Protein AF-A0A7Z9MGU5-F1 (afdb_monomer_lite)

Structure (mmCIF, N/CA/C/O backbone):
data_AF-A0A7Z9MGU5-F1
#
_entry.id   AF-A0A7Z9MGU5-F1
#
loop_
_atom_site.group_PDB
_atom_site.id
_atom_site.type_symbol
_atom_site.label_atom_id
_atom_site.label_alt_id
_atom_site.label_comp_id
_atom_site.label_asym_id
_atom_site.label_entity_id
_atom_site.label_seq_id
_atom_site.pdbx_PDB_ins_code
_atom_site.Cartn_x
_atom_site.Cartn_y
_atom_site.Cartn_z
_atom_site.occupancy
_atom_site.B_iso_or_equiv
_atom_site.auth_seq_id
_atom_site.auth_comp_id
_atom_site.auth_asym_id
_atom_site.auth_atom_id
_atom_site.pdbx_PDB_model_num
ATOM 1 N N . MET A 1 1 ? 75.878 20.805 -171.440 1.00 37.72 1 MET A N 1
ATOM 2 C CA . MET A 1 1 ? 77.199 21.363 -171.808 1.00 37.72 1 MET A CA 1
ATOM 3 C C . MET A 1 1 ? 78.168 21.054 -170.664 1.00 37.72 1 MET A C 1
ATOM 5 O O . MET A 1 1 ? 77.675 20.986 -169.543 1.00 37.72 1 MET A O 1
ATOM 9 N N . PRO A 1 2 ? 79.452 20.762 -170.945 1.00 43.91 2 PRO A N 1
ATOM 10 C CA . PRO A 1 2 ? 80.459 20.292 -169.967 1.00 43.91 2 PRO A CA 1
ATOM 11 C C . PRO A 1 2 ? 81.084 21.494 -169.190 1.00 43.91 2 PRO A C 1
ATOM 13 O O . PRO A 1 2 ? 80.598 22.606 -169.383 1.00 43.91 2 PRO A O 1
ATOM 16 N N . ASP A 1 3 ? 82.088 21.425 -168.296 1.00 38.69 3 ASP A N 1
ATOM 17 C CA . ASP A 1 3 ? 83.162 20.432 -168.033 1.00 38.69 3 ASP A CA 1
ATOM 18 C C . ASP A 1 3 ? 83.730 20.556 -166.557 1.00 38.69 3 ASP A C 1
ATOM 20 O O . ASP A 1 3 ? 82.974 21.061 -165.724 1.00 38.69 3 ASP A O 1
ATOM 24 N N . PRO A 1 4 ? 84.940 20.093 -166.116 1.00 52.44 4 PRO A N 1
ATOM 25 C CA . PRO A 1 4 ? 85.095 19.098 -165.026 1.00 52.44 4 PRO A CA 1
ATOM 26 C C . PRO A 1 4 ? 85.893 19.596 -163.770 1.00 52.44 4 PRO A C 1
ATOM 28 O O . PRO A 1 4 ? 86.364 20.728 -163.721 1.00 52.44 4 PRO A O 1
ATOM 31 N N . THR A 1 5 ? 86.081 18.846 -162.665 1.00 40.62 5 THR A N 1
ATOM 32 C CA . THR A 1 5 ? 87.122 17.788 -162.501 1.00 40.62 5 THR A CA 1
ATOM 33 C C . THR A 1 5 ? 87.047 17.010 -161.161 1.00 40.62 5 THR A C 1
ATOM 35 O O . THR A 1 5 ? 86.779 17.578 -160.105 1.00 40.62 5 THR A O 1
ATOM 38 N N . ARG A 1 6 ? 87.373 15.704 -161.224 1.00 41.41 6 ARG A N 1
ATOM 39 C CA . ARG A 1 6 ? 87.689 14.725 -160.147 1.00 41.41 6 ARG A CA 1
ATOM 40 C C . ARG A 1 6 ? 88.794 13.780 -160.687 1.00 41.41 6 ARG A C 1
ATOM 42 O O . ARG A 1 6 ? 88.816 13.558 -161.894 1.00 41.41 6 ARG A O 1
ATOM 49 N N . PRO A 1 7 ? 89.659 13.196 -159.840 1.00 42.28 7 PRO A N 1
ATOM 50 C CA . PRO A 1 7 ? 89.910 11.736 -159.813 1.00 42.28 7 PRO A CA 1
ATOM 51 C C . PRO A 1 7 ? 89.577 11.189 -158.407 1.00 42.28 7 PRO A C 1
ATOM 53 O O . PRO A 1 7 ? 89.589 11.955 -157.447 1.00 42.28 7 PRO A O 1
ATOM 56 N N . ASP A 1 8 ? 89.147 9.962 -158.107 1.00 45.59 8 ASP A N 1
ATOM 57 C CA . ASP A 1 8 ? 88.994 8.624 -158.717 1.00 45.59 8 ASP A CA 1
ATOM 58 C C . ASP A 1 8 ? 90.092 7.536 -158.556 1.00 45.59 8 ASP A C 1
ATOM 60 O O . ASP A 1 8 ? 91.106 7.554 -159.228 1.00 45.59 8 ASP A O 1
ATOM 64 N N . SER A 1 9 ? 89.823 6.582 -157.645 1.00 45.97 9 SER A N 1
ATOM 65 C CA . SER A 1 9 ? 90.539 5.397 -157.098 1.00 45.97 9 SER A CA 1
ATOM 66 C C . SER A 1 9 ? 91.735 4.781 -157.857 1.00 45.97 9 SER A C 1
ATOM 68 O O . SER A 1 9 ? 91.772 4.762 -159.078 1.00 45.97 9 SER A O 1
ATOM 70 N N . ARG A 1 10 ? 92.696 4.150 -157.148 1.00 42.41 10 ARG A N 1
ATOM 71 C CA . ARG A 1 10 ? 93.663 3.213 -157.776 1.00 42.41 10 ARG A CA 1
ATOM 72 C C . ARG A 1 10 ? 93.449 1.790 -157.245 1.00 42.41 10 ARG A C 1
ATOM 74 O O . ARG A 1 10 ? 94.045 1.400 -156.245 1.00 42.41 10 ARG A O 1
ATOM 81 N N . GLU A 1 11 ? 92.577 1.042 -157.918 1.00 49.66 11 GLU A N 1
ATOM 82 C CA . GLU A 1 11 ? 92.638 -0.424 -157.909 1.00 49.66 11 GLU A CA 1
ATOM 83 C C . GLU A 1 11 ? 93.989 -0.905 -158.471 1.00 49.66 11 GLU A C 1
ATOM 85 O O . GLU A 1 11 ? 94.673 -0.196 -159.214 1.00 49.66 11 GLU A O 1
ATOM 90 N N . LEU A 1 12 ? 94.352 -2.139 -158.131 1.00 40.09 12 LEU A N 1
ATOM 91 C CA . LEU A 1 12 ? 95.437 -2.917 -158.728 1.00 40.09 12 LEU A CA 1
ATOM 92 C C . LEU A 1 12 ? 94.782 -4.245 -159.181 1.00 40.09 12 LEU A C 1
ATOM 94 O O . LEU A 1 12 ? 94.085 -4.848 -158.373 1.00 40.09 12 LEU A O 1
ATOM 98 N N . LEU A 1 13 ? 94.918 -4.768 -160.408 1.00 42.78 13 LEU A N 1
ATOM 99 C CA . LEU A 1 13 ? 95.899 -4.519 -161.474 1.00 42.78 13 LEU A CA 1
ATOM 100 C C . LEU A 1 13 ? 95.321 -4.777 -162.886 1.00 42.78 13 LEU A C 1
ATOM 102 O O . LEU A 1 13 ? 95.043 -5.923 -163.218 1.00 42.78 13 LEU A O 1
ATOM 106 N N . THR A 1 14 ? 95.329 -3.756 -163.746 1.00 39.03 14 THR A N 1
ATOM 107 C CA . THR A 1 14 ? 95.862 -3.778 -165.133 1.00 39.03 14 THR A CA 1
ATOM 108 C C . THR A 1 14 ? 96.347 -2.340 -165.454 1.00 39.03 14 THR A C 1
ATOM 110 O O . THR A 1 14 ? 95.995 -1.425 -164.707 1.00 39.03 14 THR A O 1
ATOM 113 N N . PRO A 1 15 ? 97.254 -2.098 -166.420 1.00 51.31 15 PRO A N 1
ATOM 114 C CA . PRO A 1 15 ? 98.289 -1.073 -166.196 1.00 51.31 15 PRO A CA 1
ATOM 115 C C . PRO A 1 15 ? 97.986 0.387 -166.652 1.00 51.31 15 PRO A C 1
ATOM 117 O O . PRO A 1 15 ? 98.395 0.727 -167.757 1.00 51.31 15 PRO A O 1
ATOM 120 N N . ASP A 1 16 ? 97.427 1.273 -165.785 1.00 51.03 16 ASP A N 1
ATOM 121 C CA . ASP A 1 16 ? 97.754 2.745 -165.732 1.00 51.03 16 ASP A CA 1
ATOM 122 C C . ASP A 1 16 ? 97.445 3.582 -164.421 1.00 51.03 16 ASP A C 1
ATOM 124 O O . ASP A 1 16 ? 98.440 3.931 -163.787 1.00 51.03 16 ASP A O 1
ATOM 128 N N . GLY A 1 17 ? 96.194 3.935 -163.993 1.00 44.38 17 GLY A N 1
ATOM 129 C CA . GLY A 1 17 ? 95.676 4.502 -162.677 1.00 44.38 17 GLY A CA 1
ATOM 130 C C . GLY A 1 17 ? 95.575 6.059 -162.407 1.00 44.38 17 GLY A C 1
ATOM 131 O O . GLY A 1 17 ? 96.288 6.816 -163.058 1.00 44.38 17 GLY A O 1
ATOM 132 N N . THR A 1 18 ? 94.776 6.647 -161.451 1.00 47.97 18 THR A N 1
ATOM 133 C CA . THR A 1 18 ? 95.045 6.890 -159.970 1.00 47.97 18 THR A CA 1
ATOM 134 C C . THR A 1 18 ? 93.968 7.653 -159.093 1.00 47.97 18 THR A C 1
ATOM 136 O O . THR A 1 18 ? 93.638 8.789 -159.418 1.00 47.97 18 THR A O 1
ATOM 139 N N . SER A 1 19 ? 93.693 7.169 -157.848 1.00 45.84 19 SER A N 1
ATOM 140 C CA . SER A 1 19 ? 93.305 7.859 -156.547 1.00 45.84 19 SER A CA 1
ATOM 141 C C . SER A 1 19 ? 91.918 8.541 -156.246 1.00 45.84 19 SER A C 1
ATOM 143 O O . SER A 1 19 ? 91.571 9.520 -156.877 1.00 45.84 19 SER A O 1
ATOM 145 N N . TYR A 1 20 ? 91.197 8.109 -155.173 1.00 56.09 20 TYR A N 1
ATOM 146 C CA . TYR A 1 20 ? 89.793 8.408 -154.690 1.00 56.09 20 TYR A CA 1
ATOM 147 C C . TYR A 1 20 ? 89.446 9.843 -154.157 1.00 56.09 20 TYR A C 1
ATOM 149 O O . TYR A 1 20 ? 90.345 10.541 -153.697 1.00 56.09 20 TYR A O 1
ATOM 157 N N . PRO A 1 21 ? 88.134 10.198 -153.998 1.00 52.41 21 PRO A N 1
ATOM 158 C CA . PRO A 1 21 ? 87.632 11.182 -153.004 1.00 52.41 21 PRO A CA 1
ATOM 159 C C . PRO A 1 21 ? 86.460 10.700 -152.081 1.00 52.41 21 PRO A C 1
ATOM 161 O O . PRO A 1 21 ? 85.904 9.621 -152.268 1.00 52.41 21 PRO A O 1
ATOM 164 N N . ALA A 1 22 ? 86.101 11.503 -151.057 1.00 42.25 22 ALA A N 1
ATOM 165 C CA . ALA A 1 22 ? 85.470 11.100 -149.769 1.00 42.25 22 ALA A CA 1
ATOM 166 C C . ALA A 1 22 ? 83.918 11.312 -149.581 1.00 42.25 22 ALA A C 1
ATOM 168 O O . ALA A 1 22 ? 83.290 11.915 -150.449 1.00 42.25 22 ALA A O 1
ATOM 169 N N . PRO A 1 23 ? 83.279 10.863 -148.454 1.00 70.56 23 PRO A N 1
ATOM 170 C CA . PRO A 1 23 ? 81.800 10.814 -148.283 1.00 70.56 23 PRO A CA 1
ATOM 171 C C . PRO A 1 23 ? 81.152 11.572 -147.076 1.00 70.56 23 PRO A C 1
ATOM 173 O O . PRO A 1 23 ? 81.703 11.539 -145.976 1.00 70.56 23 PRO A O 1
ATOM 176 N N . ARG A 1 24 ? 79.920 12.130 -147.237 1.00 47.94 24 ARG A N 1
ATOM 177 C CA . ARG A 1 24 ? 78.778 12.311 -146.255 1.00 47.94 24 ARG A CA 1
ATOM 178 C C . ARG A 1 24 ? 77.713 13.334 -146.772 1.00 47.94 24 ARG A C 1
ATOM 180 O O . ARG A 1 24 ? 78.062 14.021 -147.728 1.00 47.94 24 ARG A O 1
ATOM 187 N N . PRO A 1 25 ? 76.491 13.531 -146.174 1.00 51.50 25 PRO A N 1
ATOM 188 C CA . PRO A 1 25 ? 75.873 12.929 -144.962 1.00 51.50 25 PRO A CA 1
ATOM 189 C C . PRO A 1 25 ? 74.383 12.435 -145.032 1.00 51.50 25 PRO A C 1
ATOM 191 O O . PRO A 1 25 ? 73.571 12.954 -145.780 1.00 51.50 25 PRO A O 1
ATOM 194 N N . ALA A 1 26 ? 74.054 11.492 -144.127 1.00 53.62 26 ALA A N 1
ATOM 195 C CA . ALA A 1 26 ? 72.783 11.158 -143.421 1.00 53.62 26 ALA A CA 1
ATOM 196 C C . ALA A 1 26 ? 71.358 11.362 -144.027 1.00 53.62 26 ALA A C 1
ATOM 198 O O . ALA A 1 26 ? 70.965 12.461 -144.404 1.00 53.62 26 ALA A O 1
ATOM 199 N N . LEU A 1 27 ? 70.517 10.316 -143.906 1.00 55.41 27 LEU A N 1
ATOM 200 C CA . LEU A 1 27 ? 69.047 10.366 -144.048 1.00 55.41 27 LEU A CA 1
ATOM 201 C C . LEU A 1 27 ? 68.363 11.127 -142.889 1.00 55.41 27 LEU A C 1
ATOM 203 O O . LEU A 1 27 ? 68.798 11.046 -141.740 1.00 55.41 27 LEU A O 1
ATOM 207 N N . TYR A 1 28 ? 67.234 11.778 -143.187 1.00 60.09 28 TYR A N 1
ATOM 208 C CA . TYR A 1 28 ? 66.295 12.315 -142.191 1.00 60.09 28 TYR A CA 1
ATOM 209 C C . TYR A 1 28 ? 65.455 11.196 -141.529 1.00 60.09 28 TYR A C 1
ATOM 211 O O . TYR A 1 28 ? 65.214 10.168 -142.166 1.00 60.09 28 TYR A O 1
ATOM 219 N N . PRO A 1 29 ? 64.984 11.376 -140.276 1.00 62.31 29 PRO A N 1
ATOM 220 C CA . PRO A 1 29 ? 64.057 10.443 -139.630 1.00 62.31 29 PRO A CA 1
ATOM 221 C C . PRO A 1 29 ? 62.679 10.415 -140.317 1.00 62.31 29 PRO A C 1
ATOM 223 O O . PRO A 1 29 ? 62.280 11.375 -140.977 1.00 62.31 29 PRO A O 1
ATOM 226 N N . SER A 1 30 ? 61.947 9.307 -140.150 1.00 64.31 30 SER A N 1
ATOM 227 C CA . SER A 1 30 ? 60.627 9.093 -140.766 1.00 64.31 30 SER A CA 1
ATOM 228 C C . SER A 1 30 ? 59.591 10.125 -140.310 1.00 64.31 30 SER A C 1
ATOM 230 O O . SER A 1 30 ? 59.459 10.383 -139.114 1.00 64.31 30 SER A O 1
ATOM 232 N N . LEU A 1 31 ? 58.798 10.648 -141.254 1.00 67.62 31 LEU A N 1
ATOM 233 C CA . LEU A 1 31 ? 57.689 11.564 -140.961 1.00 67.62 31 LEU A CA 1
ATOM 234 C C . LEU A 1 31 ? 56.549 10.906 -140.165 1.00 67.62 31 LEU A C 1
ATOM 236 O O . LEU A 1 31 ? 55.803 11.610 -139.495 1.00 67.62 31 LEU A O 1
ATOM 240 N N . GLU A 1 32 ? 56.414 9.579 -140.207 1.00 74.38 32 GLU A N 1
ATOM 241 C CA . GLU A 1 32 ? 55.340 8.857 -139.502 1.00 74.38 32 GLU A CA 1
ATOM 242 C C . GLU A 1 32 ? 55.663 8.607 -138.018 1.00 74.38 32 GLU A C 1
ATOM 244 O O . GLU A 1 32 ? 54.781 8.287 -137.221 1.00 74.38 32 GLU A O 1
ATOM 249 N N . ALA A 1 33 ? 56.928 8.762 -137.615 1.00 59.12 33 ALA A N 1
ATOM 250 C CA . ALA A 1 33 ? 57.340 8.531 -136.239 1.00 59.12 33 ALA A CA 1
ATOM 251 C C . ALA A 1 33 ? 56.893 9.691 -135.331 1.00 59.12 33 ALA A C 1
ATOM 253 O O . ALA A 1 33 ? 57.341 10.830 -135.472 1.00 59.12 33 ALA A O 1
ATOM 254 N N . SER A 1 34 ? 56.017 9.387 -134.371 1.00 67.94 34 SER A N 1
ATOM 255 C CA . SER A 1 34 ? 55.663 10.298 -133.278 1.00 67.94 34 SER A CA 1
ATOM 256 C C . SER A 1 34 ? 56.612 10.096 -132.101 1.00 67.94 34 SER A C 1
ATOM 258 O O . SER A 1 34 ? 56.808 8.968 -131.650 1.00 67.94 34 SER A O 1
ATOM 260 N N . TYR A 1 35 ? 57.159 11.188 -131.573 1.00 73.06 35 TYR A N 1
ATOM 261 C CA . TYR A 1 35 ? 58.097 11.164 -130.451 1.00 73.06 35 TYR A CA 1
ATOM 262 C C . TYR A 1 35 ? 57.498 11.895 -129.249 1.00 73.06 35 TYR A C 1
ATOM 264 O O . TYR A 1 35 ? 56.839 12.919 -129.413 1.00 73.06 35 TYR A O 1
ATOM 272 N N . ILE A 1 36 ? 57.751 11.404 -128.036 1.00 70.94 36 ILE A N 1
ATOM 273 C CA . ILE A 1 36 ? 57.570 12.200 -126.817 1.00 70.94 36 ILE A CA 1
ATOM 274 C C . ILE A 1 36 ? 58.960 12.637 -126.376 1.00 70.94 36 ILE A C 1
ATOM 276 O O . ILE A 1 36 ? 59.830 11.795 -126.160 1.00 70.94 36 ILE A O 1
ATOM 280 N N . THR A 1 37 ? 59.176 13.944 -126.288 1.00 72.12 37 THR A N 1
ATOM 281 C CA . THR A 1 37 ? 60.475 14.539 -125.968 1.00 72.12 37 THR A CA 1
ATOM 282 C C . THR A 1 37 ? 60.400 15.294 -124.642 1.00 72.12 37 THR A C 1
ATOM 284 O O . THR A 1 37 ? 59.382 15.904 -124.306 1.00 72.12 37 THR A O 1
ATOM 287 N N . ALA A 1 38 ? 61.476 15.235 -123.853 1.00 69.56 38 ALA A N 1
ATOM 288 C CA . ALA A 1 38 ? 61.598 16.032 -122.630 1.00 69.56 38 ALA A CA 1
ATOM 289 C C . ALA A 1 38 ? 61.820 17.518 -122.953 1.00 69.56 38 ALA A C 1
ATOM 291 O O . ALA A 1 38 ? 61.297 18.397 -122.277 1.00 69.56 38 ALA A O 1
ATOM 292 N N . ASN A 1 39 ? 62.552 17.781 -124.038 1.00 70.75 39 ASN A N 1
ATOM 293 C CA . ASN A 1 39 ? 62.864 19.103 -124.560 1.00 70.75 39 ASN A CA 1
ATOM 294 C C . ASN A 1 39 ? 62.646 19.123 -126.079 1.00 70.75 39 ASN A C 1
ATOM 296 O O . ASN A 1 39 ? 62.872 18.118 -126.749 1.00 70.75 39 ASN A O 1
ATOM 300 N N . LYS A 1 40 ? 62.217 20.271 -126.611 1.00 74.50 40 LYS A N 1
ATOM 301 C CA . LYS A 1 40 ? 61.798 20.434 -128.011 1.00 74.50 40 LYS A CA 1
ATOM 302 C C . LYS A 1 40 ? 62.989 20.385 -128.990 1.00 74.50 40 LYS A C 1
ATOM 304 O O . LYS A 1 40 ? 63.826 21.288 -128.968 1.00 74.50 40 LYS A O 1
ATOM 309 N N . GLU A 1 41 ? 63.051 19.385 -129.871 1.00 73.50 41 GLU A N 1
ATOM 310 C CA . GLU A 1 41 ? 64.099 19.188 -130.884 1.00 73.50 41 GLU A CA 1
ATOM 311 C C . GLU A 1 41 ? 63.604 19.499 -132.310 1.00 73.50 41 GLU A C 1
ATOM 313 O O . GLU A 1 41 ? 62.798 18.789 -132.912 1.00 73.50 41 GLU A O 1
ATOM 318 N N . ARG A 1 42 ? 64.197 20.536 -132.918 1.00 72.38 42 ARG A N 1
ATOM 319 C CA . ARG A 1 42 ? 63.799 21.117 -134.217 1.00 72.38 42 ARG A CA 1
ATOM 320 C C . ARG A 1 42 ? 63.844 20.141 -135.403 1.00 72.38 42 ARG A C 1
ATOM 322 O O . ARG A 1 42 ? 63.309 20.477 -136.458 1.00 72.38 42 ARG A O 1
ATOM 329 N N . LYS A 1 43 ? 64.499 18.983 -135.275 1.00 73.69 43 LYS A N 1
ATOM 330 C CA . LYS A 1 43 ? 64.609 17.949 -136.322 1.00 73.69 43 LYS A CA 1
ATOM 331 C C . LYS A 1 43 ? 63.535 16.853 -136.268 1.00 73.69 43 LYS A C 1
ATOM 333 O O . LYS A 1 43 ? 63.528 16.011 -137.164 1.00 73.69 43 LYS A O 1
ATOM 338 N N . LEU A 1 44 ? 62.651 16.843 -135.267 1.00 74.88 44 LEU A N 1
ATOM 339 C CA . LEU A 1 44 ? 61.588 15.840 -135.122 1.00 74.88 44 LEU A CA 1
ATOM 340 C C . LEU A 1 44 ? 60.214 16.474 -135.417 1.00 74.88 44 LEU A C 1
ATOM 342 O O . LEU A 1 44 ? 59.635 17.107 -134.538 1.00 74.88 44 LEU A O 1
ATOM 346 N N . PRO A 1 45 ? 59.660 16.330 -136.640 1.00 71.69 45 PRO A N 1
ATOM 347 C CA . PRO A 1 45 ? 58.487 17.104 -137.066 1.00 71.69 45 PRO A CA 1
ATOM 348 C C . PRO A 1 45 ? 57.195 16.792 -136.289 1.00 71.69 45 PRO A C 1
ATOM 350 O O . PRO A 1 45 ? 56.311 17.641 -136.241 1.00 71.69 45 PRO A O 1
ATOM 353 N N . ASN A 1 46 ? 57.101 15.611 -135.666 1.00 74.00 46 ASN A N 1
ATOM 354 C CA . ASN A 1 46 ? 55.932 15.127 -134.920 1.00 74.00 46 ASN A CA 1
ATOM 355 C C . ASN A 1 46 ? 56.249 14.838 -133.437 1.00 74.00 46 ASN A C 1
ATOM 357 O O . ASN A 1 46 ? 55.754 13.870 -132.853 1.00 74.00 46 ASN A O 1
ATOM 361 N N . GLU A 1 47 ? 57.106 15.651 -132.814 1.00 79.06 47 GLU A N 1
ATOM 362 C CA . GLU A 1 47 ? 57.349 15.554 -131.371 1.00 79.06 47 GLU A CA 1
ATOM 363 C C . GLU A 1 47 ? 56.217 16.166 -130.523 1.00 79.06 47 GLU A C 1
ATOM 365 O O . GLU A 1 47 ? 55.565 17.143 -130.902 1.00 79.06 47 GLU A O 1
ATOM 370 N N . ARG A 1 48 ? 56.017 15.615 -129.323 1.00 76.06 48 ARG A N 1
ATOM 371 C CA . ARG A 1 48 ? 55.181 16.182 -128.260 1.00 76.06 48 ARG A CA 1
ATOM 372 C C . ARG A 1 48 ? 56.035 16.365 -127.013 1.00 76.06 48 ARG A C 1
ATOM 374 O O . ARG A 1 48 ? 56.592 15.396 -126.502 1.00 76.06 48 ARG A O 1
ATOM 381 N N . THR A 1 49 ? 56.103 17.590 -126.503 1.00 75.12 49 THR A N 1
ATOM 382 C CA . THR A 1 49 ? 56.793 17.885 -125.243 1.00 75.12 49 THR A CA 1
ATOM 383 C C . THR A 1 49 ? 56.001 17.331 -124.064 1.00 75.12 49 THR A C 1
ATOM 385 O O . THR A 1 49 ? 54.813 17.637 -123.924 1.00 75.12 49 THR A O 1
ATOM 388 N N . LEU A 1 50 ? 56.648 16.548 -123.204 1.00 78.50 50 LEU A N 1
ATOM 389 C CA . LEU A 1 50 ? 56.037 16.043 -121.978 1.00 78.50 50 LEU A CA 1
ATOM 390 C C . LEU A 1 50 ? 55.862 17.189 -120.964 1.00 78.50 50 LEU A C 1
ATOM 392 O O . LEU A 1 50 ? 56.844 17.760 -120.499 1.00 78.50 50 LEU A O 1
ATOM 396 N N . ALA A 1 51 ? 54.618 17.522 -120.616 1.00 77.81 51 ALA A N 1
ATOM 397 C CA . ALA A 1 51 ? 54.290 18.587 -119.666 1.00 77.81 51 ALA A CA 1
ATOM 398 C C . ALA A 1 51 ? 53.649 18.020 -118.391 1.00 77.81 51 ALA A C 1
ATOM 400 O O . ALA A 1 51 ? 52.831 17.101 -118.451 1.00 77.81 51 ALA A O 1
ATOM 401 N N . ALA A 1 52 ? 54.008 18.582 -117.237 1.00 80.25 52 ALA A N 1
ATOM 402 C CA . ALA A 1 52 ? 53.464 18.173 -115.948 1.00 80.25 52 ALA A CA 1
ATOM 403 C C . ALA A 1 52 ? 52.081 18.805 -115.696 1.00 80.25 52 ALA A C 1
ATOM 405 O O . ALA A 1 52 ? 51.903 20.012 -115.863 1.00 80.25 52 ALA A O 1
ATOM 406 N N . GLY A 1 53 ? 51.103 17.991 -115.286 1.00 75.25 53 GLY A N 1
ATOM 407 C CA . GLY A 1 53 ? 49.804 18.470 -114.802 1.00 75.25 53 GLY A CA 1
ATOM 408 C C . GLY A 1 53 ? 49.863 18.945 -113.345 1.00 75.25 53 GLY A C 1
ATOM 409 O O . GLY A 1 53 ? 50.863 18.748 -112.658 1.00 75.25 53 GLY A O 1
ATOM 410 N N . ALA A 1 54 ? 48.775 19.538 -112.844 1.00 72.31 54 ALA A N 1
ATOM 411 C CA . ALA A 1 54 ? 48.685 19.940 -111.439 1.00 72.31 54 ALA A CA 1
ATOM 412 C C . ALA A 1 54 ? 48.924 18.739 -110.499 1.00 72.31 54 ALA A C 1
ATOM 414 O O . ALA A 1 54 ? 48.336 17.675 -110.683 1.00 72.31 54 ALA A O 1
ATOM 415 N N . GLY A 1 55 ? 49.802 18.910 -109.507 1.00 72.25 55 GLY A N 1
ATOM 416 C CA . GLY A 1 55 ? 50.213 17.832 -108.599 1.00 72.25 55 GLY A CA 1
ATOM 417 C C . GLY A 1 55 ? 51.263 16.868 -109.168 1.00 72.25 55 GLY A C 1
ATOM 418 O O . GLY A 1 55 ? 51.673 15.961 -108.456 1.00 72.25 55 GLY A O 1
ATOM 419 N N . ILE A 1 56 ? 51.744 17.063 -110.400 1.00 84.19 56 ILE A N 1
ATOM 420 C CA . ILE A 1 56 ? 52.886 16.335 -110.968 1.00 84.19 56 ILE A CA 1
ATOM 421 C C . ILE A 1 56 ? 54.060 17.308 -111.138 1.00 84.19 56 ILE A C 1
ATOM 423 O O . ILE A 1 56 ? 53.879 18.461 -111.515 1.00 84.19 56 ILE A O 1
ATOM 427 N N . THR A 1 57 ? 55.282 16.850 -110.876 1.00 82.06 57 THR A N 1
ATOM 428 C CA . THR A 1 57 ? 56.531 17.548 -111.216 1.00 82.06 57 THR A CA 1
ATOM 429 C C . THR A 1 57 ? 57.394 16.616 -112.056 1.00 82.06 57 THR A C 1
ATOM 431 O O . THR A 1 57 ? 57.562 15.448 -111.708 1.00 82.06 57 THR A O 1
ATOM 434 N N . ILE A 1 58 ? 57.928 17.120 -113.169 1.00 84.06 58 ILE A N 1
ATOM 435 C CA . ILE A 1 58 ? 58.803 16.362 -114.068 1.00 84.06 58 ILE A CA 1
ATOM 436 C C . ILE A 1 58 ? 60.159 17.059 -114.097 1.00 84.06 58 ILE A C 1
ATOM 438 O O . ILE A 1 58 ? 60.238 18.231 -114.459 1.00 84.06 58 ILE A O 1
ATOM 442 N N . THR A 1 59 ? 61.210 16.331 -113.725 1.00 83.19 59 THR A N 1
ATOM 443 C CA . THR A 1 59 ? 62.588 16.838 -113.690 1.00 83.19 59 THR A CA 1
ATOM 444 C C . THR A 1 59 ? 63.445 16.024 -114.650 1.00 83.19 59 THR A C 1
ATOM 446 O O . THR A 1 59 ? 63.661 14.832 -114.430 1.00 83.19 59 THR A O 1
ATOM 449 N N . ASP A 1 60 ? 63.933 16.666 -115.710 1.00 82.12 60 ASP A N 1
ATOM 450 C CA . ASP A 1 60 ? 64.955 16.116 -116.603 1.00 82.12 60 ASP A CA 1
ATOM 451 C C . ASP A 1 60 ? 66.343 16.415 -116.011 1.00 82.12 60 ASP A C 1
ATOM 453 O O . ASP A 1 60 ? 66.680 17.573 -115.761 1.00 82.12 60 ASP A O 1
ATOM 457 N N . SER A 1 61 ? 67.134 15.369 -115.755 1.00 79.19 61 SER A N 1
ATOM 458 C CA . SER A 1 61 ? 68.487 15.492 -115.188 1.00 79.19 61 SER A CA 1
ATOM 459 C C . SER A 1 61 ? 69.566 15.756 -116.251 1.00 79.19 61 SER A C 1
ATOM 461 O O . SER A 1 61 ? 70.752 15.799 -115.926 1.00 79.19 61 SER A O 1
ATOM 463 N N . GLY A 1 62 ? 69.177 15.922 -117.519 1.00 78.56 62 GLY A N 1
ATOM 464 C CA . GLY A 1 62 ? 70.081 16.148 -118.641 1.00 78.56 62 GLY A CA 1
ATOM 465 C C . GLY A 1 62 ? 70.639 14.859 -119.252 1.00 78.56 62 GLY A C 1
ATOM 466 O O . GLY A 1 62 ? 70.274 13.740 -118.888 1.00 78.56 62 GLY A O 1
ATOM 467 N N . ALA A 1 63 ? 71.527 15.018 -120.236 1.00 74.44 63 ALA A N 1
ATOM 468 C CA . ALA A 1 63 ? 71.997 13.923 -121.081 1.00 74.44 63 ALA A CA 1
ATOM 469 C C . ALA A 1 63 ? 72.665 12.787 -120.279 1.00 74.44 63 ALA A C 1
ATOM 471 O O . ALA A 1 63 ? 73.671 12.993 -119.605 1.00 74.44 63 ALA A O 1
ATOM 472 N N . GLY A 1 64 ? 72.112 11.575 -120.395 1.00 72.12 64 GLY A N 1
ATOM 473 C CA . GLY A 1 64 ? 72.568 10.382 -119.670 1.00 72.12 64 GLY A CA 1
ATOM 474 C C . GLY A 1 64 ? 71.988 10.222 -118.258 1.00 72.12 64 GLY A C 1
ATOM 475 O O . GLY A 1 64 ? 72.210 9.182 -117.643 1.00 72.12 64 GLY A O 1
ATOM 476 N N . GLY A 1 65 ? 71.240 11.208 -117.754 1.00 80.62 65 GLY A N 1
ATOM 477 C CA . GLY A 1 65 ? 70.505 11.131 -116.493 1.00 80.62 65 GLY A CA 1
ATOM 478 C C . GLY A 1 65 ? 69.050 10.680 -116.667 1.00 80.62 65 GLY A C 1
ATOM 479 O O . GLY A 1 65 ? 68.533 10.564 -117.778 1.00 80.62 65 GLY A O 1
ATOM 480 N N . ASN A 1 66 ? 68.370 10.441 -115.544 1.00 80.44 66 ASN A N 1
ATOM 481 C CA . ASN A 1 66 ? 66.963 10.041 -115.541 1.00 80.44 66 ASN A CA 1
ATOM 482 C C . ASN A 1 66 ? 66.034 11.258 -115.674 1.00 80.44 66 ASN A C 1
ATOM 484 O O . ASN A 1 66 ? 66.247 12.291 -115.030 1.00 80.44 66 ASN A O 1
ATOM 488 N N . ILE A 1 67 ? 64.930 11.079 -116.404 1.00 83.44 67 ILE A N 1
ATOM 489 C CA . ILE A 1 67 ? 63.736 11.920 -116.268 1.00 83.44 67 ILE A CA 1
ATOM 490 C C . ILE A 1 67 ? 62.924 11.356 -115.102 1.00 83.44 67 ILE A C 1
ATOM 492 O O . ILE A 1 67 ? 62.485 10.206 -115.146 1.00 83.44 67 ILE A O 1
ATOM 496 N N . THR A 1 68 ? 62.733 12.151 -114.053 1.00 83.19 68 THR A N 1
ATOM 497 C CA . THR A 1 68 ? 61.973 11.751 -112.862 1.00 83.19 68 THR A CA 1
ATOM 498 C C . THR A 1 68 ? 60.580 12.362 -112.914 1.00 83.19 68 THR A C 1
ATOM 500 O O . THR A 1 68 ? 60.447 13.578 -113.041 1.00 83.19 68 THR A O 1
ATOM 503 N N . VAL A 1 69 ? 59.544 11.527 -112.791 1.00 83.44 69 VAL A N 1
ATOM 504 C CA . VAL A 1 69 ? 58.149 11.962 -112.636 1.00 83.44 69 VAL A CA 1
ATOM 505 C C . VAL A 1 69 ? 57.751 11.766 -111.177 1.00 83.44 69 VAL A C 1
ATOM 507 O O . VAL A 1 69 ? 57.600 10.636 -110.717 1.00 83.44 69 VAL A O 1
ATOM 510 N N . SER A 1 70 ? 57.573 12.870 -110.459 1.00 81.31 70 SER A N 1
ATOM 511 C CA . SER A 1 70 ? 57.107 12.883 -109.073 1.00 81.31 70 SER A CA 1
ATOM 512 C C . SER A 1 70 ? 55.647 13.313 -109.021 1.00 81.31 70 SER A C 1
ATOM 514 O O . SER A 1 70 ? 55.265 14.287 -109.667 1.00 81.31 70 SER A O 1
ATOM 516 N N . SER A 1 71 ? 54.838 12.627 -108.216 1.00 80.06 71 SER A N 1
ATOM 517 C CA . SER A 1 71 ? 53.510 13.109 -107.833 1.00 80.06 71 SER A CA 1
ATOM 518 C C . SER A 1 71 ? 53.584 13.720 -106.440 1.00 80.06 71 SER A C 1
ATOM 520 O O . SER A 1 71 ? 54.016 13.060 -105.492 1.00 80.06 71 SER A O 1
ATOM 522 N N . THR A 1 72 ? 53.141 14.966 -106.308 1.00 67.31 72 THR A N 1
ATOM 523 C CA . THR A 1 72 ? 52.879 15.601 -105.019 1.00 67.31 72 THR A CA 1
ATOM 524 C C . THR A 1 72 ? 51.565 15.039 -104.488 1.00 67.31 72 THR A C 1
ATOM 526 O O . THR A 1 72 ? 50.509 15.666 -104.587 1.00 67.31 72 THR A O 1
ATOM 529 N N . VAL A 1 73 ? 51.626 13.821 -103.941 1.00 60.69 73 VAL A N 1
ATOM 530 C CA . VAL A 1 73 ? 50.537 13.256 -103.137 1.00 60.69 73 VAL A CA 1
ATOM 531 C C . VAL A 1 73 ? 50.177 14.289 -102.073 1.00 60.69 73 VAL A C 1
ATOM 533 O O . VAL A 1 73 ? 51.078 14.840 -101.441 1.00 60.69 73 VAL A O 1
ATOM 536 N N . ALA A 1 74 ? 48.885 14.567 -101.881 1.00 64.62 74 ALA A N 1
ATOM 537 C CA . ALA A 1 74 ? 48.434 15.483 -100.840 1.00 64.62 74 ALA A CA 1
ATOM 538 C C . ALA A 1 74 ? 48.904 14.959 -99.475 1.00 64.62 74 ALA A C 1
ATOM 540 O O . ALA A 1 74 ? 48.346 14.003 -98.934 1.00 64.62 74 ALA A O 1
ATOM 541 N N . THR A 1 75 ? 49.981 15.543 -98.950 1.00 65.69 75 THR A N 1
ATOM 542 C CA . THR A 1 75 ? 50.563 15.143 -97.675 1.00 65.69 75 THR A CA 1
ATOM 543 C C . THR A 1 75 ? 49.583 15.489 -96.568 1.00 65.69 75 THR A C 1
ATOM 545 O O . THR A 1 75 ? 49.112 16.624 -96.497 1.00 65.69 75 THR A O 1
ATOM 548 N N . ALA A 1 76 ? 49.282 14.521 -95.701 1.00 66.94 76 ALA A N 1
ATOM 549 C CA . ALA A 1 76 ? 48.514 14.774 -94.489 1.00 66.94 76 ALA A CA 1
ATOM 550 C C . ALA A 1 76 ? 49.184 15.909 -93.696 1.00 66.94 76 ALA A C 1
ATOM 552 O O . ALA A 1 76 ? 50.378 15.846 -93.404 1.00 66.94 76 ALA A O 1
ATOM 553 N N . GLN A 1 77 ? 48.423 16.956 -93.384 1.00 71.56 77 GLN A N 1
ATOM 554 C CA . GLN A 1 77 ? 48.936 18.149 -92.713 1.00 71.56 77 GLN A CA 1
ATOM 555 C C . GLN A 1 77 ? 48.743 17.996 -91.203 1.00 71.56 77 GLN A C 1
ATOM 557 O O . GLN A 1 77 ? 47.654 17.638 -90.765 1.00 71.56 77 GLN A O 1
ATOM 562 N N . GLY A 1 78 ? 49.752 18.321 -90.394 1.00 72.06 78 GLY A N 1
ATOM 563 C CA . GLY A 1 78 ? 49.659 18.309 -88.926 1.00 72.06 78 GLY A CA 1
ATOM 564 C C . GLY A 1 78 ? 50.501 17.219 -88.244 1.00 72.06 78 GLY A C 1
ATOM 565 O O . GLY A 1 78 ? 51.277 16.533 -88.908 1.00 72.06 78 GLY A O 1
ATOM 566 N N . PRO A 1 79 ? 50.400 17.079 -86.907 1.00 73.56 79 PRO A N 1
ATOM 567 C CA . PRO A 1 79 ? 51.210 16.133 -86.137 1.00 73.56 79 PRO A CA 1
ATOM 568 C C . PRO A 1 79 ? 50.984 14.669 -86.536 1.00 73.56 79 PRO A C 1
ATOM 570 O O . PRO A 1 79 ? 49.877 14.284 -86.922 1.00 73.56 79 PRO A O 1
ATOM 573 N N . THR A 1 80 ? 52.005 13.824 -86.372 1.00 76.12 80 THR A N 1
ATOM 574 C CA . THR A 1 80 ? 51.888 12.368 -86.556 1.00 76.12 80 THR A CA 1
ATOM 575 C C . THR A 1 80 ? 50.753 11.804 -85.699 1.00 76.12 80 THR A C 1
ATOM 577 O O . THR A 1 80 ? 50.701 12.047 -84.496 1.00 76.12 80 THR A O 1
ATOM 580 N N . GLY A 1 81 ? 49.838 11.056 -86.321 1.00 74.81 81 GLY A N 1
ATOM 581 C CA . GLY A 1 81 ? 48.646 10.512 -85.662 1.00 74.81 81 GLY A CA 1
ATOM 582 C C . GLY A 1 81 ? 47.459 11.481 -85.561 1.00 74.81 81 GLY A C 1
ATOM 583 O O . GLY A 1 81 ? 46.388 11.057 -85.139 1.00 74.81 81 GLY A O 1
ATOM 584 N N . SER A 1 82 ? 47.583 12.751 -85.965 1.00 82.75 82 SER A N 1
ATOM 585 C CA . SER A 1 82 ? 46.433 13.671 -85.997 1.00 82.75 82 SER A CA 1
ATOM 586 C C . SER A 1 82 ? 45.353 13.202 -86.977 1.00 82.75 82 SER A C 1
ATOM 588 O O . SER A 1 82 ? 45.636 12.850 -88.128 1.00 82.75 82 SER A O 1
ATOM 590 N N . LEU A 1 83 ? 44.093 13.224 -86.532 1.00 81.81 83 LEU A N 1
ATOM 591 C CA . LEU A 1 83 ? 42.966 12.929 -87.411 1.00 81.81 83 LEU A CA 1
ATOM 592 C C . LEU A 1 83 ? 42.815 14.061 -88.435 1.00 81.81 83 LEU A C 1
ATOM 594 O O . LEU A 1 83 ? 42.683 15.230 -88.063 1.00 81.81 83 LEU A O 1
ATOM 598 N N . GLN A 1 84 ? 42.837 13.705 -89.719 1.00 82.44 84 GLN A N 1
ATOM 599 C CA . GLN A 1 84 ? 42.667 14.644 -90.825 1.00 82.44 84 GLN A CA 1
ATOM 600 C C . GLN A 1 84 ? 41.190 15.019 -90.976 1.00 82.44 84 GLN A C 1
ATOM 602 O O . GLN A 1 84 ? 40.343 14.160 -91.215 1.00 82.44 84 GLN A O 1
ATOM 607 N N . LEU A 1 85 ? 40.893 16.311 -90.871 1.00 77.56 85 LEU A N 1
ATOM 608 C CA . LEU A 1 85 ? 39.582 16.893 -91.130 1.00 77.56 85 LEU A CA 1
ATOM 609 C C . LEU A 1 85 ? 39.627 17.631 -92.473 1.00 77.56 85 LEU A C 1
ATOM 611 O O . LEU A 1 85 ? 40.621 18.282 -92.798 1.00 77.56 85 LEU A O 1
ATOM 615 N N . GLN A 1 86 ? 38.562 17.544 -93.269 1.00 76.12 86 GLN A N 1
ATOM 616 C CA . GLN A 1 86 ? 38.497 18.263 -94.541 1.00 76.12 86 GLN A CA 1
ATOM 617 C C . GLN A 1 86 ? 38.262 19.757 -94.279 1.00 76.12 86 GLN A C 1
ATOM 619 O O . GLN A 1 86 ? 37.193 20.145 -93.815 1.00 76.12 86 GLN A O 1
ATOM 624 N N . SER A 1 87 ? 39.235 20.608 -94.607 1.00 69.62 87 SER A N 1
ATOM 625 C CA . SER A 1 87 ? 39.179 22.063 -94.378 1.00 69.62 87 SER A CA 1
ATOM 626 C C . SER A 1 87 ? 38.566 22.849 -95.551 1.00 69.62 87 SER A C 1
ATOM 628 O O . SER A 1 87 ? 38.741 24.061 -95.659 1.00 69.62 87 SER A O 1
ATOM 630 N N . GLY A 1 88 ? 37.816 22.163 -96.421 1.00 64.94 88 GLY A N 1
ATOM 631 C CA . GLY A 1 88 ? 37.236 22.705 -97.653 1.00 64.94 88 GLY A CA 1
ATOM 632 C C . GLY A 1 88 ? 38.122 22.498 -98.889 1.00 64.94 88 GLY A C 1
ATOM 633 O O . GLY A 1 88 ? 39.294 22.158 -98.784 1.00 64.94 88 GLY A O 1
ATOM 634 N N . ALA A 1 89 ? 37.537 22.651 -100.084 1.00 62.88 89 ALA A N 1
ATOM 635 C CA . ALA A 1 89 ? 38.226 22.604 -101.388 1.00 62.88 89 ALA A CA 1
ATOM 636 C C . ALA A 1 89 ? 39.203 21.418 -101.614 1.00 62.88 89 ALA A C 1
ATOM 638 O O . ALA A 1 89 ? 40.201 21.554 -102.315 1.00 62.88 89 ALA A O 1
ATOM 639 N N . GLY A 1 90 ? 38.927 20.249 -101.022 1.00 66.81 90 GLY A N 1
ATOM 640 C CA . GLY A 1 90 ? 39.797 19.067 -101.121 1.00 66.81 90 GLY A CA 1
ATOM 641 C C . GLY A 1 90 ? 41.052 19.100 -100.237 1.00 66.81 90 GLY A C 1
ATOM 642 O O . GLY A 1 90 ? 41.803 18.129 -100.233 1.00 66.81 90 GLY A O 1
ATOM 643 N N . ALA A 1 91 ? 41.268 20.165 -99.461 1.00 71.12 91 ALA A N 1
ATOM 644 C CA . ALA A 1 91 ? 42.346 20.241 -98.486 1.00 71.12 91 ALA A CA 1
ATOM 645 C C . ALA A 1 91 ? 42.026 19.416 -97.226 1.00 71.12 91 ALA A C 1
ATOM 647 O O . ALA A 1 91 ? 40.881 19.348 -96.767 1.00 71.12 91 ALA A O 1
ATOM 648 N N . LEU A 1 92 ? 43.069 18.809 -96.661 1.00 75.81 92 LEU A N 1
ATOM 649 C CA . LEU A 1 92 ? 43.042 18.105 -95.382 1.00 75.81 92 LEU A CA 1
ATOM 650 C C . LEU A 1 92 ? 43.869 18.891 -94.361 1.00 75.81 92 LEU A C 1
ATOM 652 O O . LEU A 1 92 ? 44.954 19.381 -94.679 1.00 75.81 92 LEU A O 1
ATOM 656 N N . ALA A 1 93 ? 43.357 19.001 -93.139 1.00 78.44 93 ALA A N 1
ATOM 657 C CA . ALA A 1 93 ? 44.038 19.608 -92.006 1.00 78.44 93 ALA A CA 1
ATOM 658 C C . ALA A 1 93 ? 43.899 18.710 -90.771 1.00 78.44 93 ALA A C 1
ATOM 660 O O . ALA A 1 93 ? 42.792 18.384 -90.343 1.00 78.44 93 ALA A O 1
ATOM 661 N N . GLY A 1 94 ? 45.025 18.312 -90.189 1.00 79.81 94 GLY A N 1
ATOM 662 C CA . GLY A 1 94 ? 45.072 17.559 -88.942 1.00 79.81 94 GLY A CA 1
ATOM 663 C C . GLY A 1 94 ? 44.754 18.432 -87.736 1.00 79.81 94 GLY A C 1
ATOM 664 O O . GLY A 1 94 ? 45.231 19.562 -87.622 1.00 79.81 94 GLY A O 1
ATOM 665 N N . SER A 1 95 ? 43.974 17.894 -86.802 1.00 82.62 95 SER A N 1
ATOM 666 C CA . SER A 1 95 ? 43.761 18.543 -85.508 1.00 82.62 95 SER A CA 1
ATOM 667 C C . SER A 1 95 ? 44.967 18.339 -84.590 1.00 82.62 95 SER A C 1
ATOM 669 O O . SER A 1 95 ? 45.375 17.208 -84.345 1.00 82.62 95 SER A O 1
ATOM 671 N N . ALA A 1 96 ? 45.491 19.419 -84.006 1.00 82.12 96 ALA A N 1
ATOM 672 C CA . ALA A 1 96 ? 46.502 19.332 -82.947 1.00 82.12 96 ALA A CA 1
ATOM 673 C C . ALA A 1 96 ? 45.944 18.766 -81.625 1.00 82.12 96 ALA A C 1
ATOM 675 O O . ALA A 1 96 ? 46.721 18.335 -80.777 1.00 82.12 96 ALA A O 1
ATOM 676 N N . ASN A 1 97 ? 44.613 18.754 -81.463 1.00 85.38 97 ASN A N 1
ATOM 677 C CA . ASN A 1 97 ? 43.946 18.317 -80.237 1.00 85.38 97 ASN A CA 1
ATOM 678 C C . ASN A 1 97 ? 43.218 16.972 -80.360 1.00 85.38 97 ASN A C 1
ATOM 680 O O . ASN A 1 97 ? 42.792 16.459 -79.335 1.00 85.38 97 ASN A O 1
ATOM 684 N N . LEU A 1 98 ? 43.055 16.411 -81.567 1.00 88.19 98 LEU A N 1
ATOM 685 C CA . LEU A 1 98 ? 42.489 15.073 -81.809 1.00 88.19 98 LEU A CA 1
ATOM 686 C C . LEU A 1 98 ? 43.566 14.188 -82.450 1.00 88.19 98 LEU A C 1
ATOM 688 O O . LEU A 1 98 ? 43.744 14.190 -83.673 1.00 88.19 98 LEU A O 1
ATOM 692 N N . LEU A 1 99 ? 44.289 13.443 -81.614 1.00 86.81 99 LEU A N 1
ATOM 693 C CA . LEU A 1 99 ? 45.367 12.544 -82.032 1.00 86.81 99 LEU A CA 1
ATOM 694 C C . LEU A 1 99 ? 44.960 11.089 -81.794 1.00 86.81 99 LEU A C 1
ATOM 696 O O . LEU A 1 99 ? 44.597 10.712 -80.684 1.00 86.81 99 LEU A O 1
ATOM 700 N N . PHE A 1 100 ? 45.077 10.255 -82.822 1.00 86.75 100 PHE A N 1
ATOM 701 C CA . PHE A 1 100 ? 45.048 8.807 -82.683 1.00 86.75 100 PHE A CA 1
ATOM 702 C C . PHE A 1 100 ? 46.445 8.302 -82.297 1.00 86.75 100 PHE A C 1
ATOM 704 O O . PHE A 1 100 ? 47.384 8.343 -83.096 1.00 86.75 100 PHE A O 1
ATOM 711 N N . LEU A 1 101 ? 46.589 7.836 -81.056 1.00 86.38 101 LEU A N 1
ATOM 712 C CA . LEU A 1 101 ? 47.831 7.276 -80.535 1.00 86.38 101 LEU A CA 1
ATOM 713 C C . LEU A 1 101 ? 47.886 5.791 -80.893 1.00 86.38 101 LEU A C 1
ATOM 715 O O . LEU A 1 101 ? 47.262 4.953 -80.245 1.00 86.38 101 LEU A O 1
ATOM 719 N N . THR A 1 102 ? 48.678 5.457 -81.909 1.00 83.62 102 THR A N 1
ATOM 720 C CA . THR A 1 102 ? 48.895 4.073 -82.367 1.00 83.62 102 THR A CA 1
ATOM 721 C C . THR A 1 102 ? 49.553 3.178 -81.313 1.00 83.62 102 THR A C 1
ATOM 723 O O . THR A 1 102 ? 49.395 1.963 -81.365 1.00 83.62 102 THR A O 1
ATOM 726 N N . SER A 1 103 ? 50.262 3.754 -80.337 1.00 87.88 103 SER A N 1
ATOM 727 C CA . SER A 1 103 ? 50.867 3.027 -79.212 1.00 87.88 103 SER A CA 1
ATOM 728 C C . SER A 1 103 ? 49.841 2.454 -78.229 1.00 87.88 103 SER A C 1
ATOM 730 O O . SER A 1 103 ? 50.120 1.449 -77.580 1.00 87.88 103 SER A O 1
ATOM 732 N N . SER A 1 104 ? 48.667 3.077 -78.116 1.00 87.44 104 SER A N 1
ATOM 733 C CA . SER A 1 104 ? 47.582 2.691 -77.202 1.00 87.44 104 SER A CA 1
ATOM 734 C C . SER A 1 104 ? 46.274 2.337 -77.917 1.00 87.44 104 SER A C 1
ATOM 736 O O . SER A 1 104 ? 45.328 1.905 -77.266 1.00 87.44 104 SER A O 1
ATOM 738 N N . ASN A 1 105 ? 46.205 2.517 -79.241 1.00 86.94 105 ASN A N 1
ATOM 739 C CA . ASN A 1 105 ? 44.984 2.454 -80.053 1.00 86.94 105 ASN A CA 1
ATOM 740 C C . ASN A 1 105 ? 43.849 3.357 -79.527 1.00 86.94 105 ASN A C 1
ATOM 742 O O . ASN A 1 105 ? 42.670 3.031 -79.663 1.00 86.94 105 ASN A O 1
ATOM 746 N N . THR A 1 106 ? 44.194 4.502 -78.928 1.00 88.06 106 THR A N 1
ATOM 747 C CA . THR A 1 106 ? 43.226 5.459 -78.368 1.00 88.06 106 THR A CA 1
ATOM 748 C C . THR A 1 106 ? 43.174 6.755 -79.169 1.00 88.06 106 THR A C 1
ATOM 750 O O . THR A 1 106 ? 44.186 7.245 -79.668 1.00 88.06 106 THR A O 1
ATOM 753 N N . LEU A 1 107 ? 41.985 7.357 -79.249 1.00 87.81 107 LEU A N 1
ATOM 754 C CA . LEU A 1 107 ? 41.828 8.754 -79.645 1.00 87.81 107 LEU A CA 1
ATOM 755 C C . LEU A 1 107 ? 42.013 9.628 -78.398 1.00 87.81 107 LEU A C 1
ATOM 757 O O . LEU A 1 107 ? 41.170 9.613 -77.504 1.00 87.81 107 LEU A O 1
ATOM 761 N N . ALA A 1 108 ? 43.113 10.373 -78.329 1.00 87.94 108 ALA A N 1
ATOM 762 C CA . ALA A 1 108 ? 43.324 11.379 -77.299 1.00 87.94 108 ALA A CA 1
ATOM 763 C C . ALA A 1 108 ? 42.691 12.709 -77.717 1.00 87.94 108 ALA A C 1
ATOM 765 O O . ALA A 1 108 ? 42.889 13.178 -78.842 1.00 87.94 108 ALA A O 1
ATOM 766 N N . VAL A 1 109 ? 41.988 13.330 -76.768 1.00 90.12 109 VAL A N 1
ATOM 767 C CA . VAL A 1 109 ? 41.581 14.733 -76.843 1.00 90.12 109 VAL A CA 1
ATOM 768 C C . VAL A 1 109 ? 42.374 15.503 -75.791 1.00 90.12 109 VAL A C 1
ATOM 770 O O . VAL A 1 109 ? 42.213 15.255 -74.601 1.00 90.12 109 VAL A O 1
ATOM 773 N N . THR A 1 110 ? 43.263 16.404 -76.213 1.00 85.81 110 THR A N 1
ATOM 774 C CA . THR A 1 110 ? 44.141 17.177 -75.301 1.00 85.81 110 THR A CA 1
ATOM 775 C C . THR A 1 110 ? 43.505 18.474 -74.784 1.00 85.81 110 THR A C 1
ATOM 777 O O . THR A 1 110 ? 44.116 19.190 -73.995 1.00 85.81 110 THR A O 1
ATOM 780 N N . GLY A 1 111 ? 42.281 18.780 -75.222 1.00 83.62 111 GLY A N 1
ATOM 781 C CA . GLY A 1 111 ? 41.460 19.893 -74.744 1.00 83.62 111 GLY A CA 1
ATOM 782 C C . GLY A 1 111 ? 40.053 19.436 -74.347 1.00 83.62 111 GLY A C 1
ATOM 783 O O . GLY A 1 111 ? 39.805 18.254 -74.127 1.00 83.62 111 GLY A O 1
ATOM 784 N N . THR A 1 112 ? 39.105 20.369 -74.275 1.00 83.94 112 THR A N 1
ATOM 785 C CA . THR A 1 112 ? 37.717 20.064 -73.895 1.00 83.94 112 THR A CA 1
ATOM 786 C C . THR A 1 112 ? 36.949 19.370 -75.024 1.00 83.94 112 THR A C 1
ATOM 788 O O . THR A 1 112 ? 36.858 19.900 -76.131 1.00 83.94 112 THR A O 1
ATOM 791 N N . LEU A 1 113 ? 36.314 18.232 -74.725 1.00 86.94 113 LEU A N 1
ATOM 792 C CA . LEU A 1 113 ? 35.327 17.592 -75.599 1.00 86.94 113 LEU A CA 1
ATOM 793 C C . LEU A 1 113 ? 33.907 18.011 -75.184 1.00 86.94 113 LEU A C 1
ATOM 795 O O . LEU A 1 113 ? 33.354 17.488 -74.220 1.00 86.94 113 LEU A O 1
ATOM 799 N N . GLY A 1 114 ? 33.314 18.959 -75.911 1.00 84.69 114 GLY A N 1
ATOM 800 C CA . GLY A 1 114 ? 31.915 19.352 -75.718 1.00 84.69 114 GLY A CA 1
ATOM 801 C C . GLY A 1 114 ? 30.958 18.384 -76.418 1.00 84.69 114 GLY A C 1
ATOM 802 O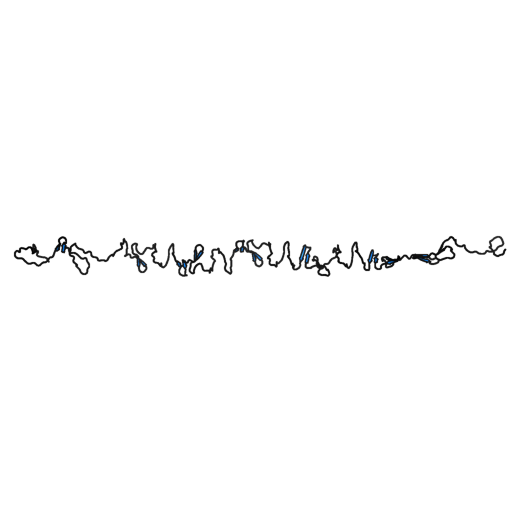 O . GLY A 1 114 ? 31.006 18.252 -77.639 1.00 84.69 114 GLY A O 1
ATOM 803 N N . LEU A 1 115 ? 30.072 17.733 -75.660 1.00 84.69 115 LEU A N 1
ATOM 804 C CA . LEU A 1 115 ? 29.043 16.826 -76.179 1.00 84.69 115 LEU A CA 1
ATOM 805 C C . LEU A 1 115 ? 27.654 17.444 -75.971 1.00 84.69 115 LEU A C 1
ATOM 807 O O . LEU A 1 115 ? 27.305 17.807 -74.853 1.00 84.69 115 LEU A O 1
ATOM 811 N N . GLN A 1 116 ? 26.842 17.535 -77.030 1.00 84.81 116 GLN A N 1
ATOM 812 C CA . GLN A 1 116 ? 25.446 18.010 -76.943 1.00 84.81 116 GLN A CA 1
ATOM 813 C C . GLN A 1 116 ? 24.438 16.892 -76.603 1.00 84.81 116 GLN A C 1
ATOM 815 O O . GLN A 1 116 ? 23.232 17.069 -76.744 1.00 84.81 116 GLN A O 1
ATOM 820 N N . GLY A 1 117 ? 24.925 15.722 -76.191 1.00 83.50 117 GLY A N 1
ATOM 821 C CA . GLY A 1 117 ? 24.125 14.548 -75.858 1.00 83.50 117 GLY A CA 1
ATOM 822 C C . GLY A 1 117 ? 24.928 13.567 -75.007 1.00 83.50 117 GLY A C 1
ATOM 823 O O . GLY A 1 117 ? 26.039 13.873 -74.576 1.00 83.50 117 GLY A O 1
ATOM 824 N N . SER A 1 118 ? 24.369 12.384 -74.762 1.00 82.12 118 SER A N 1
ATOM 825 C CA . SER A 1 118 ? 24.975 11.382 -73.880 1.00 82.12 118 SER A CA 1
ATOM 826 C C . SER A 1 118 ? 26.281 10.805 -74.435 1.00 82.12 118 SER A C 1
ATOM 828 O O . SER A 1 118 ? 26.342 10.378 -75.588 1.00 82.12 118 SER A O 1
ATOM 830 N N . LEU A 1 119 ? 27.296 10.686 -73.576 1.00 84.88 119 LEU A N 1
ATOM 831 C CA . LEU A 1 119 ? 28.434 9.801 -73.815 1.00 84.88 119 LEU A CA 1
ATOM 832 C C . LEU A 1 119 ? 28.011 8.359 -73.505 1.00 84.88 119 LEU A C 1
ATOM 834 O O . LEU A 1 119 ? 27.589 8.069 -72.389 1.00 84.88 119 LEU A O 1
ATOM 838 N N . SER A 1 120 ? 28.135 7.461 -74.481 1.00 85.88 120 SER A N 1
ATOM 839 C CA . SER A 1 120 ? 27.955 6.022 -74.272 1.00 85.88 120 SER A CA 1
ATOM 840 C C . SER A 1 120 ? 29.320 5.342 -74.237 1.00 85.88 120 SER A C 1
ATOM 842 O O . SER A 1 120 ? 30.056 5.381 -75.223 1.00 85.88 120 SER A O 1
ATOM 844 N N . ALA A 1 121 ? 29.655 4.728 -73.104 1.00 83.31 121 ALA A N 1
ATOM 845 C CA . ALA A 1 121 ? 30.846 3.907 -72.929 1.00 83.31 121 ALA A CA 1
ATOM 846 C C . ALA A 1 121 ? 30.416 2.462 -72.643 1.00 83.31 121 ALA A C 1
ATOM 848 O O . ALA A 1 121 ? 29.616 2.215 -71.746 1.00 83.31 121 ALA A O 1
ATOM 849 N N . SER A 1 122 ? 30.951 1.499 -73.394 1.00 83.19 122 SER A N 1
ATOM 850 C CA . SER A 1 122 ? 30.625 0.067 -73.264 1.00 83.19 122 SER A CA 1
ATOM 851 C C . SER A 1 122 ? 31.388 -0.652 -72.140 1.00 83.19 122 SER A C 1
ATOM 853 O O . SER A 1 122 ? 31.324 -1.874 -72.021 1.00 83.19 122 SER A O 1
ATOM 855 N N . SER A 1 123 ? 32.154 0.095 -71.348 1.00 85.50 123 SER A N 1
ATOM 856 C CA . SER A 1 123 ? 32.993 -0.383 -70.251 1.00 85.50 123 SER A CA 1
ATOM 857 C C . SER A 1 123 ? 33.180 0.780 -69.263 1.00 85.50 123 SER A C 1
ATOM 859 O O . SER A 1 123 ? 32.233 1.514 -68.990 1.00 85.50 123 SER A O 1
ATOM 861 N N . ASN A 1 124 ? 34.382 0.982 -68.733 1.00 80.56 124 ASN A N 1
ATOM 862 C CA . ASN A 1 124 ? 34.645 1.972 -67.695 1.00 80.56 124 ASN A CA 1
ATOM 863 C C . ASN A 1 124 ? 34.755 3.401 -68.254 1.00 80.56 124 ASN A C 1
ATOM 865 O O . ASN A 1 124 ? 35.450 3.643 -69.241 1.00 80.56 124 ASN A O 1
ATOM 869 N N . MET A 1 125 ? 34.154 4.362 -67.549 1.00 83.81 125 MET A N 1
ATOM 870 C CA . MET A 1 125 ? 34.511 5.780 -67.642 1.00 83.81 125 MET A CA 1
ATOM 871 C C . MET A 1 125 ? 35.380 6.138 -66.435 1.00 83.81 125 MET A C 1
ATOM 873 O O . MET A 1 125 ? 35.034 5.797 -65.308 1.00 83.81 125 MET A O 1
ATOM 877 N N . SER A 1 126 ? 36.501 6.820 -66.669 1.00 80.44 126 SER A N 1
ATOM 878 C CA . SER A 1 126 ? 37.379 7.334 -65.615 1.00 80.44 126 SER A CA 1
ATOM 879 C C . SER A 1 126 ? 37.490 8.847 -65.748 1.00 80.44 126 SER A C 1
ATOM 881 O O . SER A 1 126 ? 37.729 9.353 -66.845 1.00 80.44 126 SER A O 1
ATOM 883 N N . ALA A 1 127 ? 37.300 9.562 -64.643 1.00 78.31 127 ALA A N 1
ATOM 884 C CA . ALA A 1 127 ? 37.438 11.009 -64.560 1.00 78.31 127 ALA A CA 1
ATOM 885 C C . ALA A 1 127 ? 37.952 11.380 -63.166 1.00 78.31 127 ALA A C 1
ATOM 887 O O . ALA A 1 127 ? 37.520 10.788 -62.180 1.00 78.31 127 ALA A O 1
ATOM 888 N N . SER A 1 128 ? 38.830 12.381 -63.071 1.00 77.56 128 SER A N 1
ATOM 889 C CA . SER A 1 128 ? 39.275 12.904 -61.768 1.00 77.56 128 SER A CA 1
ATOM 890 C C . SER A 1 128 ? 38.149 13.618 -61.014 1.00 77.56 128 SER A C 1
ATOM 892 O O . SER A 1 128 ? 38.148 13.632 -59.789 1.00 77.56 128 SER A O 1
ATOM 894 N N . TYR A 1 129 ? 37.192 14.196 -61.749 1.00 76.62 129 TYR A N 1
ATOM 895 C CA . TYR A 1 129 ? 36.014 14.877 -61.218 1.00 76.62 129 TYR A CA 1
ATOM 896 C C . TYR A 1 129 ? 34.815 14.627 -62.135 1.00 76.62 129 TYR A C 1
ATOM 898 O O . TYR A 1 129 ? 34.938 14.725 -63.358 1.00 76.62 129 TYR A O 1
ATOM 906 N N . TYR A 1 130 ? 33.651 14.349 -61.547 1.00 76.44 130 TYR A N 1
ATOM 907 C CA . TYR A 1 130 ? 32.366 14.339 -62.243 1.00 76.44 130 TYR A CA 1
ATOM 908 C C . TYR A 1 130 ? 31.538 15.529 -61.755 1.00 76.44 130 TYR A C 1
ATOM 910 O O . TYR A 1 130 ? 31.220 15.615 -60.572 1.00 76.44 130 TYR A O 1
ATOM 918 N N . TYR A 1 131 ? 31.192 16.446 -62.659 1.00 73.81 131 TYR A N 1
ATOM 919 C CA . TYR A 1 131 ? 30.353 17.604 -62.351 1.00 73.81 131 TYR A CA 1
ATOM 920 C C . TYR A 1 131 ? 28.928 17.360 -62.859 1.00 73.81 131 TYR A C 1
ATOM 922 O O . TYR A 1 131 ? 28.706 17.240 -64.063 1.00 73.81 131 TYR A O 1
ATOM 930 N N . GLY A 1 132 ? 27.962 17.296 -61.942 1.00 71.94 132 GLY A N 1
ATOM 931 C CA . GLY A 1 132 ? 26.546 17.078 -62.237 1.00 71.94 132 GLY A CA 1
ATOM 932 C C . GLY A 1 132 ? 25.729 16.875 -60.959 1.00 71.94 132 GLY A C 1
ATOM 933 O O . GLY A 1 132 ? 26.289 16.820 -59.869 1.00 71.94 132 GLY A O 1
ATOM 934 N N . ASP A 1 133 ? 24.409 16.730 -61.089 1.00 70.69 133 ASP A N 1
ATOM 935 C CA . ASP A 1 133 ? 23.493 16.501 -59.955 1.00 70.69 133 ASP A CA 1
ATOM 936 C C . ASP A 1 133 ? 23.526 15.058 -59.405 1.00 70.69 133 ASP A C 1
ATOM 938 O O . ASP A 1 133 ? 22.832 14.738 -58.442 1.00 70.69 133 ASP A O 1
ATOM 942 N N . GLY A 1 134 ? 24.295 14.168 -60.047 1.00 75.12 134 GLY A N 1
ATOM 943 C CA . GLY A 1 134 ? 24.427 12.749 -59.706 1.00 75.12 134 GLY A CA 1
ATOM 944 C C . GLY A 1 134 ? 23.149 11.919 -59.891 1.00 75.12 134 GLY A C 1
ATOM 945 O O . GLY A 1 134 ? 23.179 10.704 -59.706 1.00 75.12 134 GLY A O 1
ATOM 946 N N . ARG A 1 135 ? 22.025 12.528 -60.291 1.00 72.00 135 ARG A N 1
ATOM 947 C CA . ARG A 1 135 ? 20.672 11.965 -60.126 1.00 72.00 135 ARG A CA 1
ATOM 948 C C . ARG A 1 135 ? 20.364 10.774 -61.039 1.00 72.00 135 ARG A C 1
ATOM 950 O O . ARG A 1 135 ? 19.359 10.093 -60.847 1.00 72.00 135 ARG A O 1
ATOM 957 N N . TYR A 1 136 ? 21.233 10.534 -62.018 1.00 72.19 136 TYR A N 1
ATOM 958 C CA . TYR A 1 136 ? 21.175 9.422 -62.970 1.00 72.19 136 TYR A CA 1
ATOM 959 C C . TYR A 1 136 ? 22.400 8.494 -62.895 1.00 72.19 136 TYR A C 1
ATOM 961 O O . TYR A 1 136 ? 22.545 7.615 -63.742 1.00 72.19 136 TYR A O 1
ATOM 969 N N . LEU A 1 137 ? 23.266 8.648 -61.884 1.00 75.00 137 LEU A N 1
ATOM 970 C CA . LEU A 1 137 ? 24.346 7.700 -61.597 1.00 75.00 137 LEU A CA 1
ATOM 971 C C . LEU A 1 137 ? 23.767 6.450 -60.914 1.00 75.00 137 LEU A C 1
ATOM 973 O O . LEU A 1 137 ? 23.799 6.295 -59.696 1.00 75.00 137 LEU A O 1
ATOM 977 N N . THR A 1 138 ? 23.190 5.559 -61.718 1.00 71.12 138 THR A N 1
ATOM 978 C CA . THR A 1 138 ? 22.679 4.256 -61.276 1.00 71.12 138 THR A CA 1
ATOM 979 C C . THR A 1 138 ? 23.759 3.181 -61.389 1.00 71.12 138 THR A C 1
ATOM 981 O O . THR A 1 138 ? 24.710 3.311 -62.156 1.00 71.12 138 THR A O 1
ATOM 984 N N . GLY A 1 139 ? 23.642 2.105 -60.605 1.00 62.12 139 GLY A N 1
ATOM 985 C CA . GLY A 1 139 ? 24.620 1.010 -60.648 1.00 62.12 139 GLY A CA 1
ATOM 986 C C . GLY A 1 139 ? 26.000 1.363 -60.079 1.00 62.12 139 GLY A C 1
ATOM 987 O O . GLY A 1 139 ? 26.931 0.582 -60.253 1.00 62.12 139 GLY A O 1
ATOM 988 N N . VAL A 1 140 ? 26.130 2.490 -59.365 1.00 72.31 140 VAL A N 1
ATOM 989 C CA . VAL A 1 140 ? 27.301 2.807 -58.534 1.00 72.31 140 VAL A CA 1
ATOM 990 C C . VAL A 1 140 ? 27.310 1.865 -57.328 1.00 72.31 140 VAL A C 1
ATOM 992 O O . VAL A 1 140 ? 26.898 2.213 -56.224 1.00 72.31 140 VAL A O 1
ATOM 995 N N . THR A 1 141 ? 27.745 0.628 -57.548 1.00 60.03 141 THR A N 1
ATOM 996 C CA . THR A 1 141 ? 28.111 -0.280 -56.466 1.00 60.03 141 THR A CA 1
ATOM 997 C C . THR A 1 141 ? 29.409 0.234 -55.852 1.00 60.03 141 THR A C 1
ATOM 999 O O . THR A 1 141 ? 30.439 0.318 -56.522 1.00 60.03 141 THR A O 1
ATOM 1002 N N . SER A 1 142 ? 29.369 0.611 -54.573 1.00 55.81 142 SER A N 1
ATOM 1003 C CA . SER A 1 142 ? 30.519 1.138 -53.830 1.00 55.81 142 SER A CA 1
ATOM 1004 C C . SER A 1 142 ? 31.547 0.038 -53.525 1.00 55.81 142 SER A C 1
ATOM 1006 O O . SER A 1 142 ? 31.714 -0.384 -52.383 1.00 55.81 142 SER A O 1
ATOM 1008 N N . SER A 1 143 ? 32.218 -0.459 -54.568 1.00 50.91 143 SER A N 1
ATOM 1009 C CA . SER A 1 143 ? 33.411 -1.312 -54.459 1.00 50.91 143 SER A CA 1
ATOM 1010 C C . SER A 1 143 ? 34.661 -0.484 -54.128 1.00 50.91 143 SER A C 1
ATOM 1012 O O . SER A 1 143 ? 35.600 -0.976 -53.511 1.00 50.91 143 SER A O 1
ATOM 1014 N N . ALA A 1 144 ? 34.644 0.805 -54.482 1.00 45.19 144 ALA A N 1
ATOM 1015 C CA . ALA A 1 144 ? 35.462 1.812 -53.826 1.00 45.19 144 ALA A CA 1
ATOM 1016 C C . ALA A 1 144 ? 34.629 2.463 -52.720 1.00 45.19 144 ALA A C 1
ATOM 1018 O O . ALA A 1 144 ? 33.461 2.803 -52.925 1.00 45.19 144 ALA A O 1
ATOM 1019 N N . THR A 1 145 ? 35.253 2.624 -51.559 1.00 51.25 145 THR A N 1
ATOM 1020 C CA . THR A 1 145 ? 34.719 3.294 -50.382 1.00 51.25 145 THR A CA 1
ATOM 1021 C C . THR A 1 145 ? 34.109 4.645 -50.762 1.00 51.25 145 THR A C 1
ATOM 1023 O O . THR A 1 145 ? 34.825 5.606 -51.037 1.00 51.25 145 THR A O 1
ATOM 1026 N N . VAL A 1 146 ? 32.783 4.760 -50.651 1.00 54.19 146 VAL A N 1
ATOM 1027 C CA . VAL A 1 146 ? 32.270 5.949 -49.972 1.00 54.19 146 VAL A CA 1
ATOM 1028 C C . VAL A 1 146 ? 32.696 5.737 -48.528 1.00 54.19 146 VAL A C 1
ATOM 1030 O O . VAL A 1 146 ? 32.015 5.042 -47.772 1.00 54.19 146 VAL A O 1
ATOM 1033 N N . SER A 1 147 ? 33.876 6.248 -48.174 1.00 54.91 147 SER A N 1
ATOM 1034 C CA . SER A 1 147 ? 34.209 6.492 -46.775 1.00 54.91 147 SER A CA 1
ATOM 1035 C C . SER A 1 147 ? 33.279 7.608 -46.326 1.00 54.91 147 SER A C 1
ATOM 1037 O O . SER A 1 147 ? 33.672 8.768 -46.306 1.00 54.91 147 SER A O 1
ATOM 1039 N N . GLY A 1 148 ? 32.018 7.264 -46.051 1.00 59.78 148 GLY A N 1
ATOM 1040 C CA . GLY A 1 148 ? 31.245 8.093 -45.149 1.00 59.78 148 GLY A CA 1
ATOM 1041 C C . GLY A 1 148 ? 32.011 8.075 -43.837 1.00 59.78 148 GLY A C 1
ATOM 1042 O O . GLY A 1 148 ? 32.404 6.986 -43.406 1.00 59.78 148 GLY A O 1
ATOM 1043 N N . ASP A 1 149 ? 32.322 9.251 -43.302 1.00 65.94 149 ASP A N 1
ATOM 1044 C CA . ASP A 1 149 ? 33.267 9.360 -42.192 1.00 65.94 149 ASP A CA 1
ATOM 1045 C C . ASP A 1 149 ? 32.799 8.532 -40.978 1.00 65.94 149 ASP A C 1
ATOM 1047 O O . ASP A 1 149 ? 31.611 8.249 -40.815 1.00 65.94 149 ASP A O 1
ATOM 1051 N N . GLY A 1 150 ? 33.731 8.100 -40.134 1.00 72.81 150 GLY A N 1
ATOM 1052 C CA . GLY A 1 150 ? 33.436 7.305 -38.942 1.00 72.81 150 GLY A CA 1
ATOM 1053 C C . GLY A 1 150 ? 33.502 5.771 -39.104 1.00 72.81 150 GLY A C 1
ATOM 1054 O O . GLY A 1 150 ? 34.020 5.235 -40.088 1.00 72.81 150 GLY A O 1
ATOM 1055 N N . PRO A 1 151 ? 33.082 5.025 -38.062 1.00 79.50 151 PRO A N 1
ATOM 1056 C CA . PRO A 1 151 ? 33.367 3.596 -37.928 1.00 79.50 151 PRO A CA 1
ATOM 1057 C C . PRO A 1 151 ? 32.431 2.681 -38.736 1.00 79.50 151 PRO A C 1
ATOM 1059 O O . PRO A 1 151 ? 31.290 3.016 -39.052 1.00 79.50 151 PRO A O 1
ATOM 1062 N N . ILE A 1 152 ? 32.897 1.457 -39.013 1.00 82.06 152 ILE A N 1
ATOM 1063 C CA . ILE A 1 152 ? 32.102 0.417 -39.690 1.00 82.06 152 ILE A CA 1
ATOM 1064 C C . ILE A 1 152 ? 30.814 0.144 -38.900 1.00 82.06 152 ILE A C 1
ATOM 1066 O O . ILE A 1 152 ? 30.858 -0.182 -37.717 1.00 82.06 152 ILE A O 1
ATOM 1070 N N . GLY A 1 153 ? 29.673 0.231 -39.586 1.00 81.19 153 GLY A N 1
ATOM 1071 C CA . GLY A 1 153 ? 28.348 0.039 -38.994 1.00 81.19 153 GLY A CA 1
ATOM 1072 C C . GLY A 1 153 ? 27.713 1.315 -38.434 1.00 81.19 153 GLY A C 1
ATOM 1073 O O . GLY A 1 153 ? 26.548 1.261 -38.050 1.00 81.19 153 GLY A O 1
ATOM 1074 N N . ALA A 1 154 ? 28.408 2.457 -38.412 1.00 87.44 154 ALA A N 1
ATOM 1075 C CA . ALA A 1 154 ? 27.802 3.739 -38.057 1.00 87.44 154 ALA A CA 1
ATOM 1076 C C . ALA A 1 154 ? 26.586 4.060 -38.942 1.00 87.44 154 ALA A C 1
ATOM 1078 O O . ALA A 1 154 ? 26.618 3.867 -40.161 1.00 87.44 154 ALA A O 1
ATOM 1079 N N . LEU A 1 155 ? 25.517 4.591 -38.340 1.00 86.00 155 LEU A N 1
ATOM 1080 C CA . LEU A 1 155 ? 24.431 5.184 -39.115 1.00 86.00 155 LEU A CA 1
ATOM 1081 C C . LEU A 1 155 ? 24.953 6.452 -39.797 1.00 86.00 155 LEU A C 1
ATOM 1083 O O . LEU A 1 155 ? 25.457 7.353 -39.126 1.00 86.00 155 LEU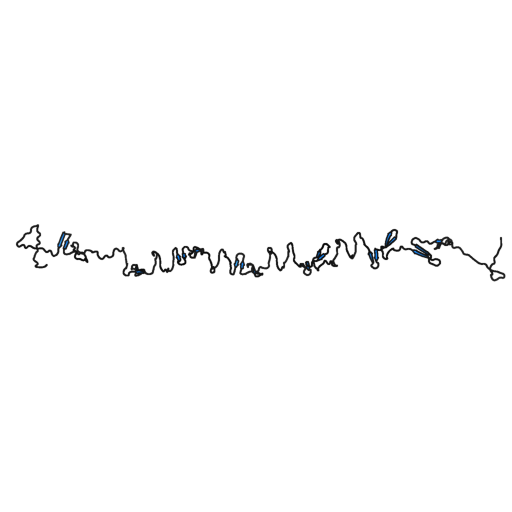 A O 1
ATOM 1087 N N . GLN A 1 156 ? 24.804 6.507 -41.118 1.00 84.94 156 GLN A N 1
ATOM 1088 C CA . GLN A 1 156 ? 25.227 7.628 -41.950 1.00 84.94 156 GLN A CA 1
ATOM 1089 C C . GLN A 1 156 ? 24.144 8.710 -42.056 1.00 84.94 156 GLN A C 1
ATOM 1091 O O . GLN A 1 156 ? 22.966 8.416 -42.270 1.00 84.94 156 GLN A O 1
ATOM 1096 N N . PHE A 1 157 ? 24.558 9.970 -41.961 1.00 77.56 157 PHE A N 1
ATOM 1097 C CA . PHE A 1 157 ? 23.743 11.169 -42.152 1.00 77.56 157 PHE A CA 1
ATOM 1098 C C . PHE A 1 157 ? 24.570 12.253 -42.854 1.00 77.56 157 PHE A C 1
ATOM 1100 O O . PHE A 1 157 ? 25.774 12.118 -43.057 1.00 77.56 157 PHE A O 1
ATOM 1107 N N . LYS A 1 158 ? 23.906 13.331 -43.275 1.00 72.94 158 LYS A N 1
ATOM 1108 C CA . LYS A 1 158 ? 24.588 14.536 -43.757 1.00 72.94 158 LYS A CA 1
ATOM 1109 C C . LYS A 1 158 ? 24.836 15.433 -42.558 1.00 72.94 158 LYS A C 1
ATOM 1111 O O . LYS A 1 158 ? 23.867 15.881 -41.948 1.00 72.94 158 LYS A O 1
ATOM 1116 N N . GLU A 1 159 ? 26.098 15.659 -42.215 1.00 65.88 159 GLU A N 1
ATOM 1117 C CA . GLU A 1 159 ? 26.450 16.576 -41.125 1.00 65.88 159 GLU A CA 1
ATOM 1118 C C . GLU A 1 159 ? 26.371 18.042 -41.546 1.00 65.88 159 GLU A C 1
ATOM 1120 O O . GLU A 1 159 ? 26.121 18.901 -40.702 1.00 65.88 159 GLU A O 1
ATOM 1125 N N . ASP A 1 160 ? 26.514 18.339 -42.841 1.00 64.31 160 ASP A N 1
ATOM 1126 C CA . ASP A 1 160 ? 26.579 19.713 -43.321 1.00 64.31 160 ASP A CA 1
ATOM 1127 C C . ASP A 1 160 ? 25.829 19.962 -44.655 1.00 64.31 160 ASP A C 1
ATOM 1129 O O . ASP A 1 160 ? 25.350 19.031 -45.317 1.00 64.31 160 ASP A O 1
ATOM 1133 N N . PRO A 1 161 ? 25.702 21.237 -45.075 1.00 66.00 161 PRO A N 1
ATOM 1134 C CA . PRO A 1 161 ? 25.146 21.600 -46.377 1.00 66.00 161 PRO A CA 1
ATOM 1135 C C . PRO A 1 161 ? 26.088 21.379 -47.573 1.00 66.00 161 PRO A C 1
ATOM 1137 O O . PRO A 1 161 ? 25.627 21.536 -48.704 1.00 66.00 161 PRO A O 1
ATOM 1140 N N . SER A 1 162 ? 27.379 21.071 -47.371 1.00 62.22 162 SER A N 1
ATOM 1141 C CA . SER A 1 162 ? 28.316 20.800 -48.477 1.00 62.22 162 SER A CA 1
ATOM 1142 C C . SER A 1 162 ? 28.076 19.427 -49.113 1.00 62.22 162 SER A C 1
ATOM 1144 O O . SER A 1 162 ? 28.411 19.217 -50.279 1.00 62.22 162 SER A O 1
ATOM 1146 N N . GLY A 1 163 ? 27.376 18.542 -48.395 1.00 60.22 163 GLY A N 1
ATOM 1147 C CA . GLY A 1 163 ? 26.857 17.278 -48.912 1.00 60.22 163 GLY A CA 1
ATOM 1148 C C . GLY A 1 163 ? 27.698 16.063 -48.539 1.00 60.22 163 GLY A C 1
ATOM 1149 O O . GLY A 1 163 ? 27.425 14.976 -49.053 1.00 60.22 163 GLY A O 1
ATOM 1150 N N . GLU A 1 164 ? 28.676 16.236 -47.649 1.00 69.12 164 GLU A N 1
ATOM 1151 C CA . GLU A 1 164 ? 29.456 15.141 -47.087 1.00 69.12 164 GLU A CA 1
ATOM 1152 C C . GLU A 1 164 ? 28.561 14.204 -46.257 1.00 69.12 164 GLU A C 1
ATOM 1154 O O . GLU A 1 164 ? 27.615 14.621 -45.578 1.00 69.12 164 GLU A O 1
ATOM 1159 N N . ILE A 1 165 ? 28.827 12.903 -46.374 1.00 73.19 165 ILE A N 1
ATOM 1160 C CA . ILE A 1 165 ? 28.148 11.858 -45.610 1.00 73.19 165 ILE A CA 1
ATOM 1161 C C . ILE A 1 165 ? 29.083 11.464 -44.474 1.00 73.19 165 ILE A C 1
ATOM 1163 O O . ILE A 1 165 ? 30.194 11.008 -44.724 1.00 73.19 165 ILE A O 1
ATOM 1167 N N . SER A 1 166 ? 28.618 11.608 -43.241 1.00 78.50 166 SER A N 1
ATOM 1168 C CA . SER A 1 166 ? 29.359 11.286 -42.022 1.00 78.50 166 SER A CA 1
ATOM 1169 C C . SER A 1 166 ? 28.557 10.297 -41.172 1.00 78.50 166 SER A C 1
ATOM 1171 O O . SER A 1 166 ? 27.348 10.128 -41.359 1.00 78.50 166 SER A O 1
ATOM 1173 N N . GLY A 1 167 ? 29.238 9.571 -40.293 1.00 80.56 167 GLY A N 1
ATOM 1174 C CA . GLY A 1 167 ? 28.713 8.445 -39.533 1.00 80.56 167 GLY A CA 1
ATOM 1175 C C . GLY A 1 167 ? 28.926 8.623 -38.035 1.00 80.56 167 GLY A C 1
ATOM 1176 O O . GLY A 1 167 ? 30.019 8.926 -37.562 1.00 80.56 167 GLY A O 1
ATOM 1177 N N . SER A 1 168 ? 27.877 8.376 -37.250 1.00 83.62 168 SER A N 1
ATOM 1178 C CA . SER A 1 168 ? 27.962 8.547 -35.798 1.00 83.62 168 SER A CA 1
ATOM 1179 C C . SER A 1 168 ? 28.830 7.468 -35.153 1.00 83.62 168 SER A C 1
ATOM 1181 O O . SER A 1 168 ? 28.497 6.283 -35.184 1.00 83.62 168 SER A O 1
ATOM 1183 N N . ALA A 1 169 ? 29.862 7.893 -34.425 1.00 81.50 169 ALA A N 1
ATOM 1184 C CA . ALA A 1 169 ? 30.593 7.027 -33.500 1.00 81.50 169 ALA A CA 1
ATOM 1185 C C . ALA A 1 169 ? 29.726 6.510 -32.328 1.00 81.50 169 ALA A C 1
ATOM 1187 O O . ALA A 1 169 ? 30.104 5.552 -31.657 1.00 81.50 169 ALA A O 1
ATOM 1188 N N . GLY A 1 170 ? 28.575 7.145 -32.066 1.00 87.62 170 GLY A N 1
ATOM 1189 C CA . GLY A 1 170 ? 27.659 6.793 -30.981 1.00 87.62 170 GLY A CA 1
ATOM 1190 C C . GLY A 1 170 ? 26.417 6.007 -31.407 1.00 87.62 170 GLY A C 1
ATOM 1191 O O . GLY A 1 170 ? 25.727 5.496 -30.532 1.00 87.62 170 GLY A O 1
ATOM 1192 N N . LEU A 1 171 ? 26.117 5.890 -32.705 1.00 91.56 171 LEU A N 1
ATOM 1193 C CA . LEU A 1 171 ? 24.933 5.191 -33.217 1.00 91.56 171 LEU A CA 1
ATOM 1194 C C . LEU A 1 171 ? 25.352 4.178 -34.286 1.00 91.56 171 LEU A C 1
ATOM 1196 O O . LEU A 1 171 ? 25.490 4.518 -35.461 1.00 91.56 171 LEU A O 1
ATOM 1200 N N . MET A 1 172 ? 25.573 2.932 -33.862 1.00 90.81 172 MET A N 1
ATOM 1201 C CA . MET A 1 172 ? 26.184 1.881 -34.682 1.00 90.81 172 MET A CA 1
ATOM 1202 C C . MET A 1 172 ? 25.274 0.657 -34.801 1.00 90.81 172 MET A C 1
ATOM 1204 O O . MET A 1 172 ? 24.840 0.094 -33.798 1.00 90.81 172 MET A O 1
ATOM 1208 N N . PHE A 1 173 ? 25.019 0.190 -36.020 1.00 90.75 173 PHE A N 1
ATOM 1209 C CA . PHE A 1 173 ? 24.413 -1.113 -36.263 1.00 90.75 173 PHE A CA 1
ATOM 1210 C C . PHE A 1 173 ? 25.482 -2.210 -36.210 1.00 90.75 173 PHE A C 1
ATOM 1212 O O . PHE A 1 173 ? 26.302 -2.367 -37.118 1.00 90.75 173 PHE A O 1
ATOM 1219 N N . LEU A 1 174 ? 25.466 -2.987 -35.130 1.00 90.12 174 LEU A N 1
ATOM 1220 C CA . LEU A 1 174 ? 26.435 -4.042 -34.877 1.00 90.12 174 LEU A CA 1
ATOM 1221 C C . LEU A 1 174 ? 25.957 -5.345 -35.534 1.00 90.12 174 LEU A C 1
ATOM 1223 O O . LEU A 1 174 ? 25.152 -6.098 -34.982 1.00 90.12 174 LEU A O 1
ATOM 1227 N N . THR A 1 175 ? 26.450 -5.606 -36.746 1.00 88.31 175 THR A N 1
ATOM 1228 C CA . THR A 1 175 ? 26.034 -6.741 -37.594 1.00 88.31 175 THR A CA 1
ATOM 1229 C C . THR A 1 175 ? 26.240 -8.108 -36.940 1.00 88.31 175 THR A C 1
ATOM 1231 O O . THR A 1 175 ? 25.454 -9.017 -37.187 1.00 88.31 175 THR A O 1
ATOM 1234 N N . ALA A 1 176 ? 27.248 -8.253 -36.074 1.00 91.88 176 ALA A N 1
ATOM 1235 C CA . ALA A 1 176 ? 27.545 -9.498 -35.361 1.00 91.88 176 ALA A CA 1
ATOM 1236 C C . ALA A 1 176 ? 26.437 -9.931 -34.380 1.00 91.88 176 ALA A C 1
ATOM 1238 O O . ALA A 1 176 ? 26.253 -11.124 -34.155 1.00 91.88 176 ALA A O 1
ATOM 1239 N N . SER A 1 177 ? 25.700 -8.975 -33.807 1.00 91.38 177 SER A N 1
ATOM 1240 C CA . SER 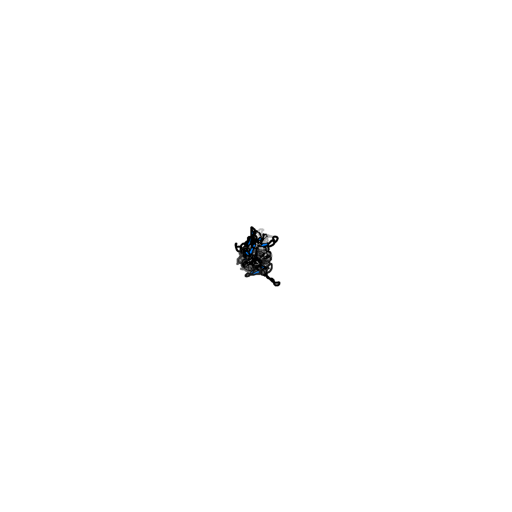A 1 177 ? 24.593 -9.205 -32.864 1.00 91.38 177 SER A CA 1
ATOM 1241 C C . SER A 1 177 ? 23.224 -8.817 -33.430 1.00 91.38 177 SER A C 1
ATOM 1243 O O . SER A 1 177 ? 22.211 -9.060 -32.780 1.00 91.38 177 SER A O 1
ATOM 1245 N N . ASN A 1 178 ? 23.177 -8.228 -34.631 1.00 90.75 178 ASN A N 1
ATOM 1246 C CA . ASN A 1 178 ? 21.973 -7.669 -35.254 1.00 90.75 178 ASN A CA 1
ATOM 1247 C C . ASN A 1 178 ? 21.268 -6.629 -34.351 1.00 90.75 178 ASN A C 1
ATOM 1249 O O . ASN A 1 178 ? 20.041 -6.591 -34.249 1.00 90.75 178 ASN A O 1
ATOM 1253 N N . THR A 1 179 ? 22.056 -5.789 -33.671 1.00 91.56 179 THR A N 1
ATOM 1254 C CA . THR A 1 179 ? 21.578 -4.773 -32.716 1.00 91.56 179 THR A CA 1
ATOM 1255 C C . THR A 1 179 ? 21.996 -3.368 -33.127 1.00 91.56 179 THR A C 1
ATOM 1257 O O . THR A 1 179 ? 23.152 -3.148 -33.486 1.00 91.56 179 THR A O 1
ATOM 1260 N N . LEU A 1 180 ? 21.102 -2.394 -32.961 1.00 92.06 180 LEU A N 1
ATOM 1261 C CA . LEU A 1 180 ? 21.466 -0.978 -32.970 1.00 92.06 180 LEU A CA 1
ATOM 1262 C C . LEU A 1 180 ? 22.005 -0.590 -31.585 1.00 92.06 180 LEU A C 1
ATOM 1264 O O . LEU A 1 180 ? 21.272 -0.624 -30.600 1.00 92.06 180 LEU A O 1
A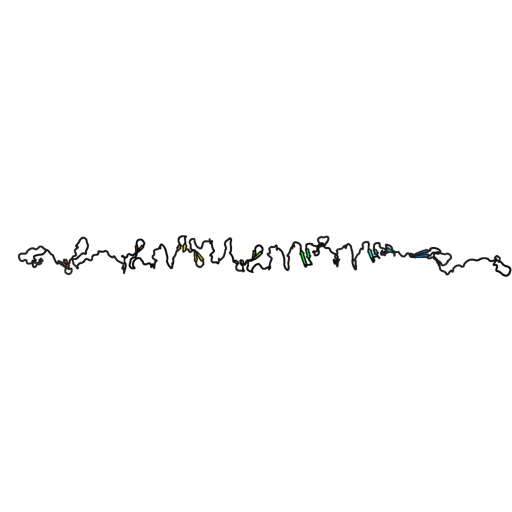TOM 1268 N N . GLN A 1 181 ? 23.288 -0.250 -31.507 1.00 91.94 181 GLN A N 1
ATOM 1269 C CA . GLN A 1 181 ? 23.933 0.261 -30.303 1.00 91.94 181 GLN A CA 1
ATOM 1270 C C . GLN A 1 181 ? 23.840 1.788 -30.276 1.00 91.94 181 GLN A C 1
ATOM 1272 O O . GLN A 1 181 ? 24.222 2.450 -31.242 1.00 91.94 181 GLN A O 1
ATOM 1277 N N . VAL A 1 182 ? 23.391 2.333 -29.142 1.00 93.38 182 VAL A N 1
ATOM 1278 C CA . VAL A 1 182 ? 23.465 3.766 -28.833 1.00 93.38 182 VAL A CA 1
ATOM 1279 C C . VAL A 1 182 ? 24.423 3.964 -27.661 1.00 93.38 182 VAL A C 1
ATOM 1281 O O . VAL A 1 182 ? 24.239 3.370 -26.600 1.00 93.38 182 VAL A O 1
ATOM 1284 N N . VAL A 1 183 ? 25.456 4.782 -27.845 1.00 90.00 183 VAL A N 1
ATOM 1285 C CA . VAL A 1 183 ? 26.410 5.171 -26.800 1.00 90.00 183 VAL A CA 1
ATOM 1286 C C . VAL A 1 183 ? 25.995 6.535 -26.257 1.00 90.00 183 VAL A C 1
ATOM 1288 O O . VAL A 1 183 ? 26.291 7.568 -26.851 1.00 90.00 183 VAL A O 1
ATOM 1291 N N . GLY A 1 184 ? 25.287 6.533 -25.128 1.00 88.81 184 GLY A N 1
ATOM 1292 C CA . GLY A 1 184 ? 24.764 7.739 -24.485 1.00 88.81 184 GLY A CA 1
ATOM 1293 C C . GLY A 1 184 ? 23.295 7.596 -24.092 1.00 88.81 184 GLY A C 1
ATOM 1294 O O . GLY A 1 184 ? 22.762 6.490 -24.031 1.00 88.81 184 GLY A O 1
ATOM 1295 N N . ALA A 1 185 ? 22.643 8.724 -23.812 1.00 89.25 185 ALA A N 1
ATOM 1296 C CA . ALA A 1 185 ? 21.216 8.768 -23.510 1.00 89.25 185 ALA A CA 1
ATOM 1297 C C . ALA A 1 185 ? 20.370 8.839 -24.793 1.00 89.25 185 ALA A C 1
ATOM 1299 O O . ALA A 1 185 ? 20.731 9.534 -25.743 1.00 89.25 185 ALA A O 1
ATOM 1300 N N . ILE A 1 186 ? 19.214 8.171 -24.791 1.00 90.75 186 ILE A N 1
ATOM 1301 C CA . ILE A 1 186 ? 18.180 8.326 -25.820 1.00 90.75 186 ILE A CA 1
ATOM 1302 C C . ILE A 1 186 ? 17.128 9.299 -25.283 1.00 90.75 186 ILE A C 1
ATOM 1304 O O . ILE A 1 186 ? 16.367 8.953 -24.381 1.00 90.75 186 ILE A O 1
ATOM 1308 N N . THR A 1 187 ? 17.062 10.502 -25.852 1.00 91.12 187 THR A N 1
ATOM 1309 C CA . THR A 1 187 ? 15.978 11.457 -25.580 1.00 91.12 187 THR A CA 1
ATOM 1310 C C . THR A 1 187 ? 14.890 11.280 -26.634 1.00 91.12 187 THR A C 1
ATOM 1312 O O . THR A 1 187 ? 15.024 11.773 -27.752 1.00 91.12 187 THR A O 1
ATOM 1315 N N . SER A 1 188 ? 13.817 10.569 -26.287 1.00 90.69 188 SER A N 1
ATOM 1316 C CA . SER A 1 188 ? 12.633 10.437 -27.144 1.00 90.69 188 SER A CA 1
ATOM 1317 C C . SER A 1 188 ? 11.586 11.495 -26.789 1.00 90.69 188 SER A C 1
ATOM 1319 O O . SER A 1 188 ? 11.340 11.756 -25.614 1.00 90.69 188 SER A O 1
ATOM 1321 N N . THR A 1 189 ? 10.949 12.094 -27.798 1.00 92.75 189 THR A N 1
ATOM 1322 C CA . THR A 1 189 ? 9.796 13.001 -27.630 1.00 92.75 189 THR A CA 1
ATOM 1323 C C . THR A 1 189 ? 8.445 12.277 -27.662 1.00 92.75 189 THR A C 1
ATOM 1325 O O . THR A 1 189 ? 7.410 12.915 -27.485 1.00 92.75 189 THR A O 1
ATOM 1328 N N . GLY A 1 190 ? 8.454 10.960 -27.879 1.00 91.19 190 GLY A N 1
ATOM 1329 C CA . GLY A 1 190 ? 7.297 10.069 -27.778 1.00 91.19 190 GLY A CA 1
ATOM 1330 C C . GLY A 1 190 ? 7.677 8.734 -27.132 1.00 91.19 190 GLY A C 1
ATOM 1331 O O . GLY A 1 190 ? 8.796 8.568 -26.641 1.00 91.19 190 GLY A O 1
ATOM 1332 N N . ASP A 1 191 ? 6.759 7.774 -27.149 1.00 88.19 191 ASP A N 1
ATOM 1333 C CA . ASP A 1 191 ? 6.925 6.504 -26.438 1.00 88.19 191 ASP A CA 1
ATOM 1334 C C . ASP A 1 191 ? 8.075 5.643 -26.990 1.00 88.19 191 ASP A C 1
ATOM 1336 O O . ASP A 1 191 ? 8.288 5.545 -28.201 1.00 88.19 191 ASP A O 1
ATOM 1340 N N . ILE A 1 192 ? 8.794 4.967 -26.089 1.00 88.31 192 ILE A N 1
ATOM 1341 C CA . ILE A 1 192 ? 9.755 3.914 -26.436 1.00 88.31 192 ILE A CA 1
ATOM 1342 C C . ILE A 1 192 ? 9.066 2.563 -26.229 1.00 88.31 192 ILE A C 1
ATOM 1344 O O . ILE A 1 192 ? 8.941 2.081 -25.104 1.00 88.31 192 ILE A O 1
ATOM 1348 N N . THR A 1 193 ? 8.629 1.937 -27.320 1.00 88.94 193 THR A N 1
ATOM 1349 C CA . THR A 1 193 ? 7.977 0.620 -27.281 1.00 88.94 193 THR A CA 1
ATOM 1350 C C . THR A 1 193 ? 9.001 -0.505 -27.417 1.00 88.94 193 THR A C 1
ATOM 1352 O O . THR A 1 193 ? 9.651 -0.635 -28.454 1.00 88.94 193 THR A O 1
ATOM 1355 N N . ALA A 1 194 ? 9.090 -1.378 -26.411 1.00 87.25 194 ALA A N 1
ATOM 1356 C CA . ALA A 1 194 ? 9.809 -2.648 -26.495 1.00 87.25 194 ALA A CA 1
ATOM 1357 C C . ALA A 1 194 ? 8.808 -3.811 -26.594 1.00 87.25 194 ALA A C 1
ATOM 1359 O O . ALA A 1 194 ? 7.937 -3.954 -25.744 1.00 87.25 194 ALA A O 1
ATOM 1360 N N . SER A 1 195 ? 8.939 -4.665 -27.613 1.00 86.38 195 SER A N 1
ATOM 1361 C CA . SER A 1 195 ? 8.049 -5.822 -27.834 1.00 86.38 195 SER A CA 1
ATOM 1362 C C . SER A 1 195 ? 8.392 -7.063 -26.997 1.00 86.38 195 SER A C 1
ATOM 1364 O O . SER A 1 195 ? 7.720 -8.087 -27.113 1.00 86.38 195 SER A O 1
ATOM 1366 N N . ALA A 1 196 ? 9.448 -6.986 -26.187 1.00 86.62 196 ALA A N 1
ATOM 1367 C CA . ALA A 1 196 ? 9.902 -8.041 -25.288 1.00 86.62 196 ALA A CA 1
ATOM 1368 C C . ALA A 1 196 ? 10.208 -7.439 -23.906 1.00 86.62 196 ALA A C 1
ATOM 1370 O O . ALA A 1 196 ? 9.290 -7.024 -23.208 1.00 86.62 196 ALA A O 1
ATOM 1371 N N . ASN A 1 197 ? 11.484 -7.340 -23.524 1.00 83.88 197 ASN A N 1
ATOM 1372 C CA . ASN A 1 197 ? 11.903 -6.846 -22.213 1.00 83.88 197 ASN A CA 1
ATOM 1373 C C . ASN A 1 197 ? 12.635 -5.505 -22.335 1.00 83.88 197 ASN A C 1
ATOM 1375 O O . ASN A 1 197 ? 13.477 -5.339 -23.218 1.00 83.88 197 ASN A O 1
ATOM 1379 N N . MET A 1 198 ? 12.393 -4.593 -21.391 1.00 87.38 198 MET A N 1
ATOM 1380 C CA . MET A 1 198 ? 13.292 -3.469 -21.116 1.00 87.38 198 MET A CA 1
ATOM 1381 C C . MET A 1 198 ? 14.190 -3.840 -19.935 1.00 87.38 198 MET A C 1
ATOM 1383 O O . MET A 1 198 ? 13.691 -4.143 -18.856 1.00 87.38 198 MET A O 1
ATOM 1387 N N . SER A 1 199 ? 15.508 -3.825 -20.138 1.00 86.06 199 SER A N 1
ATOM 1388 C CA . SER A 1 199 ? 16.490 -4.027 -19.068 1.00 86.06 199 SER A CA 1
ATOM 1389 C C . SER A 1 199 ? 17.138 -2.691 -18.728 1.00 86.06 199 SER A C 1
ATOM 1391 O O . SER A 1 199 ? 17.812 -2.099 -19.571 1.00 86.06 199 SER A O 1
ATOM 1393 N N . ALA A 1 200 ? 16.919 -2.211 -17.507 1.00 84.00 200 ALA A N 1
ATOM 1394 C CA . ALA A 1 200 ? 17.492 -0.978 -16.985 1.00 84.00 200 ALA A CA 1
ATOM 1395 C C . ALA A 1 200 ? 17.969 -1.203 -15.545 1.00 84.00 200 ALA A C 1
ATOM 1397 O O . ALA A 1 200 ? 17.357 -1.960 -14.796 1.00 84.00 200 ALA A O 1
ATOM 1398 N N . SER A 1 201 ? 19.047 -0.527 -15.145 1.00 82.81 201 SER A N 1
ATOM 1399 C CA . SER A 1 201 ? 19.534 -0.545 -13.757 1.00 82.81 201 SER A CA 1
ATOM 1400 C C . SER A 1 201 ? 18.638 0.245 -12.797 1.00 82.81 201 SER A C 1
ATOM 1402 O O . SER A 1 201 ? 18.663 -0.005 -11.596 1.00 82.81 201 SER A O 1
ATOM 1404 N N . ALA A 1 202 ? 17.854 1.189 -13.321 1.00 83.00 202 ALA A N 1
ATOM 1405 C CA . ALA A 1 202 ? 16.830 1.935 -12.602 1.00 83.00 202 ALA A CA 1
ATOM 1406 C C . ALA A 1 202 ? 15.760 2.431 -13.586 1.00 83.00 202 ALA A C 1
ATOM 1408 O O . ALA A 1 202 ? 16.072 2.781 -14.726 1.00 83.00 202 ALA A O 1
ATOM 1409 N N . PHE A 1 203 ? 14.510 2.502 -13.127 1.00 83.88 203 PHE A N 1
ATOM 1410 C CA . PHE A 1 203 ? 13.429 3.201 -13.816 1.00 83.88 203 PHE A CA 1
ATOM 1411 C C . PHE A 1 203 ? 13.192 4.546 -13.120 1.00 83.88 203 PHE A C 1
ATOM 1413 O O . PHE A 1 203 ? 12.899 4.580 -11.927 1.00 83.88 203 PHE A O 1
ATOM 1420 N N . PHE A 1 204 ? 13.326 5.649 -13.858 1.00 82.12 204 PHE A N 1
ATOM 1421 C CA . PHE A 1 204 ? 13.080 6.999 -13.350 1.00 82.12 204 PHE A CA 1
ATOM 1422 C C . PHE A 1 204 ? 11.766 7.527 -13.933 1.00 82.12 204 PHE A C 1
ATOM 1424 O O . PHE A 1 204 ? 11.727 8.019 -15.058 1.00 82.12 204 PHE A O 1
ATOM 1431 N N . GLY A 1 205 ? 10.691 7.409 -13.159 1.00 82.56 205 GLY A N 1
ATOM 1432 C CA . GLY A 1 205 ? 9.347 7.858 -13.511 1.00 82.56 205 GLY A CA 1
ATOM 1433 C C . GLY A 1 205 ? 8.412 7.743 -12.308 1.00 82.56 205 GLY A C 1
ATOM 1434 O O . GLY A 1 205 ? 8.826 7.285 -11.245 1.00 82.56 205 GLY A O 1
ATOM 1435 N N . ASP A 1 206 ? 7.154 8.146 -12.468 1.00 81.38 206 ASP A N 1
ATOM 1436 C CA . ASP A 1 206 ? 6.133 8.046 -11.413 1.00 81.38 206 ASP A CA 1
ATOM 1437 C C . ASP A 1 206 ? 5.631 6.605 -11.186 1.00 81.38 206 ASP A C 1
ATOM 1439 O O . ASP A 1 206 ? 4.999 6.317 -10.173 1.00 81.38 206 ASP A O 1
ATOM 1443 N N . GLY A 1 207 ? 5.897 5.702 -12.135 1.00 82.94 207 GLY A N 1
ATOM 1444 C CA . GLY A 1 207 ? 5.506 4.292 -12.087 1.00 82.94 207 GLY A CA 1
ATOM 1445 C C . GLY A 1 207 ? 4.006 4.038 -12.274 1.00 82.94 207 GLY A C 1
ATOM 1446 O O . GLY A 1 207 ? 3.602 2.881 -12.328 1.00 82.94 207 GLY A O 1
ATOM 1447 N N . SER A 1 208 ? 3.184 5.082 -12.424 1.00 80.94 208 SER A N 1
ATOM 1448 C CA . SER A 1 208 ? 1.712 4.997 -12.384 1.00 80.94 208 SER A CA 1
ATOM 1449 C C . SER A 1 208 ? 1.112 4.117 -13.484 1.00 80.94 208 SER A C 1
ATOM 1451 O O . SER A 1 208 ? 0.057 3.516 -13.295 1.00 80.94 208 SER A O 1
ATOM 1453 N N . ASN A 1 209 ? 1.810 4.008 -14.617 1.00 81.25 209 ASN A N 1
ATOM 1454 C CA . ASN A 1 209 ? 1.412 3.214 -15.779 1.00 81.25 209 ASN A CA 1
ATOM 1455 C C . ASN A 1 209 ? 2.193 1.892 -15.917 1.00 81.25 209 ASN A C 1
ATOM 1457 O O . ASN A 1 209 ? 2.026 1.184 -16.913 1.00 81.25 209 ASN A O 1
ATOM 1461 N N . LEU A 1 210 ? 3.029 1.523 -14.934 1.00 81.06 210 LEU A N 1
ATOM 1462 C CA . LEU A 1 210 ? 3.684 0.213 -14.896 1.00 81.06 210 LEU A CA 1
ATOM 1463 C C . LEU A 1 210 ? 2.672 -0.867 -14.489 1.00 81.06 210 LEU A C 1
ATOM 1465 O O . LEU A 1 210 ? 2.567 -1.274 -13.334 1.00 81.06 210 LEU A O 1
ATOM 1469 N N . THR A 1 211 ? 1.912 -1.330 -15.475 1.00 76.50 211 THR A N 1
ATOM 1470 C CA . THR A 1 211 ? 0.966 -2.441 -15.340 1.00 76.50 211 THR A CA 1
ATOM 1471 C C . THR A 1 211 ? 1.614 -3.753 -15.783 1.00 76.50 211 THR A C 1
ATOM 1473 O O . THR A 1 211 ? 2.576 -3.757 -16.549 1.00 76.50 211 THR A O 1
ATOM 1476 N N . GLY A 1 212 ? 1.113 -4.890 -15.291 1.00 64.81 212 GLY A N 1
ATOM 1477 C CA . GLY A 1 212 ? 1.632 -6.199 -15.698 1.00 64.81 212 GLY A CA 1
ATOM 1478 C C . GLY A 1 212 ? 3.063 -6.498 -15.231 1.00 64.81 212 GLY A C 1
ATOM 1479 O O . GLY A 1 212 ? 3.748 -7.291 -15.872 1.00 64.81 212 GLY A O 1
ATOM 1480 N N . ILE A 1 213 ? 3.519 -5.910 -14.116 1.00 76.56 213 ILE A N 1
ATOM 1481 C CA . ILE A 1 213 ? 4.724 -6.386 -13.422 1.00 76.56 213 ILE A CA 1
ATOM 1482 C C . ILE A 1 213 ? 4.421 -7.789 -12.870 1.00 76.56 213 ILE A C 1
ATOM 1484 O O . ILE A 1 213 ? 3.752 -7.936 -11.852 1.00 76.56 213 ILE A O 1
ATOM 1488 N N . THR A 1 214 ? 4.868 -8.824 -13.586 1.00 58.81 214 THR A N 1
ATOM 1489 C CA . THR A 1 214 ? 4.599 -10.244 -13.283 1.00 58.81 214 THR A CA 1
ATOM 1490 C C . THR A 1 214 ? 5.737 -10.956 -12.555 1.00 58.81 214 THR A C 1
ATOM 1492 O O . THR A 1 214 ? 5.634 -12.155 -12.293 1.00 58.81 214 THR A O 1
ATOM 1495 N N . THR A 1 215 ? 6.813 -10.254 -12.182 1.00 63.00 215 THR A N 1
ATOM 1496 C CA . THR A 1 215 ? 7.701 -10.758 -11.127 1.00 63.00 215 THR A CA 1
ATOM 1497 C C . THR A 1 215 ? 6.855 -10.920 -9.876 1.00 63.00 215 THR A C 1
ATOM 1499 O O . THR A 1 215 ? 6.259 -9.938 -9.431 1.00 63.00 215 THR A O 1
ATOM 1502 N N . ALA A 1 216 ? 6.760 -12.146 -9.356 1.00 68.88 216 ALA A N 1
ATOM 1503 C CA . ALA A 1 216 ? 5.907 -12.430 -8.213 1.00 68.88 216 ALA A CA 1
ATOM 1504 C C . ALA A 1 216 ? 6.217 -11.438 -7.075 1.00 68.88 216 ALA A C 1
ATOM 1506 O O . ALA A 1 216 ? 7.402 -11.253 -6.769 1.00 68.88 216 ALA A O 1
ATOM 1507 N N . PRO A 1 217 ? 5.200 -10.792 -6.469 1.00 75.75 217 PRO A N 1
ATOM 1508 C CA . PRO A 1 217 ? 5.407 -10.084 -5.213 1.00 75.75 217 PRO A CA 1
ATOM 1509 C C . PRO A 1 217 ? 6.024 -11.055 -4.199 1.00 75.75 217 PRO A C 1
ATOM 1511 O O . PRO A 1 217 ? 5.844 -12.272 -4.305 1.00 75.75 217 PRO A O 1
ATOM 1514 N N . ALA A 1 218 ? 6.780 -10.532 -3.239 1.00 81.56 218 ALA A N 1
ATOM 1515 C CA . ALA A 1 218 ? 7.360 -11.371 -2.205 1.00 81.56 218 ALA A CA 1
ATOM 1516 C C . ALA A 1 218 ? 6.246 -12.060 -1.395 1.00 81.56 218 ALA A C 1
ATOM 1518 O O . ALA A 1 218 ? 5.137 -11.538 -1.261 1.00 81.56 218 ALA A O 1
ATOM 1519 N N . GLY A 1 219 ? 6.533 -13.236 -0.840 1.00 86.38 219 GLY A N 1
ATOM 1520 C CA . GLY A 1 219 ? 5.568 -13.956 -0.011 1.00 86.38 219 GLY A CA 1
ATOM 1521 C C . GLY A 1 219 ? 4.376 -14.559 -0.768 1.00 86.38 219 GLY A C 1
ATOM 1522 O O . GLY A 1 219 ? 4.452 -14.890 -1.950 1.00 86.38 219 GLY A O 1
ATOM 1523 N N . ALA A 1 220 ? 3.280 -14.779 -0.041 1.00 88.62 220 ALA A N 1
ATOM 1524 C CA . ALA A 1 220 ? 2.032 -15.344 -0.563 1.00 88.62 220 ALA A CA 1
ATOM 1525 C C . ALA A 1 220 ? 1.012 -14.251 -0.936 1.00 88.62 220 ALA A C 1
ATOM 1527 O O . ALA A 1 220 ? 1.112 -13.124 -0.463 1.00 88.62 220 ALA A O 1
ATOM 1528 N N . ASN A 1 221 ? -0.019 -14.607 -1.716 1.00 85.50 221 ASN A N 1
ATOM 1529 C CA . ASN A 1 221 ? -1.027 -13.687 -2.282 1.00 85.50 221 ASN A CA 1
ATOM 1530 C C . ASN A 1 221 ? -1.733 -12.740 -1.289 1.00 85.50 221 ASN A C 1
ATOM 1532 O O . ASN A 1 221 ? -2.348 -11.773 -1.727 1.00 85.50 221 ASN A O 1
ATOM 1536 N N . THR A 1 222 ? -1.696 -13.037 0.009 1.00 92.69 222 THR A N 1
ATOM 1537 C CA . THR A 1 222 ? -2.347 -12.267 1.077 1.00 92.69 222 THR A CA 1
ATOM 1538 C C . THR A 1 222 ? -1.353 -11.510 1.968 1.00 92.69 222 THR A C 1
ATOM 1540 O O . THR A 1 222 ? -1.763 -10.805 2.882 1.00 92.69 222 THR A O 1
ATOM 1543 N N . GLN A 1 223 ? -0.042 -11.636 1.747 1.00 93.75 223 GLN A N 1
ATOM 1544 C CA . GLN A 1 223 ? 0.979 -10.973 2.565 1.00 93.75 223 GLN A CA 1
ATOM 1545 C C . GLN A 1 223 ? 1.222 -9.544 2.069 1.00 93.75 223 GLN A C 1
ATOM 1547 O O . GLN A 1 223 ? 1.495 -9.313 0.885 1.00 93.75 223 GLN A O 1
ATOM 1552 N N . ILE A 1 224 ? 1.140 -8.573 2.981 1.00 93.00 224 ILE A N 1
ATOM 1553 C CA . ILE A 1 224 ? 1.355 -7.166 2.636 1.00 93.00 224 ILE A CA 1
ATOM 1554 C C . ILE A 1 224 ? 2.835 -6.937 2.310 1.00 93.00 224 ILE A C 1
ATOM 1556 O O . ILE A 1 224 ? 3.730 -7.334 3.061 1.00 93.00 224 ILE A O 1
ATOM 1560 N N . GLN A 1 225 ? 3.073 -6.273 1.179 1.00 90.38 225 GLN A N 1
ATOM 1561 C CA . GLN A 1 225 ? 4.409 -5.917 0.712 1.00 90.38 225 GLN A CA 1
ATOM 1562 C C . GLN A 1 225 ? 4.947 -4.699 1.470 1.00 90.38 225 GLN A C 1
ATOM 1564 O O . GLN A 1 225 ? 4.226 -3.722 1.684 1.00 90.38 225 GLN A O 1
ATOM 1569 N N . PHE A 1 226 ? 6.230 -4.718 1.815 1.00 89.00 226 PHE A N 1
ATOM 1570 C CA . PHE A 1 226 ? 6.924 -3.617 2.473 1.00 89.00 226 PHE A CA 1
ATOM 1571 C C . PHE A 1 226 ? 8.366 -3.469 1.964 1.00 89.00 226 PHE A C 1
ATOM 1573 O O . PHE A 1 226 ? 8.876 -4.280 1.193 1.00 89.00 226 PHE A O 1
ATOM 1580 N N . ASN A 1 227 ? 9.026 -2.385 2.374 1.00 86.94 227 ASN A N 1
ATOM 1581 C CA . ASN A 1 227 ? 10.434 -2.144 2.073 1.00 86.94 227 ASN A CA 1
ATOM 1582 C C . ASN A 1 227 ? 11.306 -2.679 3.219 1.00 86.94 227 ASN A C 1
ATOM 1584 O O . ASN A 1 227 ? 11.350 -2.083 4.296 1.00 86.94 227 ASN A O 1
ATOM 1588 N N . ASN A 1 228 ? 12.015 -3.779 2.969 1.00 86.06 228 ASN A N 1
ATOM 1589 C CA . ASN A 1 228 ? 13.002 -4.354 3.873 1.00 86.06 228 ASN A CA 1
ATOM 1590 C C . ASN A 1 228 ? 14.414 -3.914 3.451 1.00 86.06 228 ASN A C 1
ATOM 1592 O O . ASN A 1 228 ? 15.069 -4.560 2.633 1.00 86.06 228 ASN A O 1
ATOM 1596 N N . ALA A 1 229 ? 14.867 -2.766 3.965 1.00 88.56 229 ALA A N 1
ATOM 1597 C CA . ALA A 1 229 ? 16.205 -2.208 3.711 1.00 88.56 229 ALA A CA 1
ATOM 1598 C C . ALA A 1 229 ? 16.601 -2.091 2.215 1.00 88.56 229 ALA A C 1
ATOM 1600 O O . ALA A 1 229 ? 17.763 -2.263 1.848 1.00 88.56 229 ALA A O 1
ATOM 1601 N N . GLY A 1 230 ? 15.636 -1.772 1.347 1.00 79.62 230 GLY A N 1
ATOM 1602 C CA . GLY A 1 230 ? 15.800 -1.649 -0.106 1.00 79.62 230 GLY A CA 1
ATOM 1603 C C . GLY A 1 230 ? 15.308 -2.859 -0.907 1.00 79.62 230 GLY A C 1
ATOM 1604 O O . GLY A 1 230 ? 15.206 -2.763 -2.128 1.00 79.62 230 GLY A O 1
ATOM 1605 N N . VAL A 1 231 ? 14.965 -3.968 -0.247 1.00 81.94 231 VAL A N 1
ATOM 1606 C CA . VAL A 1 231 ? 14.303 -5.127 -0.861 1.00 81.94 231 VAL A CA 1
ATOM 1607 C C . VAL A 1 231 ? 12.786 -4.943 -0.780 1.00 81.94 231 VAL A C 1
ATOM 1609 O O . VAL A 1 231 ? 12.264 -4.520 0.251 1.00 81.94 231 VAL A O 1
ATOM 1612 N N . PHE A 1 232 ? 12.074 -5.252 -1.864 1.00 83.56 232 PHE A N 1
ATOM 1613 C CA . PHE A 1 232 ? 10.618 -5.386 -1.841 1.00 83.56 232 PHE A CA 1
ATOM 1614 C C . PHE A 1 232 ? 10.288 -6.774 -1.284 1.00 83.56 232 PHE A C 1
ATOM 1616 O O . PHE A 1 232 ? 10.602 -7.780 -1.919 1.00 83.56 232 PHE A O 1
ATOM 1623 N N . ASP A 1 233 ? 9.759 -6.808 -0.066 1.00 89.81 233 ASP A N 1
ATOM 1624 C CA . ASP A 1 233 ? 9.628 -8.007 0.765 1.00 89.81 233 ASP A CA 1
ATOM 1625 C C . ASP A 1 233 ? 8.204 -8.112 1.334 1.00 89.81 233 ASP A C 1
ATOM 1627 O O . ASP A 1 233 ? 7.409 -7.182 1.191 1.00 89.81 233 ASP A O 1
ATOM 1631 N N . ALA A 1 234 ? 7.856 -9.229 1.971 1.00 93.19 234 ALA A N 1
ATOM 1632 C CA . ALA A 1 234 ? 6.513 -9.470 2.496 1.00 93.19 234 ALA A CA 1
ATOM 1633 C C . ALA A 1 234 ? 6.536 -10.196 3.840 1.00 93.19 234 ALA A C 1
ATOM 1635 O O . ALA A 1 234 ? 7.427 -10.995 4.119 1.00 93.19 234 ALA A O 1
ATOM 1636 N N . SER A 1 235 ? 5.551 -9.906 4.691 1.00 92.19 235 SER A N 1
ATOM 1637 C CA . SER A 1 235 ? 5.483 -10.482 6.035 1.00 92.19 235 SER A CA 1
ATOM 1638 C C . 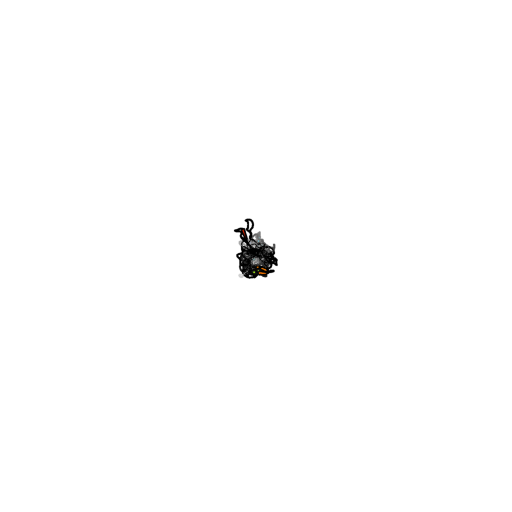SER A 1 235 ? 4.389 -11.539 6.132 1.00 92.19 235 SER A C 1
ATOM 1640 O O . SER A 1 235 ? 3.222 -11.273 5.848 1.00 92.19 235 SER A O 1
ATOM 1642 N N . ALA A 1 236 ? 4.759 -12.730 6.606 1.00 92.88 236 ALA A N 1
ATOM 1643 C CA . ALA A 1 236 ? 3.808 -13.781 6.963 1.00 92.88 236 ALA A CA 1
ATOM 1644 C C . ALA A 1 236 ? 2.935 -13.410 8.178 1.00 92.88 236 ALA A C 1
ATOM 1646 O O . ALA A 1 236 ? 1.854 -13.971 8.332 1.00 92.88 236 ALA A O 1
ATOM 1647 N N . ASP A 1 237 ? 3.382 -12.444 8.986 1.00 94.25 237 ASP A N 1
ATOM 1648 C CA . ASP A 1 237 ? 2.701 -11.973 10.194 1.00 94.25 237 ASP A CA 1
ATOM 1649 C C . ASP A 1 237 ? 1.824 -10.733 9.945 1.00 94.25 237 ASP A C 1
ATOM 1651 O O . ASP A 1 237 ? 1.173 -10.266 10.877 1.00 94.25 237 ASP A O 1
ATOM 1655 N N . LEU A 1 238 ? 1.809 -10.183 8.719 1.00 95.38 238 LEU A N 1
ATOM 1656 C CA . LEU A 1 238 ? 0.978 -9.041 8.310 1.00 95.38 238 LEU A CA 1
ATOM 1657 C C . LEU A 1 238 ? 0.206 -9.397 7.032 1.00 95.38 238 LEU A C 1
ATOM 1659 O O . LEU A 1 238 ? 0.677 -9.202 5.906 1.00 95.38 238 LEU A O 1
ATOM 1663 N N . VAL A 1 239 ? -0.993 -9.938 7.227 1.00 95.75 239 VAL A N 1
ATOM 1664 C CA . VAL A 1 239 ? -1.783 -10.592 6.181 1.00 95.75 239 VAL A CA 1
ATOM 1665 C C . VAL A 1 239 ? -3.097 -9.851 5.968 1.00 95.75 239 VAL A C 1
ATOM 1667 O O . VAL A 1 239 ? -3.840 -9.627 6.918 1.00 95.75 239 VAL A O 1
ATOM 1670 N N . PHE A 1 240 ? -3.410 -9.515 4.719 1.00 95.56 240 PHE A N 1
ATOM 1671 C CA . PHE A 1 240 ? -4.724 -9.049 4.288 1.00 95.56 240 PHE A CA 1
ATOM 1672 C C . PHE A 1 240 ? -5.255 -9.969 3.186 1.00 95.56 240 PHE A C 1
ATOM 1674 O O . PHE A 1 240 ? -4.670 -10.069 2.107 1.00 95.56 240 PHE A O 1
ATOM 1681 N N . ASP A 1 241 ? -6.354 -10.665 3.465 1.00 93.56 241 ASP A N 1
ATOM 1682 C CA . ASP A 1 241 ? -6.970 -11.636 2.549 1.00 93.56 241 ASP A CA 1
ATOM 1683 C C . ASP A 1 241 ? -8.047 -11.038 1.625 1.00 93.56 241 ASP A C 1
ATOM 1685 O O . ASP A 1 241 ? -8.495 -11.701 0.690 1.00 93.56 241 ASP A O 1
ATOM 1689 N N . GLY A 1 242 ? -8.411 -9.773 1.851 1.00 93.44 242 GLY A N 1
ATOM 1690 C CA . GLY A 1 242 ? -9.500 -9.066 1.177 1.00 93.44 242 GLY A CA 1
ATOM 1691 C C . GLY A 1 242 ? -10.617 -8.649 2.135 1.00 93.44 242 GLY A C 1
ATOM 1692 O O . GLY A 1 242 ? -11.229 -7.605 1.913 1.00 93.44 242 GLY A O 1
ATOM 1693 N N . ASP A 1 243 ? -10.812 -9.402 3.221 1.00 94.38 243 ASP A N 1
ATOM 1694 C CA . ASP A 1 243 ? -11.869 -9.186 4.214 1.00 94.38 243 ASP A CA 1
ATOM 1695 C C . ASP A 1 243 ? -11.297 -8.731 5.571 1.00 94.38 243 ASP A C 1
ATOM 1697 O O . ASP A 1 243 ? -11.858 -7.839 6.213 1.00 94.38 243 ASP A O 1
ATOM 1701 N N . ALA A 1 244 ? -10.166 -9.301 6.007 1.00 93.06 244 ALA A N 1
ATOM 1702 C CA . ALA A 1 244 ? -9.574 -9.064 7.323 1.00 93.06 244 ALA A CA 1
ATOM 1703 C C . ALA A 1 244 ? -8.068 -8.761 7.262 1.00 93.06 244 ALA A C 1
ATOM 1705 O O . ALA A 1 244 ? -7.305 -9.398 6.536 1.00 93.06 244 ALA A O 1
ATOM 1706 N N . LEU A 1 245 ? -7.623 -7.809 8.093 1.00 94.75 245 LEU A N 1
ATOM 1707 C CA . LEU A 1 245 ? -6.207 -7.593 8.396 1.00 94.75 245 LEU A CA 1
ATOM 1708 C C . LEU A 1 245 ? -5.833 -8.421 9.631 1.00 94.75 245 LEU A C 1
ATOM 1710 O O . LEU A 1 245 ? -6.263 -8.111 10.740 1.00 94.75 245 LEU A O 1
ATOM 1714 N N . THR A 1 246 ? -5.024 -9.457 9.437 1.00 94.00 246 THR A N 1
ATOM 1715 C CA . THR A 1 246 ? -4.475 -10.292 10.510 1.00 94.00 246 THR A CA 1
ATOM 1716 C C . THR A 1 246 ? -3.048 -9.860 10.821 1.00 94.00 246 THR A C 1
ATOM 1718 O O . THR A 1 246 ? -2.213 -9.759 9.918 1.00 94.00 246 THR A O 1
ATOM 1721 N N . ILE A 1 247 ? -2.771 -9.632 12.106 1.00 95.06 247 ILE A N 1
ATOM 1722 C CA . ILE A 1 247 ? -1.439 -9.329 12.631 1.00 95.06 247 ILE A CA 1
ATOM 1723 C C . ILE A 1 247 ? -1.111 -10.390 13.684 1.00 95.06 247 ILE A C 1
ATOM 1725 O O . ILE A 1 247 ? -1.859 -10.538 14.647 1.00 95.06 247 ILE A O 1
ATOM 1729 N N . ALA A 1 248 ? -0.034 -11.155 13.487 1.00 93.56 248 ALA A N 1
ATOM 1730 C CA . ALA A 1 248 ? 0.344 -12.250 14.393 1.00 93.56 248 ALA A CA 1
ATOM 1731 C C . ALA A 1 248 ? 1.206 -11.801 15.596 1.00 93.56 248 ALA A C 1
ATOM 1733 O O . ALA A 1 248 ? 1.469 -12.601 16.492 1.00 93.56 248 ALA A O 1
ATOM 1734 N N . GLY A 1 249 ? 1.643 -10.538 15.612 1.00 90.06 249 GLY A N 1
ATOM 1735 C CA . GLY A 1 249 ? 2.389 -9.909 16.706 1.00 90.06 249 GLY A CA 1
ATOM 1736 C C . GLY A 1 249 ? 1.693 -8.670 17.281 1.00 90.06 249 GLY A C 1
ATOM 1737 O O . GLY A 1 249 ? 0.554 -8.355 16.937 1.00 90.06 249 GLY A O 1
ATOM 1738 N N . ASP A 1 250 ? 2.398 -7.946 18.150 1.00 89.88 250 ASP A N 1
ATOM 1739 C CA . ASP A 1 250 ? 1.844 -6.803 18.882 1.00 89.88 250 ASP A CA 1
ATOM 1740 C C . ASP A 1 250 ? 1.535 -5.591 17.986 1.00 89.88 250 ASP A C 1
ATOM 1742 O O . ASP A 1 250 ? 2.335 -5.182 17.139 1.00 89.88 250 ASP A O 1
ATOM 1746 N N . ILE A 1 251 ? 0.405 -4.929 18.252 1.00 90.25 251 ILE A N 1
ATOM 1747 C CA . ILE A 1 251 ? 0.033 -3.658 17.617 1.00 90.25 251 ILE A CA 1
ATOM 1748 C C . ILE A 1 251 ? 0.424 -2.502 18.545 1.00 90.25 251 ILE A C 1
ATOM 1750 O O . ILE A 1 251 ? -0.279 -2.188 19.503 1.00 90.25 251 ILE A O 1
ATOM 1754 N N . THR A 1 252 ? 1.531 -1.821 18.241 1.00 91.38 252 THR A N 1
ATOM 1755 C CA . THR A 1 252 ? 1.923 -0.591 18.951 1.00 91.38 252 THR A CA 1
ATOM 1756 C C . THR A 1 252 ? 1.301 0.639 18.289 1.00 91.38 252 THR A C 1
ATOM 1758 O O . THR A 1 252 ? 1.671 1.000 17.172 1.00 91.38 252 THR A O 1
ATOM 1761 N N . ALA A 1 253 ? 0.399 1.327 18.993 1.00 89.25 253 ALA A N 1
ATOM 1762 C CA . ALA A 1 253 ? -0.168 2.609 18.571 1.00 89.25 253 ALA A CA 1
ATOM 1763 C C . ALA A 1 253 ? 0.387 3.768 19.420 1.00 89.25 253 ALA A C 1
ATOM 1765 O O . ALA A 1 253 ? 0.425 3.695 20.644 1.00 89.25 253 ALA A O 1
ATOM 1766 N N . SER A 1 254 ? 0.788 4.870 18.777 1.00 91.75 254 SER A N 1
ATOM 1767 C CA . SER A 1 254 ? 1.253 6.099 19.450 1.00 91.75 254 SER A CA 1
ATOM 1768 C C . SER A 1 254 ? 0.118 7.042 19.884 1.00 91.75 254 SER A C 1
ATOM 1770 O O . SER A 1 254 ? 0.372 8.102 20.457 1.00 91.75 254 SER A O 1
ATOM 1772 N N . ALA A 1 255 ? -1.127 6.668 19.593 1.00 88.75 255 ALA A N 1
ATOM 1773 C CA . ALA A 1 255 ? -2.356 7.392 19.893 1.00 88.75 255 ALA A CA 1
ATOM 1774 C C . ALA A 1 255 ? -3.464 6.381 20.258 1.00 88.75 255 ALA A C 1
ATOM 1776 O O . ALA A 1 255 ? -3.184 5.210 20.505 1.00 88.75 255 ALA A O 1
ATOM 1777 N N . ALA A 1 256 ? -4.725 6.814 20.290 1.00 85.50 256 ALA A N 1
ATOM 1778 C CA . ALA A 1 256 ? -5.851 5.922 20.557 1.00 85.50 256 ALA A CA 1
ATOM 1779 C C . ALA A 1 256 ? -6.084 4.910 19.417 1.00 85.50 256 ALA A C 1
ATOM 1781 O O . ALA A 1 256 ? -6.058 5.271 18.239 1.00 85.50 256 ALA A O 1
ATOM 1782 N N . VAL A 1 257 ? -6.400 3.665 19.782 1.00 88.06 257 VAL A N 1
ATOM 1783 C CA . VAL A 1 257 ? -6.993 2.673 18.874 1.00 88.06 257 VAL A CA 1
ATOM 1784 C C . VAL A 1 257 ? -8.510 2.845 18.913 1.00 88.06 257 VAL A C 1
ATOM 1786 O O . VAL A 1 257 ? -9.102 2.865 19.990 1.00 88.06 257 VAL A O 1
ATOM 1789 N N . SER A 1 258 ? -9.143 2.971 17.747 1.00 87.56 258 SER A N 1
ATOM 1790 C CA . SER A 1 258 ? -10.602 3.011 17.616 1.00 87.56 258 SER A CA 1
ATOM 1791 C C . SER A 1 258 ? -11.082 1.732 16.942 1.00 87.56 258 SER A C 1
ATOM 1793 O O . SER A 1 258 ? -10.637 1.413 15.840 1.00 87.56 258 SER A O 1
ATOM 1795 N N . ALA A 1 259 ? -11.984 1.011 17.603 1.00 87.19 259 ALA A N 1
ATOM 1796 C CA . ALA A 1 259 ? -12.609 -0.204 17.099 1.00 87.19 259 ALA A CA 1
ATOM 1797 C C . ALA A 1 259 ? -14.092 -0.218 17.493 1.00 87.19 259 ALA A C 1
ATOM 1799 O O . ALA A 1 259 ? -14.474 0.347 18.517 1.00 87.19 259 ALA A O 1
ATOM 1800 N N . SER A 1 260 ? -14.931 -0.878 16.694 1.00 87.44 260 SER A N 1
ATOM 1801 C CA . SER A 1 260 ? -16.336 -1.136 17.043 1.00 87.44 260 SER A CA 1
ATOM 1802 C C . SER A 1 260 ? -16.481 -2.171 18.163 1.00 87.44 260 SER A C 1
ATOM 1804 O O . SER A 1 260 ? -17.470 -2.153 18.891 1.00 87.44 260 SER A O 1
ATOM 1806 N N . SER A 1 261 ? -15.501 -3.065 18.307 1.00 85.25 261 SER A N 1
ATOM 1807 C CA . SER A 1 261 ? -15.377 -4.013 19.411 1.00 85.25 261 SER A CA 1
ATOM 1808 C C . SER A 1 261 ? -13.910 -4.401 19.602 1.00 85.25 261 SER A C 1
ATOM 1810 O O . SER A 1 261 ? -13.150 -4.443 18.634 1.00 85.25 261 SER A O 1
ATOM 1812 N N . PHE A 1 262 ? -13.526 -4.707 20.840 1.00 84.94 262 PHE A N 1
ATOM 1813 C CA . PHE A 1 262 ? -12.256 -5.351 21.167 1.00 84.94 262 PHE A CA 1
ATOM 1814 C C . PHE A 1 262 ? -12.560 -6.785 21.605 1.00 84.94 262 PHE A C 1
ATOM 1816 O O . PHE A 1 262 ? -13.226 -6.996 22.618 1.00 84.94 262 PHE A O 1
ATOM 1823 N N . HIS A 1 263 ? -12.093 -7.770 20.838 1.00 84.62 263 HIS A N 1
ATOM 1824 C CA . HIS A 1 263 ? -12.270 -9.186 21.153 1.00 84.62 263 HIS A CA 1
ATOM 1825 C C . HIS A 1 263 ? -10.992 -9.745 21.789 1.00 84.62 263 HIS A C 1
ATOM 1827 O O . HIS A 1 263 ? -9.929 -9.717 21.175 1.00 84.62 263 HIS A O 1
ATOM 1833 N N . GLY A 1 264 ? -11.105 -10.253 23.015 1.00 84.38 264 GLY A N 1
ATOM 1834 C CA . GLY A 1 264 ? -10.008 -10.806 23.809 1.00 84.38 264 GLY A CA 1
ATOM 1835 C C . GLY A 1 264 ? -10.477 -11.102 25.236 1.00 84.38 264 GLY A C 1
ATOM 1836 O O . GLY A 1 264 ? -11.650 -10.900 25.549 1.00 84.38 264 GLY A O 1
ATOM 1837 N N . ASP A 1 265 ? -9.575 -11.562 26.104 1.00 81.62 265 ASP A N 1
ATOM 1838 C CA . ASP A 1 265 ? -9.868 -11.726 27.539 1.00 81.62 265 ASP A CA 1
ATOM 1839 C C . ASP A 1 265 ? -9.794 -10.404 28.330 1.00 81.62 265 ASP A C 1
ATOM 1841 O O . ASP A 1 265 ? -10.295 -10.319 29.450 1.00 81.62 265 ASP A O 1
ATOM 1845 N N . GLY A 1 266 ? -9.195 -9.367 27.735 1.00 82.50 266 GLY A N 1
ATOM 1846 C CA . GLY A 1 266 ? -9.048 -8.037 28.320 1.00 82.50 266 GLY A CA 1
ATOM 1847 C C . GLY A 1 266 ? -8.053 -7.954 29.481 1.00 82.50 266 GLY A C 1
ATOM 1848 O O . GLY A 1 266 ? -7.977 -6.903 30.112 1.00 82.50 266 GLY A O 1
ATOM 1849 N N . SER A 1 267 ? -7.293 -9.017 29.766 1.00 81.75 267 SER A N 1
ATOM 1850 C CA . SER A 1 267 ? -6.404 -9.101 30.937 1.00 81.75 267 SER A CA 1
ATOM 1851 C C . SER A 1 267 ? -5.327 -8.009 30.963 1.00 81.75 267 SER A C 1
ATOM 1853 O O . SER A 1 267 ? -5.055 -7.434 32.019 1.00 81.75 267 SER A O 1
ATOM 1855 N N . ASP A 1 268 ? -4.798 -7.659 29.790 1.00 84.12 268 ASP A N 1
ATOM 1856 C CA . ASP A 1 268 ? -3.745 -6.655 29.612 1.00 84.12 268 ASP A CA 1
ATOM 1857 C C . ASP A 1 268 ? -4.280 -5.237 29.306 1.00 84.12 268 ASP A C 1
ATOM 1859 O O . ASP A 1 268 ? -3.498 -4.303 29.090 1.00 84.12 268 ASP A O 1
ATOM 1863 N N . LEU A 1 269 ? -5.608 -5.026 29.328 1.00 82.75 269 LEU A N 1
ATOM 1864 C CA . LEU A 1 269 ? -6.226 -3.700 29.173 1.00 82.75 269 LEU A CA 1
ATOM 1865 C C . LEU A 1 269 ? -6.040 -2.850 30.440 1.00 82.75 269 LEU A C 1
ATOM 1867 O O . LEU A 1 269 ? -6.948 -2.633 31.243 1.00 82.75 269 LEU A O 1
ATOM 1871 N N . THR A 1 270 ? -4.826 -2.338 30.606 1.00 78.75 270 THR A N 1
ATOM 1872 C CA . THR A 1 270 ? -4.453 -1.413 31.680 1.00 78.75 270 THR A CA 1
ATOM 1873 C C . THR A 1 270 ? -4.656 0.047 31.261 1.00 78.75 270 THR A C 1
ATOM 1875 O O . THR A 1 270 ? -4.765 0.373 30.081 1.00 78.75 270 THR A O 1
ATOM 1878 N N . GLY A 1 271 ? -4.732 0.964 32.231 1.00 68.44 271 GLY A N 1
ATOM 1879 C CA . GLY A 1 271 ? -4.810 2.400 31.933 1.00 68.44 271 GLY A CA 1
ATOM 1880 C C . GLY A 1 271 ? -6.132 2.875 31.312 1.00 68.44 271 GLY A C 1
ATOM 1881 O O . GLY A 1 271 ? -6.168 3.972 30.750 1.00 68.44 271 GLY A O 1
ATOM 1882 N N . ILE A 1 272 ? -7.220 2.101 31.442 1.00 78.00 272 ILE A N 1
ATOM 1883 C CA . ILE A 1 272 ? -8.583 2.554 31.122 1.00 78.00 272 ILE A CA 1
ATOM 1884 C C . ILE A 1 272 ? -8.920 3.736 32.047 1.00 78.00 272 ILE A C 1
ATOM 1886 O O . ILE A 1 272 ? -9.270 3.566 33.211 1.00 78.00 272 ILE A O 1
ATOM 1890 N N . THR A 1 273 ? -8.732 4.950 31.529 1.00 59.62 273 THR A N 1
ATOM 1891 C CA . THR A 1 273 ? -8.826 6.224 32.269 1.00 59.62 273 THR A CA 1
ATOM 1892 C C . THR A 1 273 ? -10.130 6.974 32.010 1.00 59.62 273 THR A C 1
ATOM 1894 O O . THR A 1 273 ? -10.421 7.958 32.688 1.00 59.62 273 THR A O 1
ATOM 1897 N N . THR A 1 274 ? -10.944 6.510 31.060 1.00 55.47 274 THR A N 1
ATOM 1898 C CA . THR A 1 274 ? -12.356 6.892 30.971 1.00 55.47 274 THR A CA 1
ATOM 1899 C C . THR A 1 274 ? -13.086 6.405 32.216 1.00 55.47 274 THR A C 1
ATOM 1901 O O . THR A 1 274 ? -12.834 5.284 32.658 1.00 55.47 274 THR A O 1
ATOM 1904 N N . SER A 1 275 ? -14.009 7.208 32.756 1.00 61.09 275 SER A N 1
ATOM 1905 C CA . SER A 1 275 ? -14.864 6.772 33.862 1.00 61.09 275 SER A CA 1
ATOM 1906 C C . SER A 1 275 ? -15.473 5.411 33.546 1.00 61.09 275 SER A C 1
ATOM 1908 O O . SER A 1 275 ? -16.143 5.260 32.522 1.00 61.09 275 SER A O 1
ATOM 1910 N N . ALA A 1 276 ? -15.266 4.447 34.443 1.00 71.88 276 ALA A N 1
ATOM 1911 C CA . ALA A 1 276 ? -16.122 3.274 34.500 1.00 71.88 276 ALA A CA 1
ATOM 1912 C C . ALA A 1 276 ? -17.584 3.755 34.586 1.00 71.88 276 ALA A C 1
ATOM 1914 O O . ALA A 1 276 ? -17.846 4.827 35.144 1.00 71.88 276 ALA A O 1
ATOM 1915 N N . ALA A 1 277 ? -18.510 3.035 33.960 1.00 76.75 277 ALA A N 1
ATOM 1916 C CA . ALA A 1 277 ? -19.848 3.549 33.705 1.00 76.75 277 ALA A CA 1
ATOM 1917 C C . ALA A 1 277 ? -20.579 3.943 34.999 1.00 76.75 277 ALA A C 1
ATOM 1919 O O . ALA A 1 277 ? -20.365 3.370 36.066 1.00 76.75 277 ALA A O 1
ATOM 1920 N N . GLY A 1 278 ? -21.475 4.923 34.905 1.00 80.94 278 GLY A N 1
ATOM 1921 C CA . GLY A 1 278 ? -22.170 5.466 36.070 1.00 80.94 278 GLY A CA 1
ATOM 1922 C C . GLY A 1 278 ? -21.388 6.559 36.810 1.00 80.94 278 GLY A C 1
ATOM 1923 O O . GLY A 1 278 ? -20.491 7.203 36.267 1.00 80.94 278 GLY A O 1
ATOM 1924 N N . ALA A 1 279 ? -21.804 6.845 38.042 1.00 86.50 279 ALA A N 1
ATOM 1925 C CA . ALA A 1 279 ? -21.241 7.918 38.861 1.00 86.50 279 ALA A CA 1
ATOM 1926 C C . ALA A 1 279 ? -20.049 7.445 39.708 1.00 86.50 279 ALA A C 1
ATOM 1928 O O . ALA A 1 279 ? -19.940 6.268 40.052 1.00 86.50 279 ALA A O 1
ATOM 1929 N N . ASN A 1 280 ? -19.194 8.384 40.134 1.00 84.19 280 ASN A N 1
ATOM 1930 C CA . ASN A 1 280 ? -18.163 8.098 41.133 1.00 84.19 280 ASN A CA 1
ATOM 1931 C C . ASN A 1 280 ? -18.792 7.421 42.368 1.00 84.19 280 ASN A C 1
ATOM 1933 O O . ASN A 1 280 ? -19.873 7.825 42.797 1.00 84.19 280 ASN A O 1
ATOM 1937 N N . THR A 1 281 ? -18.101 6.430 42.937 1.00 90.62 281 THR A N 1
ATOM 1938 C CA . THR A 1 281 ? -18.575 5.457 43.952 1.00 90.62 281 THR A CA 1
ATOM 1939 C C . THR A 1 281 ? -19.465 4.304 43.465 1.00 90.62 281 THR A C 1
ATOM 1941 O O . THR A 1 281 ? -19.647 3.360 44.223 1.00 90.62 281 THR A O 1
ATOM 1944 N N . GLN A 1 282 ? -20.000 4.282 42.240 1.00 92.31 282 GLN A N 1
ATOM 1945 C CA . GLN A 1 282 ? -20.831 3.148 41.796 1.00 92.31 282 GLN A CA 1
ATOM 1946 C C . GLN A 1 282 ? -19.980 1.914 41.461 1.00 92.31 282 GLN A C 1
ATOM 1948 O O . GLN A 1 282 ? -19.040 1.987 40.664 1.00 92.31 282 GLN A O 1
ATOM 1953 N N . ILE A 1 283 ? -20.322 0.762 42.050 1.00 91.88 283 ILE A N 1
ATOM 1954 C CA . ILE A 1 283 ? -19.669 -0.513 41.727 1.00 91.88 283 ILE A CA 1
ATOM 1955 C C . ILE A 1 283 ? -20.155 -0.978 40.350 1.00 91.88 283 ILE A C 1
ATOM 1957 O O . ILE A 1 283 ? -21.348 -0.917 40.043 1.00 91.88 283 ILE A O 1
ATOM 1961 N N . GLN A 1 284 ? -19.212 -1.433 39.524 1.00 89.06 284 GLN A N 1
ATOM 1962 C CA . GLN A 1 284 ? -19.485 -1.911 38.172 1.00 89.06 284 GLN A CA 1
ATOM 1963 C C . GLN A 1 284 ? -20.100 -3.312 38.180 1.00 89.06 284 GLN A C 1
ATOM 1965 O O . GLN A 1 284 ? -19.696 -4.171 38.966 1.00 89.06 284 GLN A O 1
ATOM 1970 N N . PHE A 1 285 ? -21.042 -3.555 37.275 1.00 87.06 285 PHE A N 1
ATOM 1971 C CA . PHE A 1 285 ? -21.696 -4.845 37.072 1.00 87.06 285 PHE A CA 1
ATOM 1972 C C . PHE A 1 285 ? -22.116 -5.015 35.603 1.00 87.06 285 PHE A C 1
ATOM 1974 O O . PHE A 1 285 ? -22.196 -4.043 34.856 1.00 87.06 285 PHE A O 1
ATOM 1981 N N . ASN A 1 286 ? -22.385 -6.254 35.182 1.00 83.62 286 ASN A N 1
ATOM 1982 C CA . ASN A 1 286 ? -23.024 -6.521 33.891 1.00 83.62 286 ASN A CA 1
ATOM 1983 C C . ASN A 1 286 ? -24.551 -6.489 34.075 1.00 83.62 286 ASN A C 1
ATOM 1985 O O . ASN A 1 286 ? -25.094 -7.229 34.900 1.00 83.62 286 ASN A O 1
ATOM 1989 N N . SER A 1 287 ? -25.230 -5.653 33.291 1.00 79.69 287 SER A N 1
ATOM 1990 C CA . SER A 1 287 ? -26.686 -5.574 33.195 1.00 79.69 287 SER A CA 1
ATOM 1991 C C . SER A 1 287 ? -27.141 -5.840 31.762 1.00 79.69 287 SER A C 1
ATOM 1993 O O . SER A 1 287 ? -27.320 -4.908 30.984 1.00 79.69 287 SER A O 1
ATOM 1995 N N . SER A 1 288 ? -27.399 -7.106 31.421 1.00 83.81 288 SER A N 1
ATOM 1996 C CA . SER A 1 288 ? -27.810 -7.508 30.060 1.00 83.81 288 SER A CA 1
ATOM 1997 C C . SER A 1 288 ? -26.804 -7.058 28.990 1.00 83.81 288 SER A C 1
ATOM 1999 O O . SER A 1 288 ? -27.169 -6.411 28.012 1.00 83.81 288 SER A O 1
ATOM 2001 N N . ASP A 1 289 ? -25.533 -7.385 29.228 1.00 79.88 289 ASP A N 1
ATOM 2002 C CA . ASP A 1 289 ? -24.359 -7.081 28.399 1.00 79.88 289 ASP A CA 1
ATOM 2003 C C . ASP A 1 289 ? -23.906 -5.609 28.375 1.00 79.88 289 ASP A C 1
ATOM 2005 O O . ASP A 1 289 ? -22.892 -5.293 27.755 1.00 79.88 289 ASP A O 1
ATOM 2009 N N . ASP A 1 290 ? -24.561 -4.724 29.136 1.00 81.38 290 ASP A N 1
ATOM 2010 C CA . ASP A 1 290 ? -24.031 -3.394 29.462 1.00 81.38 290 ASP A CA 1
ATOM 2011 C C . ASP A 1 290 ? -23.135 -3.451 30.714 1.00 81.38 290 ASP A C 1
ATOM 2013 O O . ASP A 1 290 ? -23.551 -3.954 31.762 1.00 81.38 290 ASP A O 1
ATOM 2017 N N . PHE A 1 291 ? -21.905 -2.937 30.622 1.00 83.56 291 PHE A N 1
ATOM 2018 C CA . PHE A 1 291 ? -20.998 -2.799 31.767 1.00 83.56 291 PHE A CA 1
ATOM 2019 C C . PHE A 1 291 ? -21.283 -1.462 32.451 1.00 83.56 291 PHE A C 1
ATOM 2021 O O . PHE A 1 291 ? -20.720 -0.433 32.083 1.00 83.56 291 PHE A O 1
ATOM 2028 N N . ALA A 1 292 ? -22.199 -1.493 33.418 1.00 85.44 292 ALA A N 1
ATOM 2029 C CA . ALA A 1 292 ? -22.817 -0.325 34.033 1.00 85.44 292 ALA A CA 1
ATOM 2030 C C . ALA A 1 292 ? -22.379 -0.130 35.495 1.00 85.44 292 ALA A C 1
ATOM 2032 O O . ALA A 1 292 ? -22.025 -1.081 36.191 1.00 85.44 292 ALA A O 1
ATOM 2033 N N . GLY A 1 293 ? -22.479 1.102 36.000 1.00 89.69 293 GLY A N 1
ATOM 2034 C CA . GLY A 1 293 ? -22.371 1.402 37.430 1.00 89.69 293 GLY A CA 1
ATOM 2035 C C . GLY A 1 293 ? -23.716 1.248 38.134 1.00 89.69 293 GLY A C 1
ATOM 2036 O O . GLY A 1 293 ? -24.736 1.748 37.659 1.00 89.69 293 GLY A O 1
ATOM 2037 N N . SER A 1 294 ? -23.745 0.561 39.277 1.00 90.88 294 SER A N 1
ATOM 2038 C CA . SER A 1 294 ? -24.979 0.382 40.046 1.00 90.88 294 SER A CA 1
ATOM 2039 C C . SER A 1 294 ? -25.278 1.592 40.929 1.00 90.88 294 SER A C 1
ATOM 2041 O O . SER A 1 294 ? -24.540 1.897 41.864 1.00 90.88 294 SER A O 1
ATOM 2043 N N . SER A 1 295 ? -26.423 2.244 40.712 1.00 90.06 295 SER A N 1
ATOM 2044 C CA . SER A 1 295 ? -26.942 3.272 41.630 1.00 90.06 295 SER A CA 1
ATOM 2045 C C . SER A 1 295 ? -27.376 2.713 42.989 1.00 90.06 295 SER A C 1
ATOM 2047 O O . SER A 1 295 ? -27.532 3.479 43.939 1.00 90.06 295 SER A O 1
ATOM 2049 N N . ASN A 1 296 ? -27.588 1.395 43.073 1.00 92.56 296 ASN A N 1
ATOM 2050 C CA . ASN A 1 296 ? -28.067 0.701 44.267 1.00 92.56 296 ASN A CA 1
ATOM 2051 C C . ASN A 1 296 ? -26.967 -0.095 44.986 1.00 92.56 296 ASN A C 1
ATOM 2053 O O . ASN A 1 296 ? -27.266 -0.732 45.991 1.00 92.56 296 ASN A O 1
ATOM 2057 N N . LEU A 1 297 ? -25.730 -0.083 44.475 1.00 94.25 297 LEU A N 1
ATOM 2058 C CA . LEU A 1 297 ? -24.561 -0.719 45.082 1.00 94.25 297 LEU A CA 1
ATOM 2059 C C . LEU A 1 297 ? -23.352 0.208 44.903 1.00 94.25 297 LEU A C 1
ATOM 2061 O O . LEU A 1 297 ? -22.715 0.231 43.847 1.00 94.25 297 LEU A O 1
ATOM 2065 N N . THR A 1 298 ? -23.051 0.988 45.938 1.00 94.94 298 THR A N 1
ATOM 2066 C CA . THR A 1 298 ? -21.983 1.996 45.915 1.00 94.94 298 THR A CA 1
ATOM 2067 C C . THR A 1 298 ? -20.909 1.705 46.957 1.00 94.94 298 THR A C 1
ATOM 2069 O O . THR A 1 298 ? -21.187 1.138 48.010 1.00 94.94 298 THR A O 1
ATOM 2072 N N . PHE A 1 299 ? -19.672 2.101 46.664 1.00 95.25 299 PHE A N 1
ATOM 2073 C CA . PHE A 1 299 ? -18.533 2.084 47.572 1.00 95.25 299 PHE A CA 1
ATOM 2074 C C . PHE A 1 299 ? -17.828 3.442 47.559 1.00 95.25 299 PHE A C 1
ATOM 2076 O O . PHE A 1 299 ? -17.264 3.857 46.546 1.00 95.25 299 PHE A O 1
ATOM 2083 N N . ASP A 1 300 ? -17.845 4.137 48.695 1.00 92.81 300 ASP A N 1
ATOM 2084 C CA . ASP A 1 300 ? -17.273 5.485 48.853 1.00 92.81 300 ASP A CA 1
ATOM 2085 C C . ASP A 1 300 ? -15.773 5.501 49.219 1.00 92.81 300 ASP A C 1
ATOM 2087 O O . ASP A 1 300 ? -15.200 6.560 49.473 1.00 92.81 300 ASP A O 1
ATOM 2091 N N . GLY A 1 301 ? -15.130 4.328 49.249 1.00 93.44 301 GLY A N 1
ATOM 2092 C CA . GLY A 1 301 ? -13.776 4.129 49.775 1.00 93.44 301 GLY A CA 1
ATOM 2093 C C . GLY A 1 301 ? -13.740 3.596 51.213 1.00 93.44 301 GLY A C 1
ATOM 2094 O O . GLY A 1 301 ? -12.693 3.126 51.650 1.00 93.44 301 GLY A O 1
ATOM 2095 N N . THR A 1 302 ? -14.869 3.623 51.931 1.00 93.25 302 THR A N 1
ATOM 2096 C CA . THR A 1 302 ? -15.007 3.167 53.327 1.00 93.25 302 THR A CA 1
ATOM 2097 C C . THR A 1 302 ? -16.167 2.182 53.509 1.00 93.25 302 THR A C 1
ATOM 2099 O O . THR A 1 302 ? -16.001 1.152 54.159 1.00 93.25 302 THR A O 1
ATOM 2102 N N . THR A 1 303 ? -17.330 2.471 52.924 1.00 91.62 303 THR A N 1
ATOM 2103 C CA . THR A 1 303 ? -18.599 1.766 53.156 1.00 91.62 303 THR A CA 1
ATOM 2104 C C . THR A 1 303 ? -19.166 1.244 51.844 1.00 91.62 303 THR A C 1
ATOM 2106 O O . THR A 1 303 ? -19.246 1.993 50.873 1.00 91.62 303 THR A O 1
ATOM 2109 N N . VAL A 1 304 ? -19.612 -0.017 51.821 1.00 94.75 304 VAL A N 1
ATOM 2110 C CA . VAL A 1 304 ? -20.484 -0.527 50.752 1.00 94.75 304 VAL A CA 1
ATOM 2111 C C . VAL A 1 304 ? -21.932 -0.258 51.156 1.00 94.75 304 VAL A C 1
ATOM 2113 O O . VAL A 1 304 ? -22.401 -0.810 52.151 1.00 94.75 304 VAL A O 1
ATOM 2116 N N . ALA A 1 305 ? -22.633 0.591 50.409 1.00 93.25 305 ALA A N 1
ATOM 2117 C CA . ALA A 1 305 ? -24.039 0.904 50.634 1.00 93.25 305 ALA A CA 1
ATOM 2118 C C . ALA A 1 305 ? -24.927 0.181 49.614 1.00 93.25 305 ALA A C 1
ATOM 2120 O O . ALA A 1 305 ? -24.610 0.126 48.423 1.00 93.25 305 ALA A O 1
ATOM 2121 N N . ILE A 1 306 ? -26.051 -0.356 50.097 1.00 94.38 306 ILE A N 1
ATOM 2122 C CA . ILE A 1 306 ? -27.071 -1.022 49.285 1.00 94.38 306 ILE A CA 1
ATOM 2123 C C . ILE A 1 306 ? -28.396 -0.291 49.502 1.00 94.38 306 ILE A C 1
ATOM 2125 O O . ILE A 1 306 ? -28.908 -0.251 50.618 1.00 94.38 306 ILE A O 1
ATOM 2129 N N . THR A 1 307 ? -28.956 0.298 48.445 1.00 89.94 307 THR A N 1
ATOM 2130 C CA . THR A 1 307 ? -30.177 1.132 48.517 1.00 89.94 307 THR A CA 1
ATOM 2131 C C . THR A 1 307 ? -31.473 0.313 48.374 1.00 89.94 307 THR A C 1
ATOM 2133 O O . THR A 1 307 ? -32.498 0.823 47.926 1.00 89.94 307 THR A O 1
ATOM 2136 N N . GLY A 1 308 ? -31.415 -0.974 48.720 1.00 87.94 308 GLY A N 1
ATOM 2137 C CA . GLY A 1 308 ? -32.481 -1.968 48.599 1.00 87.94 308 GLY A CA 1
ATOM 2138 C C . GLY A 1 308 ? -32.142 -3.232 49.398 1.00 87.94 308 GLY A C 1
ATOM 2139 O O . GLY A 1 308 ? -31.274 -3.198 50.269 1.00 87.94 308 GLY A O 1
ATOM 2140 N N . ASP A 1 309 ? -32.805 -4.348 49.101 1.00 88.31 309 ASP A N 1
ATOM 2141 C CA . ASP A 1 309 ? -32.674 -5.572 49.899 1.00 88.31 309 ASP A CA 1
ATOM 2142 C C . ASP A 1 309 ? -31.332 -6.297 49.690 1.00 88.31 309 ASP A C 1
ATOM 2144 O O . ASP A 1 309 ? -30.899 -6.544 48.561 1.00 88.31 309 ASP A O 1
ATOM 2148 N N . LEU A 1 310 ? -30.709 -6.730 50.792 1.00 89.19 310 LEU A N 1
ATOM 2149 C CA . LEU A 1 310 ? -29.573 -7.655 50.786 1.00 89.19 310 LEU A CA 1
ATOM 2150 C C . LEU A 1 310 ? -30.059 -9.086 51.060 1.00 89.19 310 LEU A C 1
ATOM 2152 O O . LEU A 1 310 ? -30.356 -9.444 52.198 1.00 89.19 310 LEU A O 1
ATOM 2156 N N . SER A 1 311 ? -30.083 -9.925 50.023 1.00 90.88 311 SER A N 1
ATOM 2157 C CA . SER A 1 311 ? -30.350 -11.362 50.157 1.00 90.88 311 SER A CA 1
ATOM 2158 C C . SER A 1 311 ? -29.043 -12.141 50.330 1.00 90.88 311 SER A C 1
ATOM 2160 O O . SER A 1 311 ? -28.281 -12.312 49.378 1.00 90.88 311 SER A O 1
ATOM 2162 N N . ALA A 1 312 ? -28.776 -12.617 51.549 1.00 88.94 312 ALA A N 1
ATOM 2163 C CA . ALA A 1 312 ? -27.632 -13.471 51.867 1.00 88.94 312 ALA A CA 1
ATOM 2164 C C . ALA A 1 312 ? -28.098 -14.911 52.135 1.00 88.94 312 ALA A C 1
ATOM 2166 O O . ALA A 1 312 ? -28.893 -15.158 53.037 1.00 88.94 312 ALA A O 1
ATOM 2167 N N . SER A 1 313 ? -27.587 -15.876 51.367 1.00 88.25 313 SER A N 1
ATOM 2168 C CA . SER A 1 313 ? -28.060 -17.272 51.369 1.00 88.25 313 SER A CA 1
ATOM 2169 C C . SER A 1 313 ? -27.411 -18.193 52.412 1.00 88.25 313 SER A C 1
ATOM 2171 O O . SER A 1 313 ? -27.768 -19.368 52.480 1.00 88.25 313 SER A O 1
ATOM 2173 N N . ILE A 1 314 ? -26.444 -17.694 53.193 1.00 87.44 314 ILE A N 1
ATOM 2174 C CA . ILE A 1 314 ? -25.713 -18.478 54.203 1.00 87.44 314 ILE A CA 1
ATOM 2175 C C . ILE A 1 314 ? -25.794 -17.780 55.565 1.00 87.44 314 ILE A C 1
ATOM 2177 O O . ILE A 1 314 ? -26.685 -18.079 56.346 1.00 87.44 314 ILE A O 1
ATOM 2181 N N . ASN A 1 315 ? -24.882 -16.847 55.850 1.00 82.81 315 ASN A N 1
ATOM 2182 C CA . ASN A 1 315 ? -24.799 -16.121 57.116 1.00 82.81 315 ASN A CA 1
ATOM 2183 C C . ASN A 1 315 ? -24.404 -14.666 56.842 1.00 82.81 315 ASN A C 1
ATOM 2185 O O . ASN A 1 315 ? -23.594 -14.407 55.950 1.00 82.81 315 ASN A O 1
ATOM 2189 N N . VAL A 1 316 ? -24.906 -13.736 57.654 1.00 87.75 316 VAL A N 1
ATOM 2190 C CA . VAL A 1 316 ? -24.425 -12.349 57.707 1.00 87.75 316 VAL A CA 1
ATOM 2191 C C . VAL A 1 316 ? -23.620 -12.179 58.992 1.00 87.75 316 VAL A C 1
ATOM 2193 O O . VAL A 1 316 ? -24.138 -12.414 60.079 1.00 87.75 316 VAL A O 1
ATOM 2196 N N . SER A 1 317 ? -22.355 -11.776 58.870 1.00 87.06 317 SER A N 1
ATOM 2197 C CA . SER A 1 317 ? -21.512 -11.404 60.009 1.00 87.06 317 SER A CA 1
ATOM 2198 C C . SER A 1 317 ? -21.374 -9.886 60.044 1.00 87.06 317 SER A C 1
ATOM 2200 O O . SER A 1 317 ? -20.814 -9.297 59.121 1.00 87.06 317 SER A O 1
ATOM 2202 N N . ALA A 1 318 ? -21.902 -9.257 61.090 1.00 86.06 318 ALA A N 1
ATOM 2203 C CA . ALA A 1 318 ? -21.830 -7.818 61.308 1.00 86.06 318 ALA A CA 1
ATOM 2204 C C . ALA A 1 318 ? -21.575 -7.534 62.792 1.00 86.06 318 ALA A C 1
ATOM 2206 O O . ALA A 1 318 ? -22.132 -8.206 63.656 1.00 86.06 318 ALA A O 1
ATOM 2207 N N . SER A 1 319 ? -20.772 -6.511 63.096 1.00 86.81 319 SER A N 1
ATOM 2208 C CA . SER A 1 319 ? -20.505 -6.095 64.484 1.00 86.81 319 SER A CA 1
ATOM 2209 C C . SER A 1 319 ? -21.741 -5.517 65.185 1.00 86.81 319 SER A C 1
ATOM 2211 O O . SER A 1 319 ? -21.785 -5.435 66.409 1.00 86.81 319 SER A O 1
ATOM 2213 N N . SER A 1 320 ? -22.730 -5.057 64.417 1.00 84.56 320 SER A N 1
ATOM 2214 C CA . SER A 1 320 ? -24.008 -4.525 64.894 1.00 84.56 320 SER A CA 1
ATOM 2215 C C . SER A 1 320 ? -25.046 -4.631 63.779 1.00 84.56 320 SER A C 1
ATOM 2217 O O . SER A 1 320 ? -24.718 -4.405 62.614 1.00 84.56 320 SER A O 1
ATOM 2219 N N . PHE A 1 321 ? -26.295 -4.931 64.134 1.00 82.19 321 PHE A N 1
ATOM 2220 C CA . PHE A 1 321 ? -27.443 -4.783 63.241 1.00 82.19 321 PHE A CA 1
ATOM 2221 C C . PHE A 1 321 ? -28.201 -3.509 63.630 1.00 82.19 321 PHE A C 1
ATOM 2223 O O . PHE A 1 321 ? -28.582 -3.353 64.789 1.00 82.19 321 PHE A O 1
ATOM 2230 N N . TYR A 1 322 ? -28.407 -2.598 62.678 1.00 81.38 322 TYR A N 1
ATOM 2231 C CA . TYR A 1 322 ? -29.123 -1.340 62.901 1.00 81.38 322 TYR A CA 1
ATOM 2232 C C . TYR A 1 322 ? -30.477 -1.384 62.189 1.00 81.38 322 TYR A C 1
ATOM 2234 O O . TYR A 1 322 ? -30.539 -1.425 60.964 1.00 81.38 322 TYR A O 1
ATOM 2242 N N . GLY A 1 323 ? -31.560 -1.376 62.965 1.00 82.00 323 GLY A N 1
ATOM 2243 C CA . GLY A 1 323 ? -32.938 -1.457 62.483 1.00 82.00 323 GLY A CA 1
ATOM 2244 C C . GLY A 1 323 ? -33.916 -1.602 63.649 1.00 82.00 323 GLY A C 1
ATOM 2245 O O . GLY A 1 323 ? -33.501 -1.604 64.807 1.00 82.00 323 GLY A O 1
ATOM 2246 N N . ASP A 1 324 ? -35.208 -1.740 63.357 1.00 80.06 324 ASP A N 1
ATOM 2247 C CA . ASP A 1 324 ? -36.242 -2.000 64.373 1.00 80.06 324 ASP A CA 1
ATOM 2248 C C . ASP A 1 324 ? -36.286 -3.474 64.828 1.00 80.06 324 ASP A C 1
ATOM 2250 O O . ASP A 1 324 ? -36.917 -3.798 65.831 1.00 80.06 324 ASP A O 1
ATOM 2254 N N . GLY A 1 325 ? -35.631 -4.370 64.081 1.00 80.56 325 GLY A N 1
ATOM 2255 C CA . GLY A 1 325 ? -35.588 -5.811 64.332 1.00 80.56 325 GLY A CA 1
ATOM 2256 C C . GLY A 1 325 ? -36.914 -6.544 64.100 1.00 80.56 325 GLY A C 1
ATOM 2257 O O . GLY A 1 325 ? -36.948 -7.763 64.232 1.00 80.56 325 GLY A O 1
ATOM 2258 N N . SER A 1 326 ? -37.994 -5.848 63.723 1.00 78.31 326 SER A N 1
ATOM 2259 C CA . SER A 1 326 ? -39.366 -6.388 63.720 1.00 78.31 326 SER A CA 1
ATOM 2260 C C . SER A 1 326 ? -39.574 -7.540 62.734 1.00 78.31 326 SER A C 1
ATOM 2262 O O . SER A 1 326 ? -40.429 -8.399 62.942 1.00 78.31 326 SER A O 1
ATOM 2264 N N . SER A 1 327 ? -38.771 -7.562 61.667 1.00 81.62 327 SER A N 1
ATOM 2265 C CA . SER A 1 327 ? -38.796 -8.579 60.611 1.00 81.62 327 SER A CA 1
ATOM 2266 C C . SER A 1 327 ? -37.692 -9.638 60.749 1.00 81.62 327 SER A C 1
ATOM 2268 O O . SER A 1 327 ? -37.578 -10.517 59.893 1.00 81.62 327 SER A O 1
ATOM 2270 N N . LEU A 1 328 ? -36.881 -9.595 61.817 1.00 81.19 328 LEU A N 1
ATOM 2271 C CA . LEU A 1 328 ? -35.918 -10.657 62.109 1.00 81.19 328 LEU A CA 1
ATOM 2272 C C . LEU A 1 328 ? -36.670 -11.896 62.609 1.00 81.19 328 LEU A C 1
ATOM 2274 O O . LEU A 1 328 ? -37.136 -11.960 63.744 1.00 81.19 328 LEU A O 1
ATOM 2278 N N . THR A 1 329 ? -36.785 -12.897 61.741 1.00 75.38 329 THR A N 1
ATOM 2279 C CA . THR A 1 329 ? -37.436 -14.180 62.031 1.00 75.38 329 THR A CA 1
ATOM 2280 C C . THR A 1 329 ? -36.442 -15.323 61.849 1.00 75.38 329 THR A C 1
ATOM 2282 O O . THR A 1 329 ? -35.408 -15.160 61.205 1.00 75.38 329 THR A O 1
ATOM 2285 N N . GLY A 1 330 ? -36.713 -16.485 62.451 1.00 68.94 330 GLY A N 1
ATOM 2286 C CA . GLY A 1 330 ? -35.812 -17.636 62.335 1.00 68.94 330 GLY A CA 1
ATOM 2287 C C . GLY A 1 330 ? -34.460 -17.467 63.041 1.00 68.94 330 GLY A C 1
ATOM 2288 O O . GLY A 1 330 ? -33.516 -18.174 62.701 1.00 68.94 330 GLY A O 1
ATOM 2289 N N . ILE A 1 331 ? -34.354 -16.575 64.035 1.00 78.12 331 ILE A N 1
ATOM 2290 C CA . ILE A 1 331 ? -33.213 -16.553 64.961 1.00 78.12 331 ILE A CA 1
ATOM 2291 C C . ILE A 1 331 ? -33.267 -17.848 65.790 1.00 78.12 331 ILE A C 1
ATOM 2293 O O . ILE A 1 331 ? -34.057 -17.965 66.723 1.00 78.12 331 ILE A O 1
ATOM 2297 N N . THR A 1 332 ? -32.471 -18.851 65.406 1.00 61.59 332 THR A N 1
ATOM 2298 C CA . THR A 1 332 ? -32.471 -20.197 66.015 1.00 61.59 332 THR A CA 1
ATOM 2299 C C . THR A 1 332 ? -31.458 -20.378 67.142 1.00 61.59 332 THR A C 1
ATOM 2301 O O . THR A 1 332 ? -31.441 -21.434 67.777 1.00 61.59 332 THR A O 1
ATOM 2304 N N . THR A 1 333 ? -30.626 -19.374 67.437 1.00 61.03 333 THR A N 1
ATOM 2305 C CA . THR A 1 333 ? -29.912 -19.336 68.718 1.00 61.03 333 THR A CA 1
ATOM 2306 C C . THR A 1 333 ? -30.954 -19.266 69.821 1.00 61.03 333 THR A C 1
ATOM 2308 O O . THR A 1 333 ? -31.794 -18.367 69.794 1.00 61.03 333 THR A O 1
ATOM 2311 N N . SER A 1 334 ? -30.916 -20.217 70.759 1.00 65.38 334 SER A N 1
ATOM 2312 C CA . SER A 1 334 ? -31.884 -20.250 71.854 1.00 65.38 334 SER A CA 1
ATOM 2313 C C . SER A 1 334 ? -31.929 -18.879 72.536 1.00 65.38 334 SER A C 1
ATOM 2315 O O . SER A 1 334 ? -30.856 -18.351 72.847 1.00 65.38 334 SER A O 1
ATOM 2317 N N . PRO A 1 335 ? -33.122 -18.307 72.787 1.00 70.56 335 PRO A N 1
ATOM 2318 C CA . PRO A 1 335 ? -33.235 -17.205 73.733 1.00 70.56 335 PRO A CA 1
ATOM 2319 C C . PRO A 1 335 ? -32.614 -17.630 75.072 1.00 70.56 335 PRO A C 1
ATOM 2321 O O . PRO A 1 335 ? -32.496 -18.832 75.351 1.00 70.56 335 PRO A O 1
ATOM 2324 N N . ALA A 1 336 ? -32.185 -16.662 75.881 1.00 70.69 336 ALA A N 1
ATOM 2325 C CA . ALA A 1 336 ? -31.605 -16.967 77.180 1.00 70.69 336 ALA A CA 1
ATOM 2326 C C . ALA A 1 336 ? -32.625 -17.709 78.060 1.00 70.69 336 ALA A C 1
ATOM 2328 O O . ALA A 1 336 ? -33.837 -17.540 77.923 1.00 70.69 336 ALA A O 1
ATOM 2329 N N . GLY A 1 337 ? -32.139 -18.549 78.971 1.00 72.44 337 GLY A N 1
ATOM 2330 C CA . GLY A 1 337 ? -33.014 -19.305 79.863 1.00 72.44 337 GLY A CA 1
ATOM 2331 C C . GLY A 1 337 ? -33.845 -20.405 79.187 1.00 72.44 337 GLY A C 1
ATOM 2332 O O . GLY A 1 337 ? -33.518 -20.916 78.117 1.00 72.44 337 GLY A O 1
ATOM 2333 N N . ALA A 1 338 ? -34.899 -20.837 79.879 1.00 77.62 338 ALA A N 1
ATOM 2334 C CA . ALA A 1 338 ? -35.783 -21.921 79.443 1.00 77.62 338 ALA A CA 1
ATOM 2335 C C . ALA A 1 338 ? -36.940 -21.427 78.553 1.00 77.62 338 ALA A C 1
ATOM 2337 O O . ALA A 1 338 ? -37.286 -20.249 78.546 1.00 77.62 338 ALA A O 1
ATOM 2338 N N . ASN A 1 339 ? -37.612 -22.359 77.868 1.00 71.12 339 ASN A N 1
ATOM 2339 C CA . ASN A 1 339 ? -38.726 -22.107 76.939 1.00 71.12 339 ASN A CA 1
ATOM 2340 C C . ASN A 1 339 ? -39.980 -21.450 77.556 1.00 71.12 339 ASN A C 1
ATOM 2342 O O . ASN A 1 339 ? -40.922 -21.151 76.827 1.00 71.12 339 ASN A O 1
ATOM 2346 N N . THR A 1 340 ? -39.998 -21.244 78.872 1.00 73.56 340 THR A N 1
ATOM 2347 C CA . THR A 1 340 ? -41.059 -20.566 79.626 1.00 73.56 340 THR A CA 1
ATOM 2348 C C . THR A 1 340 ? -40.576 -19.285 80.318 1.00 73.56 340 THR A C 1
ATOM 2350 O O . THR A 1 340 ? -41.345 -18.668 81.039 1.00 73.56 340 THR A O 1
ATOM 2353 N N . GLN A 1 341 ? -39.322 -18.848 80.153 1.00 80.19 341 GLN A N 1
ATOM 2354 C CA . GLN A 1 341 ? -38.789 -17.670 80.857 1.00 80.19 341 GLN A CA 1
ATOM 2355 C C . GLN A 1 341 ? -38.922 -16.394 80.017 1.00 80.19 341 GLN A C 1
ATOM 2357 O O . GLN A 1 341 ? -38.591 -16.369 78.827 1.00 80.19 341 GLN A O 1
ATOM 2362 N N . ILE A 1 342 ? -39.397 -15.313 80.646 1.00 80.62 342 ILE A N 1
ATOM 2363 C CA . ILE A 1 342 ? -39.542 -14.016 79.974 1.00 80.62 342 ILE A CA 1
ATOM 2364 C C . ILE A 1 342 ? -38.155 -13.410 79.720 1.00 80.62 342 ILE A C 1
ATOM 2366 O O . ILE A 1 342 ? -37.352 -13.245 80.640 1.00 80.62 342 ILE A O 1
ATOM 2370 N N . GLN A 1 343 ? -37.911 -13.048 78.460 1.00 82.69 343 GLN A N 1
ATOM 2371 C CA . GLN A 1 343 ? -36.691 -12.378 78.016 1.00 82.69 343 GLN A CA 1
ATOM 2372 C C . GLN A 1 343 ? -36.713 -10.898 78.401 1.00 82.69 343 GLN A C 1
ATOM 2374 O O . GLN A 1 343 ? -37.733 -10.223 78.238 1.00 82.69 343 GLN A O 1
ATOM 2379 N N . PHE A 1 344 ? -35.580 -10.372 78.855 1.00 76.25 344 PHE A N 1
ATOM 2380 C CA . PHE A 1 344 ? -35.407 -8.958 79.166 1.00 76.25 344 PHE A CA 1
ATOM 2381 C C . PHE A 1 344 ? -33.994 -8.476 78.805 1.00 76.25 344 PHE A C 1
ATOM 2383 O O . PHE A 1 344 ? -33.088 -9.258 78.524 1.00 76.25 344 PHE A O 1
ATOM 2390 N N . ASN A 1 345 ? -33.810 -7.156 78.782 1.00 74.25 345 ASN A N 1
ATOM 2391 C CA . ASN A 1 345 ? -32.489 -6.556 78.622 1.00 74.25 345 ASN A CA 1
ATOM 2392 C C . ASN A 1 345 ? -31.822 -6.445 79.999 1.00 74.25 345 ASN A C 1
ATOM 2394 O O . ASN A 1 345 ? -32.263 -5.646 80.830 1.00 74.25 345 ASN A O 1
ATOM 2398 N N . ASN A 1 346 ? -30.763 -7.221 80.228 1.00 74.50 346 ASN A N 1
ATOM 2399 C CA . ASN A 1 346 ? -29.935 -7.127 81.424 1.00 74.50 346 ASN A CA 1
ATOM 2400 C C . ASN A 1 346 ? -28.663 -6.332 81.104 1.00 74.50 346 ASN A C 1
ATOM 2402 O O . ASN A 1 346 ? -27.659 -6.879 80.658 1.00 74.50 346 ASN A O 1
ATOM 2406 N N . ALA A 1 347 ? -28.732 -5.008 81.274 1.00 77.38 347 ALA A N 1
ATOM 2407 C CA . ALA A 1 347 ? -27.612 -4.080 81.067 1.00 77.38 347 ALA A CA 1
ATOM 2408 C C . ALA A 1 347 ? -26.899 -4.181 79.693 1.00 77.38 347 ALA A C 1
ATOM 2410 O O . ALA A 1 347 ? -25.721 -3.844 79.576 1.00 77.38 347 ALA A O 1
ATOM 2411 N N . GLY A 1 348 ? -27.620 -4.590 78.644 1.00 70.94 348 GLY A N 1
ATOM 2412 C CA . GLY A 1 348 ? -27.108 -4.767 77.281 1.00 70.94 348 GLY A CA 1
ATOM 2413 C C . GLY A 1 348 ? -27.079 -6.217 76.796 1.00 70.94 348 GLY A C 1
ATOM 2414 O O . GLY A 1 348 ? -27.046 -6.429 75.586 1.00 70.94 348 GLY A O 1
ATOM 2415 N N . GLU A 1 349 ? -27.156 -7.201 77.694 1.00 75.69 349 GLU A N 1
ATOM 2416 C CA . GLU A 1 349 ? -27.298 -8.613 77.326 1.00 75.69 349 GLU A CA 1
ATOM 2417 C C . GLU A 1 349 ? -28.779 -8.998 77.170 1.00 75.69 349 GLU A C 1
ATOM 2419 O O . GLU A 1 349 ? -29.664 -8.448 77.833 1.00 75.69 349 GLU A O 1
ATOM 2424 N N . PHE A 1 350 ? -29.051 -9.931 76.254 1.00 75.50 350 PHE A N 1
ATOM 2425 C CA . PHE A 1 350 ? -30.366 -10.548 76.092 1.00 75.50 350 PHE A CA 1
ATOM 2426 C C . PHE A 1 350 ? -30.438 -11.738 77.048 1.00 75.50 350 PHE A C 1
ATOM 2428 O O . PHE A 1 350 ? -29.826 -12.773 76.791 1.00 75.50 350 PHE A O 1
ATOM 2435 N N . ASP A 1 351 ? -31.119 -11.542 78.173 1.00 79.88 351 ASP A N 1
ATOM 2436 C CA . ASP A 1 351 ? -31.087 -12.428 79.336 1.00 79.88 351 ASP A CA 1
ATOM 2437 C C . ASP A 1 351 ? -32.514 -12.837 79.741 1.00 79.88 351 ASP A C 1
ATOM 2439 O O . ASP A 1 351 ? -33.505 -12.267 79.273 1.00 79.88 351 ASP A O 1
ATOM 2443 N N . ALA A 1 352 ? -32.637 -13.833 80.612 1.00 81.81 352 ALA A N 1
ATOM 2444 C CA . ALA A 1 352 ? -33.918 -14.356 81.062 1.00 81.81 352 ALA A CA 1
ATOM 2445 C C . ALA A 1 352 ? -33.889 -14.697 82.548 1.00 81.81 352 ALA A C 1
ATOM 2447 O O . ALA A 1 352 ? -32.927 -15.253 83.076 1.00 81.81 352 ALA A O 1
ATOM 2448 N N . SER A 1 353 ? -34.971 -14.360 83.247 1.00 80.69 353 SER A N 1
ATOM 2449 C CA . SER A 1 353 ? -35.034 -14.578 84.687 1.00 80.69 353 SER A CA 1
ATOM 2450 C C . SER A 1 353 ? -35.580 -15.972 84.959 1.00 80.69 353 SER A C 1
ATOM 2452 O O . SER A 1 353 ? -36.725 -16.277 84.628 1.00 80.69 353 SER A O 1
ATOM 2454 N N . ALA A 1 354 ? -34.770 -16.800 85.620 1.00 74.19 354 ALA A N 1
ATOM 2455 C CA . ALA A 1 354 ? -35.192 -18.113 86.099 1.00 74.19 354 ALA A CA 1
ATOM 2456 C C . ALA A 1 354 ? -36.392 -18.044 87.061 1.00 74.19 354 ALA A C 1
ATOM 2458 O O . ALA A 1 354 ? -37.157 -19.002 87.147 1.00 74.19 354 ALA A O 1
ATOM 2459 N N . ASP A 1 355 ? -36.573 -16.900 87.727 1.00 71.50 355 ASP A N 1
ATOM 2460 C CA . ASP A 1 355 ? -37.665 -16.629 88.662 1.00 71.50 355 ASP A CA 1
ATOM 2461 C C . ASP A 1 355 ? -38.917 -16.038 87.975 1.00 71.50 355 ASP A C 1
ATOM 2463 O O . ASP A 1 355 ? -39.988 -16.004 88.582 1.00 71.50 355 ASP A O 1
ATOM 2467 N N . LEU A 1 356 ? -38.820 -15.594 86.710 1.00 70.88 356 LEU A N 1
ATOM 2468 C CA . LEU A 1 356 ? -39.934 -15.032 85.931 1.00 70.88 356 LEU A CA 1
ATOM 2469 C C . LEU A 1 356 ? -40.376 -15.992 84.816 1.00 70.88 356 LEU A C 1
ATOM 2471 O O . LEU A 1 356 ? -40.156 -15.773 83.620 1.00 70.88 356 LEU A O 1
ATOM 2475 N N . VAL A 1 357 ? -41.020 -17.072 85.252 1.00 68.19 357 VAL A N 1
ATOM 2476 C CA . VAL A 1 357 ? -41.585 -18.122 84.399 1.00 68.19 357 VAL A CA 1
ATOM 2477 C C . VAL A 1 357 ? -43.030 -17.787 84.010 1.00 68.19 357 VAL A C 1
ATOM 2479 O O . VAL A 1 357 ? -43.889 -17.586 84.867 1.00 68.19 357 VAL A O 1
ATOM 2482 N N . PHE A 1 358 ? -43.303 -17.775 82.708 1.00 69.25 358 PHE A N 1
ATOM 2483 C CA . PHE A 1 358 ? -44.615 -17.651 82.087 1.00 69.25 358 PHE A CA 1
ATOM 2484 C C . PHE A 1 358 ? -44.993 -18.955 81.368 1.00 69.25 358 PHE A C 1
ATOM 2486 O O . PHE A 1 358 ? -44.463 -19.278 80.306 1.00 69.25 358 PHE A O 1
ATOM 2493 N N . ASP A 1 359 ? -45.942 -19.684 81.950 1.00 65.25 359 ASP A N 1
ATOM 2494 C CA . ASP A 1 359 ? -46.534 -20.912 81.409 1.00 65.25 359 ASP A CA 1
ATOM 2495 C C . ASP A 1 359 ? -48.062 -20.730 81.464 1.00 65.25 359 ASP A C 1
ATOM 2497 O O . ASP A 1 359 ? -48.681 -20.932 82.508 1.00 65.25 359 ASP A O 1
ATOM 2501 N N . GLY A 1 360 ? -48.650 -20.140 80.415 1.00 61.22 360 GLY A N 1
ATOM 2502 C CA . GLY A 1 360 ? -49.919 -19.409 80.546 1.00 61.22 360 GLY A CA 1
ATOM 2503 C C . GLY A 1 360 ? -51.060 -19.820 79.614 1.00 61.22 360 GLY A C 1
ATOM 2504 O O . GLY A 1 360 ? -50.839 -20.229 78.478 1.00 61.22 360 GLY A O 1
ATOM 2505 N N . ASP A 1 361 ? -52.294 -19.556 80.059 1.00 56.12 361 ASP A N 1
ATOM 2506 C CA . ASP A 1 361 ? -53.435 -19.179 79.201 1.00 56.12 361 ASP A CA 1
ATOM 2507 C C . ASP A 1 361 ? -53.860 -17.697 79.383 1.00 56.12 361 ASP A C 1
ATOM 2509 O O . ASP A 1 361 ? -54.708 -17.172 78.658 1.00 56.12 361 ASP A O 1
ATOM 2513 N N . GLY A 1 362 ? -53.186 -16.974 80.284 1.00 56.88 362 GLY A N 1
ATOM 2514 C CA . GLY A 1 362 ? -53.087 -15.515 80.292 1.00 56.88 362 GLY A CA 1
ATOM 2515 C C . GLY A 1 362 ? -54.261 -14.757 80.911 1.00 56.88 362 GLY A C 1
ATOM 2516 O O . GLY A 1 362 ? -54.084 -14.014 81.868 1.00 56.88 362 GLY A O 1
ATOM 2517 N N . SER A 1 363 ? -55.437 -14.841 80.300 1.00 53.94 363 SER A N 1
ATOM 2518 C CA . SER A 1 363 ? -56.414 -13.742 80.187 1.00 53.94 363 SER A CA 1
ATOM 2519 C C . SER A 1 363 ? -56.471 -12.679 81.325 1.00 53.94 363 SER A C 1
ATOM 2521 O O . SER A 1 363 ? -57.299 -12.784 82.225 1.00 53.94 363 SER A O 1
ATOM 2523 N N . ASN A 1 364 ? -55.719 -11.563 81.348 1.00 54.00 364 ASN A N 1
ATOM 2524 C CA . ASN A 1 364 ? -54.549 -11.136 80.559 1.00 54.00 364 ASN A CA 1
ATOM 2525 C C . ASN A 1 364 ? -53.644 -10.122 81.342 1.00 54.00 364 ASN A C 1
ATOM 2527 O O . ASN A 1 364 ? -53.468 -8.985 80.915 1.00 54.00 364 ASN A O 1
ATOM 2531 N N . LEU A 1 365 ? -53.064 -10.365 82.524 1.00 52.53 365 LEU A N 1
ATOM 2532 C CA . LEU A 1 365 ? -53.365 -11.302 83.613 1.00 52.53 365 LEU A CA 1
ATOM 2533 C C . LEU A 1 365 ? -53.707 -10.408 84.824 1.00 52.53 365 LEU A C 1
ATOM 2535 O O . LEU A 1 365 ? -52.823 -9.733 85.354 1.00 52.53 365 LEU A O 1
ATOM 2539 N N . THR A 1 366 ? -54.978 -10.247 85.204 1.00 38.25 366 THR A N 1
ATOM 2540 C CA . THR A 1 366 ? -55.366 -9.079 86.026 1.00 38.25 366 THR A CA 1
ATOM 2541 C C . THR A 1 366 ? -54.900 -9.157 87.486 1.00 38.25 366 THR A C 1
ATOM 2543 O O . THR A 1 366 ? -55.481 -9.898 88.270 1.00 38.25 366 THR A O 1
ATOM 2546 N N . GLY A 1 367 ? -53.930 -8.308 87.855 1.00 46.69 367 GLY A N 1
ATOM 2547 C CA . GLY A 1 367 ? -53.611 -7.888 89.231 1.00 46.69 367 GLY A CA 1
ATOM 2548 C C . GLY A 1 367 ? -53.268 -9.005 90.224 1.00 46.69 367 GLY A C 1
ATOM 2549 O O . GLY A 1 367 ? -54.106 -9.372 91.041 1.00 46.69 367 GLY A O 1
ATOM 2550 N N . VAL A 1 368 ? -52.023 -9.493 90.220 1.00 56.91 368 VAL A N 1
ATOM 2551 C CA . VAL A 1 368 ? -51.620 -10.696 90.978 1.00 56.91 368 VAL A CA 1
ATOM 2552 C C . VAL A 1 368 ? -50.317 -10.434 91.756 1.00 56.91 368 VAL A C 1
ATOM 2554 O O . VAL A 1 368 ? -49.266 -10.297 91.143 1.00 56.91 368 VAL A O 1
ATOM 2557 N N . THR A 1 369 ? -50.270 -10.284 93.084 1.00 51.31 369 THR A N 1
ATOM 2558 C CA . THR A 1 369 ? -51.329 -10.236 94.110 1.00 51.31 369 THR A CA 1
ATOM 2559 C C . THR A 1 369 ? -51.036 -9.066 95.051 1.00 51.31 369 THR A C 1
ATOM 2561 O O . THR A 1 369 ? -49.945 -8.993 95.615 1.00 51.31 369 THR A O 1
ATOM 2564 N N . ALA A 1 370 ? -52.005 -8.181 95.303 1.00 51.81 370 ALA A N 1
ATOM 2565 C CA . ALA A 1 370 ? -51.924 -7.285 96.458 1.00 51.81 370 ALA A CA 1
ATOM 2566 C C . ALA A 1 370 ? -52.368 -8.065 97.706 1.00 51.81 370 ALA A C 1
ATOM 2568 O O . ALA A 1 370 ? -53.544 -8.396 97.848 1.00 51.81 370 ALA A O 1
ATOM 2569 N N . SER A 1 371 ? -51.424 -8.401 98.588 1.00 55.75 371 SER A N 1
ATOM 2570 C CA . SER A 1 371 ? -51.646 -9.269 99.756 1.00 55.75 371 SER A CA 1
ATOM 2571 C C . SER A 1 371 ? -52.435 -8.586 100.893 1.00 55.75 371 SER A C 1
ATOM 2573 O O . SER A 1 371 ? -51.883 -8.389 101.973 1.00 55.75 371 SER A O 1
ATOM 2575 N N . ALA A 1 372 ? -53.702 -8.222 100.649 1.00 54.94 372 ALA A N 1
ATOM 2576 C CA . ALA A 1 372 ? -54.776 -8.062 101.645 1.00 54.94 372 ALA A CA 1
ATOM 2577 C C . ALA A 1 372 ? -56.093 -7.587 100.987 1.00 54.94 372 ALA A C 1
ATOM 2579 O O . ALA A 1 372 ? -56.266 -6.391 100.754 1.00 54.94 372 ALA A O 1
ATOM 2580 N N . VAL A 1 373 ? -57.062 -8.487 100.767 1.00 49.78 373 VAL A N 1
ATOM 2581 C CA . VAL A 1 373 ? -58.490 -8.113 100.710 1.00 49.78 373 VAL A CA 1
ATOM 2582 C C . VAL A 1 373 ? -59.301 -9.157 101.471 1.00 49.78 373 VAL A C 1
ATOM 2584 O O . VAL A 1 373 ? -59.497 -10.279 101.011 1.00 49.78 373 VAL A O 1
ATOM 2587 N N . ASN A 1 374 ? -59.737 -8.769 102.664 1.00 56.06 374 ASN A N 1
ATOM 2588 C CA . ASN A 1 374 ? -60.365 -9.640 103.647 1.00 56.06 374 ASN A CA 1
ATOM 2589 C C . ASN A 1 374 ? -61.756 -10.101 103.178 1.00 56.06 374 ASN A C 1
ATOM 2591 O O . ASN A 1 374 ? -62.629 -9.270 102.918 1.00 56.06 374 ASN A O 1
ATOM 2595 N N . VAL A 1 375 ? -62.003 -11.412 103.193 1.00 56.03 375 VAL A N 1
ATOM 2596 C CA . VAL A 1 375 ? -63.364 -11.937 103.378 1.00 56.03 375 VAL A CA 1
ATOM 2597 C C . VAL A 1 375 ? -63.633 -11.895 104.884 1.00 56.03 375 VAL A C 1
ATOM 2599 O O . VAL A 1 375 ? -62.770 -12.274 105.669 1.00 56.03 375 VAL A O 1
ATOM 2602 N N . ALA A 1 376 ? -64.775 -11.361 105.316 1.00 57.31 376 ALA A N 1
ATOM 2603 C CA . ALA A 1 376 ? -65.089 -11.297 106.742 1.00 57.31 376 ALA A CA 1
ATOM 2604 C C . ALA A 1 376 ? -65.651 -12.648 107.213 1.00 57.31 376 ALA A C 1
ATOM 2606 O O . ALA A 1 376 ? -66.717 -13.058 106.750 1.00 57.31 376 ALA A O 1
ATOM 2607 N N . ASP A 1 377 ? -64.948 -13.315 108.128 1.00 62.41 377 ASP A N 1
ATOM 2608 C CA . ASP A 1 377 ? -65.277 -14.671 108.572 1.00 62.41 377 ASP A CA 1
ATOM 2609 C C . ASP A 1 377 ? -66.234 -14.674 109.776 1.00 62.41 377 ASP A C 1
ATOM 2611 O O . ASP A 1 377 ? -65.958 -14.125 110.848 1.00 62.41 377 ASP A O 1
ATOM 2615 N N . GLY A 1 378 ? -67.384 -15.331 109.615 1.00 61.16 378 GLY A N 1
ATOM 2616 C CA . GLY A 1 378 ? -68.342 -15.555 110.696 1.00 61.16 378 GLY A CA 1
ATOM 2617 C C . GLY A 1 378 ? -69.723 -16.031 110.222 1.00 61.16 378 GLY A C 1
ATOM 2618 O O . GLY A 1 378 ? -70.052 -15.917 109.039 1.00 61.16 378 GLY A O 1
ATOM 2619 N N . PRO A 1 379 ? -70.572 -16.558 111.127 1.00 61.62 379 PRO A N 1
ATOM 2620 C CA . PRO A 1 379 ? -71.932 -16.972 110.787 1.00 61.62 379 PRO A CA 1
ATOM 2621 C C . PRO A 1 379 ? -72.825 -15.792 110.370 1.00 61.62 379 PRO A C 1
ATOM 2623 O O . PRO A 1 379 ? -72.729 -14.692 110.925 1.00 61.62 379 PRO A O 1
ATOM 2626 N N . ILE A 1 380 ? -73.756 -16.043 109.444 1.00 61.59 380 ILE A N 1
ATOM 2627 C CA . ILE A 1 380 ? -74.758 -15.062 108.996 1.00 61.59 380 ILE A CA 1
ATOM 2628 C C . ILE A 1 380 ? -75.579 -14.567 110.199 1.00 61.59 380 ILE A C 1
ATOM 2630 O O . ILE A 1 380 ? -76.162 -15.368 110.927 1.00 61.59 380 ILE A O 1
ATOM 2634 N N . GLY A 1 381 ? -75.647 -13.245 110.391 1.00 63.06 381 GLY A N 1
ATOM 2635 C CA . GLY A 1 381 ? -76.388 -12.614 111.496 1.00 63.06 381 GLY A CA 1
ATOM 2636 C C . GLY A 1 381 ? -75.609 -12.469 112.812 1.00 63.06 381 GLY A C 1
ATOM 2637 O O . GLY A 1 381 ? -76.169 -11.977 113.794 1.00 63.06 381 GLY A O 1
ATOM 2638 N N . SER A 1 382 ? -74.330 -12.857 112.858 1.00 70.00 382 SER A N 1
ATOM 2639 C CA . SER A 1 382 ? -73.452 -12.542 113.994 1.00 70.00 382 SER A CA 1
ATOM 2640 C C . SER A 1 382 ? -73.122 -11.046 114.057 1.00 70.00 382 SER A C 1
ATOM 2642 O O . SER A 1 382 ? -72.970 -10.378 113.031 1.00 70.00 382 SER A O 1
ATOM 2644 N N . LEU A 1 383 ? -72.999 -10.507 115.275 1.00 68.06 383 LEU A N 1
ATOM 2645 C CA . LEU A 1 383 ? -72.474 -9.157 115.466 1.00 68.06 383 LEU A CA 1
ATOM 2646 C C . LEU A 1 383 ? -70.942 -9.203 115.349 1.00 68.06 383 LEU A C 1
ATOM 2648 O O . LEU A 1 383 ? -70.277 -9.955 116.068 1.00 68.06 383 LEU A O 1
ATOM 2652 N N . GLN A 1 384 ? -70.392 -8.423 114.419 1.00 72.44 384 GLN A N 1
ATOM 2653 C CA . GLN A 1 384 ? -68.955 -8.364 114.159 1.00 72.44 384 GLN A CA 1
ATOM 2654 C C . GLN A 1 384 ? -68.269 -7.358 115.081 1.00 72.44 384 GLN A C 1
ATOM 2656 O O . GLN A 1 384 ? -68.695 -6.206 115.187 1.00 72.44 384 GLN A O 1
ATOM 2661 N N . PHE A 1 385 ? -67.175 -7.784 115.712 1.00 61.94 385 PHE A N 1
ATOM 2662 C CA . PHE A 1 385 ? -66.360 -6.926 116.565 1.00 61.94 385 PHE A CA 1
ATOM 2663 C C . PHE A 1 385 ? -64.974 -6.748 115.957 1.00 61.94 385 PHE A C 1
ATOM 2665 O O . PHE A 1 385 ? -64.335 -7.703 115.523 1.00 61.94 385 PHE A O 1
ATOM 2672 N N . ARG A 1 386 ? -64.482 -5.507 115.969 1.00 62.56 386 ARG A N 1
ATOM 2673 C CA . ARG A 1 386 ? -63.078 -5.224 115.689 1.00 62.56 386 ARG A CA 1
ATOM 2674 C C . ARG A 1 386 ? -62.288 -5.411 116.977 1.00 62.56 386 ARG A C 1
ATOM 2676 O O . ARG A 1 386 ? -62.306 -4.534 117.839 1.00 62.56 386 ARG A O 1
ATOM 2683 N N . VAL A 1 387 ? -61.602 -6.538 117.078 1.00 55.91 387 VAL A N 1
ATOM 2684 C CA . VAL A 1 387 ? -60.541 -6.741 118.062 1.00 55.91 387 VAL A CA 1
ATOM 2685 C C . VAL A 1 387 ? -59.222 -6.417 117.348 1.00 55.91 387 VAL A C 1
ATOM 2687 O O . VAL A 1 387 ? -59.043 -6.809 116.200 1.00 55.91 387 VAL A O 1
ATOM 2690 N N . ASP A 1 388 ? -58.362 -5.649 118.015 1.00 53.28 388 ASP A N 1
ATOM 2691 C CA . ASP A 1 388 ? -56.960 -5.339 117.677 1.00 53.28 388 ASP A CA 1
ATOM 2692 C C . ASP A 1 388 ? -56.587 -4.016 116.967 1.00 53.28 388 ASP A C 1
ATOM 2694 O O . ASP A 1 388 ? -57.207 -3.499 116.027 1.00 53.28 388 ASP A O 1
ATOM 2698 N N . THR A 1 389 ? -55.456 -3.499 117.462 1.00 49.38 389 THR A N 1
ATOM 2699 C CA . THR A 1 389 ? -54.559 -2.514 116.849 1.00 49.38 389 THR A CA 1
ATOM 2700 C C . THR A 1 389 ? -53.111 -2.942 117.137 1.00 49.38 389 THR A C 1
ATOM 2702 O O . THR A 1 389 ? -52.798 -3.130 118.316 1.00 49.38 389 THR A O 1
ATOM 2705 N N . PRO A 1 390 ? -52.202 -3.020 116.144 1.00 53.09 390 PRO A N 1
ATOM 2706 C CA . PRO A 1 390 ? -52.406 -2.779 114.712 1.00 53.09 390 PRO A CA 1
ATOM 2707 C C . PRO A 1 390 ? -53.182 -3.914 114.018 1.00 53.09 390 PRO A C 1
ATOM 2709 O O . PRO A 1 390 ? -53.410 -4.966 114.596 1.00 53.09 390 PRO A O 1
ATOM 2712 N N . VAL A 1 391 ? -53.625 -3.677 112.781 1.00 59.03 391 VAL A N 1
ATOM 2713 C CA . VAL A 1 391 ? -54.427 -4.637 111.997 1.00 59.03 391 VAL A CA 1
ATOM 2714 C C . VAL A 1 391 ? -53.563 -5.748 111.392 1.00 59.03 391 VAL A C 1
ATOM 2716 O O . VAL A 1 391 ? -52.672 -5.458 110.597 1.00 59.03 391 VAL A O 1
ATOM 2719 N N . SER A 1 392 ? -53.858 -7.007 111.732 1.00 56.72 392 SER A N 1
ATOM 2720 C CA . SER A 1 392 ? -53.167 -8.194 111.192 1.00 56.72 392 SER A CA 1
ATOM 2721 C C . SER A 1 392 ? -54.057 -9.436 110.995 1.00 56.72 392 SER A C 1
ATOM 2723 O O . SER A 1 392 ? -53.521 -10.526 110.820 1.00 56.72 392 SER A O 1
ATOM 2725 N N . GLY A 1 393 ? -55.387 -9.300 111.039 1.00 61.66 393 GLY A N 1
ATOM 2726 C CA . GLY A 1 393 ? -56.343 -10.410 110.893 1.00 61.66 393 GLY A CA 1
ATOM 2727 C C . GLY A 1 393 ? -57.764 -9.929 110.576 1.00 61.66 393 GLY A C 1
ATOM 2728 O O . GLY A 1 393 ? -58.047 -8.728 110.628 1.00 61.66 393 GLY A O 1
ATOM 2729 N N . GLU A 1 394 ? -58.637 -10.857 110.187 1.00 61.47 394 GLU A N 1
ATOM 2730 C CA . GLU A 1 394 ? -59.984 -10.606 109.667 1.00 61.47 394 GLU A CA 1
ATOM 2731 C C . GLU A 1 394 ? -60.958 -9.983 110.688 1.00 61.47 394 GLU A C 1
ATOM 2733 O O . GLU A 1 394 ? -60.802 -10.074 111.905 1.00 61.47 394 GLU A O 1
ATOM 2738 N N . ILE A 1 395 ? -62.035 -9.375 110.176 1.00 62.72 395 ILE A N 1
ATOM 2739 C CA . ILE A 1 395 ? -63.189 -8.989 110.998 1.00 62.72 395 ILE A CA 1
ATOM 2740 C C . ILE A 1 395 ? -63.958 -10.269 111.349 1.00 62.72 395 ILE A C 1
ATOM 2742 O O . ILE A 1 395 ? -64.588 -10.857 110.471 1.00 62.72 395 ILE A O 1
ATOM 2746 N N . SER A 1 396 ? -63.927 -10.673 112.621 1.00 65.50 396 SER A N 1
ATOM 2747 C CA . SER A 1 396 ? -64.568 -11.904 113.099 1.00 65.50 396 SER A CA 1
ATOM 2748 C C . SER A 1 396 ? -65.939 -11.653 113.748 1.00 65.50 396 SER A C 1
ATOM 2750 O O . SER A 1 396 ? -66.153 -10.660 114.455 1.00 65.50 396 SER A O 1
ATOM 2752 N N . GLY A 1 397 ? -66.891 -12.558 113.497 1.00 66.94 397 GLY A N 1
ATOM 2753 C CA . GLY A 1 397 ? -68.228 -12.562 114.104 1.00 66.94 397 GLY A CA 1
ATOM 2754 C C . GLY A 1 397 ? -68.336 -13.462 115.342 1.00 66.94 397 GLY A C 1
ATOM 2755 O O . GLY A 1 397 ? -67.795 -14.564 115.365 1.00 66.94 397 GLY A O 1
ATOM 2756 N N . SER A 1 398 ? -69.078 -13.029 116.368 1.00 66.19 398 SER A N 1
ATOM 2757 C CA . SER A 1 398 ? -69.292 -13.834 117.586 1.00 66.19 398 SER A CA 1
ATOM 2758 C C . SER A 1 398 ? -70.421 -14.862 117.434 1.00 66.19 398 SER A C 1
ATOM 2760 O O . SER A 1 398 ? -71.529 -14.519 117.024 1.00 66.19 398 SER A O 1
ATOM 2762 N N . SER A 1 399 ? -70.181 -16.107 117.861 1.00 69.44 399 SER A N 1
ATOM 2763 C CA . SER A 1 399 ? -71.220 -17.142 118.008 1.00 69.44 399 SER A CA 1
ATOM 2764 C C . SER A 1 399 ? -72.143 -16.920 119.209 1.00 69.44 399 SER A C 1
ATOM 2766 O O . SER A 1 399 ? -73.230 -17.482 119.250 1.00 69.44 399 SER A O 1
ATOM 2768 N N . ASN A 1 400 ? -71.722 -16.118 120.192 1.00 66.31 400 ASN A N 1
ATOM 2769 C CA . ASN A 1 400 ? -72.415 -16.001 121.481 1.00 66.31 400 ASN A CA 1
ATOM 2770 C C . ASN A 1 400 ? -73.412 -14.831 121.511 1.00 66.31 400 ASN A C 1
ATOM 2772 O O . ASN A 1 400 ? -74.201 -14.722 122.449 1.00 66.31 400 ASN A O 1
ATOM 2776 N N . VAL A 1 401 ? -73.362 -13.954 120.498 1.00 73.75 401 VAL A N 1
ATOM 2777 C CA . VAL A 1 401 ? -74.292 -12.837 120.284 1.00 73.75 401 VAL A CA 1
ATOM 2778 C C . VAL A 1 401 ? -74.769 -12.883 118.832 1.00 73.75 401 VAL A C 1
ATOM 2780 O O . VAL A 1 401 ? -74.155 -12.309 117.929 1.00 73.75 401 VAL A O 1
ATOM 2783 N N . LEU A 1 402 ? -75.867 -13.604 118.616 1.00 72.38 402 LEU A N 1
ATOM 2784 C CA . LEU A 1 402 ? -76.470 -13.840 117.304 1.00 72.38 402 LEU A CA 1
ATOM 2785 C C . LEU A 1 402 ? -77.786 -13.070 117.192 1.00 72.38 402 LEU A C 1
ATOM 2787 O O . LEU A 1 402 ? -78.678 -13.232 118.029 1.00 72.38 402 LEU A O 1
ATOM 2791 N N . TYR A 1 403 ? -77.933 -12.272 116.133 1.00 70.31 403 TYR A N 1
ATOM 2792 C CA . TYR A 1 403 ? -79.223 -11.710 115.753 1.00 70.31 403 TYR A CA 1
ATOM 2793 C C . TYR A 1 403 ? -79.898 -12.623 114.729 1.00 70.31 403 TYR A C 1
ATOM 2795 O O . TYR A 1 403 ? -79.487 -12.709 113.570 1.00 70.31 403 TYR A O 1
ATOM 2803 N N . ASN A 1 404 ? -80.959 -13.305 115.152 1.00 70.38 404 ASN A N 1
ATOM 2804 C CA . ASN A 1 404 ? -81.750 -14.143 114.268 1.00 70.38 404 ASN A CA 1
ATOM 2805 C C . ASN A 1 404 ? -82.778 -13.280 113.520 1.00 70.38 404 ASN A C 1
ATOM 2807 O O . ASN A 1 404 ? -83.855 -12.954 114.022 1.00 70.38 404 ASN A O 1
ATOM 2811 N N . SER A 1 405 ? -82.440 -12.928 112.280 1.00 69.56 405 SER A N 1
ATOM 2812 C CA . SER A 1 405 ? -83.277 -12.116 111.392 1.00 69.56 405 SER A CA 1
ATOM 2813 C C . SER A 1 405 ? -84.567 -12.805 110.928 1.00 69.56 405 SER A C 1
ATOM 2815 O O . SER A 1 405 ? -85.455 -12.123 110.425 1.00 69.56 405 SER A O 1
ATOM 2817 N N . ALA A 1 406 ? -84.716 -14.123 111.114 1.00 73.81 406 ALA A N 1
ATOM 2818 C CA . ALA A 1 406 ? -85.943 -14.842 110.761 1.00 73.81 406 ALA A CA 1
ATOM 2819 C C . ALA A 1 406 ? -87.053 -14.705 111.822 1.00 73.81 406 ALA A C 1
ATOM 2821 O O . ALA A 1 406 ? -88.218 -14.958 111.520 1.00 73.81 406 ALA A O 1
ATOM 2822 N N . ASN A 1 407 ? -86.715 -14.314 113.057 1.00 74.12 407 ASN A N 1
ATOM 2823 C CA . ASN A 1 407 ? -87.677 -14.132 114.152 1.00 74.12 407 ASN A CA 1
ATOM 2824 C C . ASN A 1 407 ? -87.448 -12.856 114.992 1.00 74.12 407 ASN A C 1
ATOM 2826 O O . ASN A 1 407 ? -88.064 -12.707 116.045 1.00 74.12 407 ASN A O 1
ATOM 2830 N N . ASN A 1 408 ? -86.587 -11.940 114.527 1.00 72.50 408 ASN A N 1
ATOM 2831 C CA . ASN A 1 408 ? -86.186 -10.698 115.203 1.00 72.50 408 ASN A CA 1
ATOM 2832 C C . ASN A 1 408 ? -85.690 -10.879 116.654 1.00 72.50 408 ASN A C 1
ATOM 2834 O O . ASN A 1 408 ? -85.812 -9.971 117.479 1.00 72.50 408 ASN A O 1
ATOM 2838 N N . SER A 1 409 ? -85.109 -12.039 116.977 1.00 72.69 409 SER A N 1
ATOM 2839 C CA . SER A 1 409 ? -84.592 -12.329 118.316 1.00 72.69 409 SER A CA 1
ATOM 2840 C C . SER A 1 409 ? -83.087 -12.080 118.406 1.00 72.69 409 SER A C 1
ATOM 2842 O O . SER A 1 409 ? -82.319 -12.556 117.570 1.00 72.69 409 SER A O 1
ATOM 2844 N N . LEU A 1 410 ? -82.654 -11.400 119.469 1.00 76.88 410 LEU A N 1
ATOM 2845 C CA . LEU A 1 410 ? -81.251 -11.349 119.879 1.00 76.88 410 LEU A CA 1
ATOM 2846 C C . LEU A 1 410 ? -80.997 -12.459 120.903 1.00 76.88 410 LEU A C 1
ATOM 2848 O O . LEU A 1 410 ? -81.572 -12.433 121.990 1.00 76.88 410 LEU A O 1
ATOM 2852 N N . THR A 1 411 ? -80.129 -13.410 120.569 1.00 70.62 411 THR A N 1
ATOM 2853 C CA . THR A 1 411 ? -79.680 -14.448 121.504 1.00 70.62 411 THR A CA 1
ATOM 2854 C C . THR A 1 411 ? -78.332 -14.043 122.089 1.00 70.62 411 THR A C 1
ATOM 2856 O O . THR A 1 411 ? -77.398 -13.756 121.341 1.00 70.62 411 THR A O 1
ATOM 2859 N N . VAL A 1 412 ? -78.239 -14.035 123.420 1.00 76.00 412 VAL A N 1
ATOM 2860 C CA . VAL A 1 412 ? -77.001 -13.817 124.182 1.00 76.00 412 VAL A CA 1
ATOM 2861 C C . VAL A 1 412 ? -76.785 -15.053 125.049 1.00 76.00 412 VAL A C 1
ATOM 2863 O O . VAL A 1 412 ? -77.470 -15.224 126.054 1.00 76.00 412 VAL A O 1
ATOM 2866 N N . ASP A 1 413 ? -75.879 -15.937 124.631 1.00 65.44 413 ASP A N 1
ATOM 2867 C CA . ASP A 1 413 ? -75.776 -17.305 125.177 1.00 65.44 413 ASP A CA 1
ATOM 2868 C C . ASP A 1 413 ? -74.903 -17.409 126.451 1.00 65.44 413 ASP A C 1
ATOM 2870 O O . ASP A 1 413 ? -74.671 -18.493 126.979 1.00 65.44 413 ASP A O 1
ATOM 2874 N N . ALA A 1 414 ? -74.416 -16.274 126.973 1.00 62.94 414 ALA A N 1
ATOM 2875 C CA . ALA A 1 414 ? -73.750 -16.170 128.276 1.00 62.94 414 ALA A CA 1
ATOM 2876 C C . ALA A 1 414 ? -73.701 -14.718 128.801 1.00 62.94 414 ALA A C 1
ATOM 2878 O O . ALA A 1 414 ? -73.665 -13.767 128.024 1.00 62.94 414 ALA A O 1
ATOM 2879 N N . GLY A 1 415 ? -73.591 -14.545 130.126 1.00 65.81 415 GLY A N 1
ATOM 2880 C CA . GLY A 1 415 ? -72.970 -13.347 130.721 1.00 65.81 415 GLY A CA 1
ATOM 2881 C C . GLY A 1 415 ? -73.831 -12.094 130.947 1.00 65.81 415 GLY A C 1
ATOM 2882 O O . GLY A 1 415 ? -73.270 -11.020 131.159 1.00 65.81 415 GLY A O 1
ATOM 2883 N N . LEU A 1 416 ? -75.168 -12.173 130.939 1.00 67.81 416 LEU A N 1
ATOM 2884 C CA . LEU A 1 416 ? -76.013 -11.011 131.265 1.00 67.81 416 LEU A CA 1
ATOM 2885 C C . LEU A 1 416 ? -76.052 -10.740 132.786 1.00 67.81 416 LEU A C 1
ATOM 2887 O O . LEU A 1 416 ? -76.909 -11.258 133.500 1.00 67.81 416 LEU A O 1
ATOM 2891 N N . ILE A 1 417 ? -75.134 -9.908 133.284 1.00 61.00 417 ILE A N 1
ATOM 2892 C CA . ILE A 1 417 ? -75.066 -9.499 134.699 1.00 61.00 417 ILE A CA 1
ATOM 2893 C C . ILE A 1 417 ? -76.041 -8.342 134.976 1.00 61.00 417 ILE A C 1
ATOM 2895 O O . ILE A 1 417 ? -76.062 -7.343 134.257 1.00 61.00 417 ILE A O 1
ATOM 2899 N N . HIS A 1 418 ? -76.838 -8.453 136.044 1.00 63.50 418 HIS A N 1
ATOM 2900 C CA . HIS A 1 418 ? -77.830 -7.447 136.439 1.00 63.50 418 HIS A CA 1
ATOM 2901 C C . HIS A 1 418 ? -78.032 -7.390 137.966 1.00 63.50 418 HIS A C 1
ATOM 2903 O O . HIS A 1 418 ? -78.034 -8.415 138.649 1.00 63.50 418 HIS A O 1
ATOM 2909 N N . ASN A 1 419 ? -78.228 -6.186 138.519 1.00 56.25 419 ASN A N 1
ATOM 2910 C CA . ASN A 1 419 ? -78.455 -6.001 139.959 1.00 56.25 419 ASN A CA 1
ATOM 2911 C C . ASN A 1 419 ? -79.844 -6.517 140.375 1.00 56.25 419 ASN A C 1
ATOM 2913 O O . ASN A 1 419 ? -80.845 -6.223 139.720 1.00 56.25 419 ASN A O 1
ATOM 2917 N N . ARG A 1 420 ? -79.918 -7.253 141.494 1.00 61.16 420 ARG A N 1
ATOM 2918 C CA . ARG A 1 420 ? -81.166 -7.846 142.014 1.00 61.16 420 ARG A CA 1
ATOM 2919 C C . ARG A 1 420 ? -81.707 -7.097 143.234 1.00 61.16 420 ARG A C 1
ATOM 2921 O O . ARG A 1 420 ? -80.934 -6.653 144.077 1.00 61.16 420 ARG A O 1
ATOM 2928 N N . THR A 1 421 ? -83.030 -7.107 143.394 1.00 58.94 421 THR A N 1
ATOM 2929 C CA . THR A 1 421 ? -83.728 -6.667 144.616 1.00 58.94 421 THR A CA 1
ATOM 2930 C C . THR A 1 421 ? -84.467 -7.854 145.235 1.00 58.94 421 THR A C 1
ATOM 2932 O O . THR A 1 421 ? -85.214 -8.545 144.545 1.00 58.94 421 THR A O 1
ATOM 2935 N N . THR A 1 422 ? -84.261 -8.113 146.528 1.00 58.94 422 THR A N 1
ATOM 2936 C CA . THR A 1 422 ? -84.862 -9.263 147.229 1.00 58.94 422 THR A CA 1
ATOM 2937 C C . THR A 1 422 ? -86.335 -9.014 147.565 1.00 58.94 422 THR A C 1
ATOM 2939 O O . THR A 1 422 ? -86.670 -8.005 148.180 1.00 58.94 422 THR A O 1
ATOM 2942 N N . VAL A 1 423 ? -87.212 -9.961 147.217 1.00 61.59 423 VAL A N 1
ATOM 2943 C CA . VAL A 1 423 ? -88.653 -9.930 147.525 1.00 61.59 423 VAL A CA 1
ATOM 2944 C C . VAL A 1 423 ? -88.941 -10.925 148.652 1.00 61.59 423 VAL A C 1
ATOM 2946 O O . VAL A 1 423 ? -88.652 -12.108 148.506 1.00 61.59 423 VAL A O 1
ATOM 2949 N N . VAL A 1 424 ? -89.478 -10.451 149.783 1.00 58.38 424 VAL A N 1
ATOM 2950 C CA . VAL A 1 424 ? -89.555 -11.242 151.033 1.00 58.38 424 VAL A CA 1
ATOM 2951 C C . VAL A 1 424 ? -90.927 -11.891 151.274 1.00 58.38 424 VAL A C 1
ATOM 2953 O O . VAL A 1 424 ? -90.995 -12.926 151.930 1.00 58.38 424 VAL A O 1
ATOM 2956 N N . THR A 1 425 ? -92.012 -11.369 150.695 1.00 54.75 425 THR A N 1
ATOM 2957 C CA . THR A 1 425 ? -93.313 -12.058 150.637 1.00 54.75 425 THR A CA 1
ATOM 2958 C C . THR A 1 425 ? -93.983 -11.851 149.275 1.00 54.75 425 THR A C 1
ATOM 2960 O O . THR A 1 425 ? -93.920 -10.771 148.695 1.00 54.75 425 THR A O 1
ATOM 2963 N N . THR A 1 426 ? -94.565 -12.938 148.761 1.00 59.72 426 THR A N 1
ATOM 2964 C CA . THR A 1 426 ? -95.269 -13.128 147.472 1.00 59.72 426 THR A CA 1
ATOM 2965 C C . THR A 1 426 ? -95.675 -11.873 146.686 1.00 59.72 426 THR A C 1
ATOM 2967 O O . THR A 1 426 ? -96.564 -11.132 147.104 1.00 59.72 426 THR A O 1
ATOM 2970 N N . TYR A 1 427 ? -95.120 -11.726 145.478 1.00 59.84 427 TYR A N 1
ATOM 2971 C CA . TYR A 1 427 ? -95.528 -10.728 144.485 1.00 59.84 427 TYR A CA 1
ATOM 2972 C C . TYR A 1 427 ? -96.267 -11.406 143.322 1.00 59.84 427 TYR A C 1
ATOM 2974 O O . TYR A 1 427 ? -95.748 -12.357 142.738 1.00 59.84 427 TYR A O 1
ATOM 2982 N N . THR A 1 428 ? -97.450 -10.908 142.957 1.00 58.91 428 THR A N 1
ATOM 2983 C CA . THR A 1 428 ? -98.184 -11.356 141.760 1.00 58.91 428 THR A CA 1
ATOM 2984 C C . THR A 1 428 ? -97.898 -10.386 140.616 1.00 58.91 428 THR A C 1
ATOM 2986 O O . THR A 1 428 ? -98.147 -9.189 140.745 1.00 58.91 428 THR A O 1
ATOM 2989 N N . ALA A 1 429 ? -97.352 -10.885 139.506 1.00 63.12 429 ALA A N 1
ATOM 2990 C CA . ALA A 1 429 ? -96.993 -10.062 138.351 1.00 63.12 429 ALA A CA 1
ATOM 2991 C C . ALA A 1 429 ? -98.227 -9.533 137.590 1.00 63.12 429 ALA A C 1
ATOM 2993 O O . ALA A 1 429 ? -99.274 -10.180 137.560 1.00 63.12 429 ALA A O 1
ATOM 2994 N N . SER A 1 430 ? -98.085 -8.378 136.932 1.00 58.75 430 SER A N 1
ATOM 2995 C CA . SER A 1 430 ? -99.089 -7.803 136.025 1.00 58.75 430 SER A CA 1
ATOM 2996 C C . SER A 1 430 ? -98.538 -7.670 134.599 1.00 58.75 430 SER A C 1
ATOM 2998 O O . SER A 1 430 ? -97.326 -7.672 134.387 1.00 58.75 430 SER A O 1
ATOM 3000 N N . ALA A 1 431 ? -99.433 -7.545 133.615 1.00 54.84 431 ALA A N 1
ATOM 3001 C CA . ALA A 1 431 ? -99.147 -7.727 132.186 1.00 54.84 431 ALA A CA 1
ATOM 3002 C C . ALA A 1 431 ? -98.154 -6.735 131.532 1.00 54.84 431 ALA A C 1
ATOM 3004 O O . ALA A 1 431 ? -97.850 -6.891 130.354 1.00 54.84 431 ALA A O 1
ATOM 3005 N N . ALA A 1 432 ? -97.654 -5.732 132.259 1.00 57.78 432 ALA A N 1
ATOM 3006 C CA . ALA A 1 432 ? -96.650 -4.781 131.766 1.00 57.78 432 ALA A CA 1
ATOM 3007 C C . ALA A 1 432 ? -95.215 -5.086 132.249 1.00 57.78 432 ALA A C 1
ATOM 3009 O O . ALA A 1 432 ? -94.267 -4.487 131.747 1.00 57.78 432 ALA A O 1
ATOM 3010 N N . ASN A 1 433 ? -95.040 -6.008 133.205 1.00 60.06 433 ASN A N 1
ATOM 3011 C CA . ASN A 1 433 ? -93.761 -6.238 133.876 1.00 60.06 433 ASN A CA 1
ATOM 3012 C C . ASN A 1 433 ? -93.211 -7.637 133.561 1.00 60.06 433 ASN A C 1
ATOM 3014 O O . ASN A 1 433 ? -93.694 -8.635 134.095 1.00 60.06 433 ASN A O 1
ATOM 3018 N N . TYR A 1 434 ? -92.151 -7.707 132.753 1.00 62.31 434 TYR A N 1
ATOM 3019 C CA . TYR A 1 434 ? -91.362 -8.929 132.575 1.00 62.31 434 TYR A CA 1
ATOM 3020 C C . TYR A 1 434 ? -90.407 -9.109 133.765 1.00 62.31 434 TYR A C 1
ATOM 3022 O O . TYR A 1 434 ? -89.370 -8.452 133.847 1.00 62.31 434 TYR A O 1
ATOM 3030 N N . LEU A 1 435 ? -90.753 -9.995 134.704 1.00 61.03 435 LEU A N 1
ATOM 3031 C CA . LEU A 1 435 ? -89.831 -10.416 135.761 1.00 61.03 435 LEU A CA 1
ATOM 3032 C C . LEU A 1 435 ? -88.985 -11.597 135.272 1.00 61.03 435 LEU A C 1
ATOM 3034 O O . LEU A 1 435 ? -89.512 -12.669 134.979 1.00 61.03 435 LEU A O 1
ATOM 3038 N N . LEU A 1 436 ? -87.663 -11.415 135.245 1.00 63.88 436 LEU A N 1
ATOM 3039 C CA . LEU A 1 436 ? -86.697 -12.490 135.015 1.00 63.88 436 LEU A CA 1
ATOM 3040 C C . LEU A 1 436 ? -86.585 -13.359 136.279 1.00 63.88 436 LEU A C 1
ATOM 3042 O O . LEU A 1 436 ? -85.772 -13.101 137.167 1.00 63.88 436 LEU A O 1
ATOM 3046 N N . GLY A 1 437 ? -87.450 -14.368 136.382 1.00 58.34 437 GLY A N 1
ATOM 3047 C CA . GLY A 1 437 ? -87.407 -15.360 137.454 1.00 58.34 437 GLY A CA 1
ATOM 3048 C C . GLY A 1 437 ? -86.289 -16.378 137.230 1.00 58.34 437 GLY A C 1
ATOM 3049 O O . GLY A 1 437 ? -86.385 -17.203 136.326 1.00 58.34 437 GLY A O 1
ATOM 3050 N N . VAL A 1 438 ? -85.256 -16.355 138.074 1.00 61.34 438 VAL A N 1
ATOM 3051 C CA . VAL A 1 438 ? -84.215 -17.396 138.110 1.00 61.34 438 VAL A CA 1
ATOM 3052 C C . VAL A 1 438 ? -84.644 -18.543 139.030 1.00 61.34 438 VAL A C 1
ATOM 3054 O O . VAL A 1 438 ? -85.067 -18.320 140.163 1.00 61.34 438 VAL A O 1
ATOM 3057 N N . THR A 1 439 ? -84.565 -19.781 138.540 1.00 48.88 439 THR A N 1
ATOM 3058 C CA . THR A 1 439 ? -85.194 -20.974 139.148 1.00 48.88 439 THR A CA 1
ATOM 3059 C C . THR A 1 439 ? -84.367 -21.666 140.239 1.00 48.88 439 THR A C 1
ATOM 3061 O O . THR A 1 439 ? -84.743 -22.735 140.715 1.00 48.88 439 THR A O 1
ATOM 3064 N N . GLY A 1 440 ? -83.261 -21.065 140.674 1.00 52.59 440 GLY A N 1
ATOM 3065 C CA . GLY A 1 440 ? -82.408 -21.585 141.740 1.00 52.59 440 GLY A CA 1
ATOM 3066 C C . GLY A 1 440 ? -81.242 -20.649 142.046 1.00 52.59 440 GLY A C 1
ATOM 3067 O O . GLY A 1 440 ? -81.042 -19.648 141.358 1.00 52.59 440 GLY A O 1
ATOM 3068 N N . VAL A 1 441 ? -80.472 -20.978 143.084 1.00 56.19 441 VAL A N 1
ATOM 3069 C CA . VAL A 1 441 ? -79.246 -20.257 143.458 1.00 56.19 441 VAL A CA 1
ATOM 3070 C C . VAL A 1 441 ? -78.033 -21.153 143.185 1.00 56.19 441 VAL A C 1
ATOM 3072 O O . VAL A 1 441 ? -77.721 -22.001 144.019 1.00 56.19 441 VAL A O 1
ATOM 3075 N N . PRO A 1 442 ? -77.325 -20.977 142.055 1.00 47.97 442 PRO A N 1
ATOM 3076 C CA . PRO A 1 442 ? -75.910 -21.320 141.970 1.00 47.97 442 PRO A CA 1
ATOM 3077 C C . PRO A 1 442 ? -75.124 -20.384 142.896 1.00 47.97 442 PRO A C 1
ATOM 3079 O O . PRO A 1 442 ? -75.415 -19.188 142.964 1.00 47.97 442 PRO A O 1
ATOM 3082 N N . THR A 1 443 ? -74.164 -20.925 143.642 1.00 56.03 443 THR A N 1
ATOM 3083 C CA . THR A 1 443 ? -73.425 -20.179 144.677 1.00 56.03 443 THR A CA 1
ATOM 3084 C C . THR A 1 443 ? -72.135 -19.506 144.194 1.00 56.03 443 THR A C 1
ATOM 3086 O O . THR A 1 443 ? -71.613 -18.674 144.924 1.00 56.03 443 THR A O 1
ATOM 3089 N N . GLU A 1 444 ? -71.665 -19.809 142.980 1.00 46.66 444 GLU A N 1
ATOM 3090 C CA . GLU A 1 444 ? -70.589 -19.134 142.217 1.00 46.66 444 GLU A CA 1
ATOM 3091 C C . GLU A 1 444 ? -70.949 -19.268 140.700 1.00 46.66 444 GLU A C 1
ATOM 3093 O O . GLU A 1 444 ? -71.897 -19.994 140.390 1.00 46.66 444 GLU A O 1
ATOM 3098 N N . ILE A 1 445 ? -70.347 -18.620 139.687 1.00 40.88 445 ILE A N 1
ATOM 3099 C CA . ILE A 1 445 ? -68.980 -18.097 139.468 1.00 40.88 445 ILE A CA 1
ATOM 3100 C C . ILE A 1 445 ? -69.026 -16.836 138.559 1.00 40.88 445 ILE A C 1
ATOM 3102 O O . ILE A 1 445 ? -69.828 -16.816 137.630 1.00 40.88 445 ILE A O 1
ATOM 3106 N N . LEU A 1 446 ? -68.132 -15.867 138.845 1.00 44.72 446 LEU A N 1
ATOM 3107 C CA . LEU A 1 446 ? -67.612 -14.720 138.044 1.00 44.72 446 LEU A CA 1
ATOM 3108 C C . LEU A 1 446 ? -68.544 -13.997 137.045 1.00 44.72 446 LEU A C 1
ATOM 3110 O O . LEU A 1 446 ? -68.691 -14.479 135.902 1.00 44.72 446 LEU A O 1
#

Foldseek 3Di:
DDDDDDDDDDDDDDDDDDDDDDDDDDDQDDLPDAAEDCDDDPRRPRYDHDDADPQWDWDDPDDPDDTDIDGNDQDAADDVQFDWDDPDPRHTHGDPQFGQDPVVRDTGGPDDDDDPDDDDDPDDDDDPDDDDPCPPVPPPPCPDDPCQDDDPQFDWDDPDPVRGIHGDPQFGQDPVVRDTGGDDDDDDPDDDDDPDDDDDPDDPDPCPPVPPPPPDQADDPFFDWDQDPNDGHTDPQFGHPPPDTHHNDDDDDPDDDDDPDDDDPCPPVPDPPPDQADDAQFDWDQDPNDGHGDPQFGDPPDDTHGVDDDDDPPDDDDPDDDDPCPPVPPPPPDQADDPFFDWDQDPNDTHTDPVRGHPDPPPPPPAPDDPDDDDADEDPQFDWDDDDPPDDDHGYGDPQFGQDPVVRDTHHNDDDDDDDDDDDDDDDDDPVDDDPDDPDDDPDDD

Sequence (446 aa):
MPDPTRPDSRELLTPDGTSYPAPRPALYPSLEASYITANKERKLPNERTLAAGAGITITDSGAGGNITVSSTVATAQGPTGSLQLQSGAGALAGSANLLFLTSSNTLAVTGTLGLQGSLSASSNMSASYYYGDGRYLTGV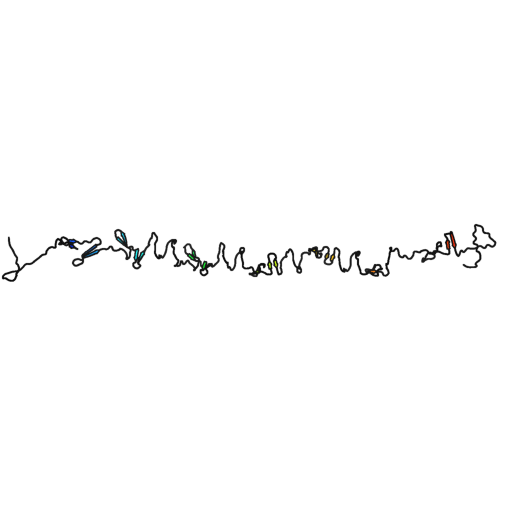TSSATVSGDGPIGALQFKEDPSGEISGSAGLMFLTASNTLQVVGAITSTGDITASANMSASAFFGDGSNLTGITTAPAGANTQIQFNNAGVFDASADLVFDGDALTIAGDITASAAVSASSFHGDGSDLTGITTSAAGANTQIQFNSSDDFAGSSNLTFDGTTVAITGDLSASINVSASSFYGDGSSLTGITTSPAGANTQIQFNNAGEFDASADLVFDGDGSNLTGVTASAVNVADGPIGSLQFRVDTPVSGEISGSSNVLYNSANNSLTVDAGLIHNRTTVVTTYTASAANYLLGVTGVPTEIL

Radius of gyration: 101.86 Å; chains: 1; bounding box: 197×45×323 Å

Secondary structure (DSSP, 8-state):
-----------SSSS-----------PPPPTT--EEESS--TT-TTEEE--PPTTEEEEE--TTSPEEEEE---PPPSSTTEEEEE-STT-EEEEEEEEEETTTTEEEESS----SSPPP-SS----S---S--TT------SS----BS-TTEEEEE-STT--EEEEEEEEEETTTTEEEE-S----SS----SS----S---S--TT-----SPPSS-TTEEEEEETTEEEEEEEEEE-SS-EEESS----SS----S---S--TT-----SPPSSSTTEEEEEETTEEEEEEEEEE-SS-EEESS----SS----S---S--TT-----SPPSS-TTEEEEEETTEEEEEEEEE-----TT------S--PPPPS-TTEEEE---SS--S--EEEEEEEEETTTTEEEE-S----------S-----TT-------S------

pLDDT: mean 74.52, std 14.04, range [37.72, 95.75]